Protein AF-A0A4S2KP74-F1 (afdb_monomer)

pLDDT: mean 78.86, std 22.92, range [30.86, 98.5]

Foldseek 3Di:
DPPDDDDDDPVCVVQQWDWDDDPPAIWTQRPFQRDIHRDRPSVVSVVVSVVRDRPPPPCPDDDPPDPDDDDDDDDDDDDDDDDDDDPDPDPDDDDDDDDDDDDDDDDDDDPPPDDDDDDDDDDDDDDDDDDDDDDPPPPPPVVVVDQDADPVRLLVCQFVVQVVCQVVVPFPVVVVDPVVVVVVCVVGVNHDHDDPPPVPLPDDDPDDDDNQLVVLLVLLVVLQLLLLPQCLLVLLLLLVVLQVDPVSQVQLVVVVADHADRDDSPDDLVNSLVSLVSCLRSLVVSVVCVVVVPDDGDVSSVCLSAVVVDPDPDPDHDPNNVVSVLSSQLSVLSVVLSVLSPDSPRGLLNNLVSLLVNLVSLPPPPSCVVSNVSSVVSVALVSLLVNCLDLPRVNPSCPVPVVSVVSVVVVCVVPDDPVVVVVVVCCNVCHDPSVVVVVVD

Mean predicted aligned error: 16.0 Å

Structure (mmCIF, N/CA/C/O backbone):
data_AF-A0A4S2KP74-F1
#
_entry.id   AF-A0A4S2KP74-F1
#
loop_
_atom_site.group_PDB
_atom_site.id
_atom_site.type_symbol
_atom_site.label_atom_id
_atom_site.label_alt_id
_atom_site.label_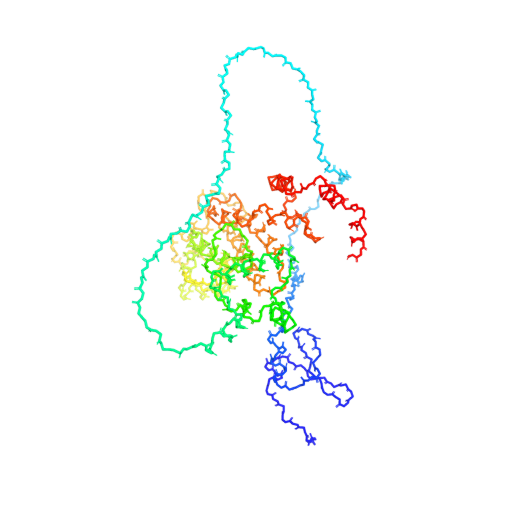comp_id
_atom_site.label_asym_id
_atom_site.label_entity_id
_atom_site.label_seq_id
_atom_site.pdbx_PDB_ins_code
_atom_site.Cartn_x
_atom_site.Cartn_y
_atom_site.Cartn_z
_atom_site.occupancy
_atom_site.B_iso_or_equiv
_atom_site.auth_seq_id
_atom_site.auth_comp_id
_atom_site.auth_asym_id
_atom_site.auth_atom_id
_atom_site.pdbx_PDB_model_num
ATOM 1 N N . MET A 1 1 ? 47.994 -10.214 30.695 1.00 40.47 1 MET A N 1
ATOM 2 C CA . MET A 1 1 ? 47.487 -10.672 32.010 1.00 40.47 1 MET A CA 1
ATOM 3 C C . MET A 1 1 ? 45.993 -10.955 31.893 1.00 40.47 1 MET A C 1
ATOM 5 O O . MET A 1 1 ? 45.194 -10.028 31.948 1.00 40.47 1 MET A O 1
ATOM 9 N N . ASN A 1 2 ? 45.625 -12.222 31.690 1.00 39.56 2 ASN A N 1
ATOM 10 C CA . ASN A 1 2 ? 44.234 -12.675 31.611 1.00 39.56 2 ASN A CA 1
ATOM 11 C C . ASN A 1 2 ? 43.644 -12.725 33.024 1.00 39.56 2 ASN A C 1
ATOM 13 O O . ASN A 1 2 ? 43.825 -13.703 33.744 1.00 39.56 2 ASN A O 1
ATOM 17 N N . ARG A 1 3 ? 42.988 -11.643 33.458 1.00 47.09 3 ARG A N 1
ATOM 18 C CA . ARG A 1 3 ? 42.209 -11.656 34.703 1.00 47.09 3 ARG A CA 1
ATOM 19 C C . ARG A 1 3 ? 40.964 -12.509 34.447 1.00 47.09 3 ARG A C 1
ATOM 21 O O . ARG A 1 3 ? 40.202 -12.194 33.541 1.00 47.09 3 ARG A O 1
ATOM 28 N N . GLY A 1 4 ? 40.824 -13.607 35.191 1.00 49.09 4 GLY A N 1
ATOM 29 C CA . GLY A 1 4 ? 39.846 -14.682 34.985 1.00 49.09 4 GLY A CA 1
ATOM 30 C C . GLY A 1 4 ? 38.386 -14.229 34.920 1.00 49.09 4 GLY A C 1
ATOM 31 O O . GLY A 1 4 ? 37.673 -14.258 35.918 1.00 49.09 4 GLY A O 1
ATOM 32 N N . GLY A 1 5 ? 37.945 -13.841 33.726 1.00 65.81 5 GLY A N 1
ATOM 33 C CA . GLY A 1 5 ? 36.549 -13.617 33.374 1.00 65.81 5 GLY A CA 1
ATOM 34 C C . GLY A 1 5 ? 35.977 -14.812 32.615 1.00 65.81 5 GLY A C 1
ATOM 35 O O . GLY A 1 5 ? 36.695 -15.522 31.911 1.00 65.81 5 GLY A O 1
ATOM 36 N N . ARG A 1 6 ? 34.666 -15.031 32.761 1.00 67.56 6 ARG A N 1
ATOM 37 C CA . ARG A 1 6 ? 33.908 -16.037 32.006 1.00 67.56 6 ARG A CA 1
ATOM 38 C C . ARG A 1 6 ? 34.143 -15.826 30.497 1.00 67.56 6 ARG A C 1
ATOM 40 O O . ARG A 1 6 ? 34.099 -14.670 30.069 1.00 67.56 6 ARG A O 1
ATOM 47 N N . PRO A 1 7 ? 34.377 -16.889 29.702 1.00 64.44 7 PRO A N 1
ATOM 48 C CA . PRO A 1 7 ? 34.573 -16.766 28.263 1.00 64.44 7 PRO A CA 1
ATOM 49 C C . PRO A 1 7 ? 33.461 -15.937 27.626 1.00 64.44 7 PRO A C 1
ATOM 51 O O . PRO A 1 7 ? 32.276 -16.136 27.900 1.00 64.44 7 PRO A O 1
ATOM 54 N N . LEU A 1 8 ? 33.865 -14.978 26.803 1.00 72.06 8 LEU A N 1
ATOM 55 C CA . LEU A 1 8 ? 32.952 -14.144 26.041 1.00 72.06 8 LEU A CA 1
ATOM 56 C C . LEU A 1 8 ? 32.278 -15.006 24.974 1.00 72.06 8 LEU A C 1
ATOM 58 O O . LEU A 1 8 ? 32.954 -15.625 24.157 1.00 72.06 8 LEU A O 1
ATOM 62 N N . HIS A 1 9 ? 30.949 -15.062 24.994 1.00 91.38 9 HIS A N 1
ATOM 63 C CA . HIS A 1 9 ? 30.188 -15.745 23.953 1.00 91.38 9 HIS A CA 1
ATOM 64 C C . HIS A 1 9 ? 30.250 -14.952 22.635 1.00 91.38 9 HIS A C 1
ATOM 66 O O . HIS A 1 9 ? 30.324 -13.720 22.645 1.00 91.38 9 HIS A O 1
ATOM 72 N N . LYS A 1 10 ? 30.148 -15.645 21.496 1.00 93.81 10 LYS A N 1
ATOM 73 C CA . LYS A 1 10 ? 30.233 -15.044 20.148 1.00 93.81 10 LYS A CA 1
ATOM 74 C C . LYS A 1 10 ? 29.109 -14.044 19.843 1.00 93.81 10 LYS A C 1
ATOM 76 O O . LYS A 1 10 ? 29.298 -13.100 19.087 1.00 93.81 10 LYS A O 1
ATOM 81 N N . TYR A 1 11 ? 27.969 -14.179 20.527 1.00 95.50 11 TYR A N 1
ATOM 82 C CA . TYR A 1 11 ? 26.776 -13.368 20.257 1.00 95.50 11 TYR A CA 1
ATOM 83 C C . TYR A 1 11 ? 26.918 -11.847 20.504 1.00 95.50 11 TYR A C 1
ATOM 85 O O . TYR A 1 11 ? 26.032 -11.083 20.137 1.00 95.50 11 TYR A O 1
ATOM 93 N N . TRP A 1 12 ? 28.003 -11.372 21.128 1.00 95.19 12 TRP A N 1
ATOM 94 C CA . TRP A 1 12 ? 28.258 -9.927 21.235 1.00 95.19 12 TRP A CA 1
ATOM 95 C C . TRP A 1 12 ? 28.424 -9.272 19.860 1.00 95.19 12 TRP A C 1
ATOM 97 O O . TRP A 1 12 ? 27.834 -8.225 19.606 1.00 95.19 12 TRP A O 1
ATOM 107 N N . GLU A 1 13 ? 29.191 -9.917 18.982 1.00 93.62 13 GLU A N 1
ATOM 108 C CA . GLU A 1 13 ? 29.468 -9.434 17.628 1.00 93.62 13 GLU A CA 1
ATOM 109 C C . GLU A 1 13 ? 28.268 -9.708 16.715 1.00 93.62 13 GLU A C 1
ATOM 111 O O . GLU A 1 13 ? 27.751 -8.780 16.098 1.00 93.62 13 GLU A O 1
ATOM 116 N N . GLU A 1 14 ? 27.735 -10.938 16.736 1.00 95.06 14 GLU A N 1
ATOM 117 C CA . GLU A 1 14 ? 26.549 -11.323 15.947 1.00 95.06 14 GLU A CA 1
ATOM 118 C C . GLU A 1 14 ? 25.328 -10.442 16.267 1.00 95.06 14 GLU A C 1
ATOM 120 O O . GLU A 1 14 ? 24.570 -10.057 15.381 1.00 95.06 14 GLU A O 1
ATOM 125 N N . GLY A 1 15 ? 25.137 -10.086 17.541 1.00 94.75 15 GLY A N 1
ATOM 126 C CA . GLY A 1 15 ? 24.033 -9.244 17.991 1.00 94.75 15 GLY A CA 1
ATOM 127 C C . GLY A 1 15 ? 24.260 -7.737 17.818 1.00 94.75 15 GLY A C 1
ATOM 128 O O . GLY A 1 15 ? 23.386 -6.965 18.217 1.00 94.75 15 GLY A O 1
ATOM 129 N N . LYS A 1 16 ? 25.393 -7.286 17.258 1.00 96.25 16 LYS A N 1
ATOM 130 C CA . LYS A 1 16 ? 25.790 -5.864 17.179 1.00 96.25 16 LYS A CA 1
ATOM 131 C C . LYS A 1 16 ? 25.724 -5.160 18.554 1.00 96.25 16 LYS A C 1
ATOM 133 O O . LYS A 1 16 ? 25.010 -4.163 18.719 1.00 96.25 16 LYS A O 1
ATOM 138 N N . TYR A 1 17 ? 26.419 -5.700 19.559 1.00 96.69 17 TYR A N 1
ATOM 139 C CA . TYR A 1 17 ? 26.536 -5.111 20.900 1.00 96.69 17 TYR A CA 1
ATOM 140 C C . TYR A 1 17 ? 27.951 -4.605 21.187 1.00 96.69 17 TYR A C 1
ATOM 142 O O . TYR A 1 17 ? 28.931 -5.321 21.006 1.00 96.69 17 TYR A O 1
ATOM 150 N N . GLU A 1 18 ? 28.048 -3.404 21.747 1.00 97.31 18 GLU A N 1
ATOM 151 C CA . GLU A 1 18 ? 29.293 -2.821 22.247 1.00 97.31 18 GLU A CA 1
ATOM 152 C C . GLU A 1 18 ? 29.415 -3.043 23.766 1.00 97.31 18 GLU A C 1
ATOM 154 O O . GLU A 1 18 ? 28.448 -2.896 24.517 1.00 97.31 18 GLU A O 1
ATOM 159 N N . LYS A 1 19 ? 30.606 -3.402 24.257 1.00 95.38 19 LYS A N 1
ATOM 160 C CA . LYS A 1 19 ? 30.860 -3.540 25.701 1.00 95.38 19 LYS A CA 1
ATOM 161 C C . LYS A 1 19 ? 31.136 -2.177 26.308 1.00 95.38 19 LYS A C 1
ATOM 163 O O . LYS A 1 19 ? 32.068 -1.501 25.891 1.00 95.38 19 LYS A O 1
ATOM 168 N N . ARG A 1 20 ? 30.401 -1.829 27.362 1.00 96.88 20 ARG A N 1
ATOM 169 C CA . ARG A 1 20 ? 30.674 -0.632 28.164 1.00 96.88 20 ARG A CA 1
ATOM 170 C C . ARG A 1 20 ? 30.916 -1.003 29.616 1.00 96.88 20 ARG A C 1
ATOM 172 O O . ARG A 1 20 ? 30.373 -1.990 30.115 1.00 96.88 20 ARG A O 1
ATOM 179 N N . TYR A 1 21 ? 31.742 -0.210 30.284 1.00 95.38 21 TYR A N 1
ATOM 180 C CA . TYR A 1 21 ? 32.049 -0.368 31.698 1.00 95.38 21 TYR A CA 1
ATOM 181 C C . TYR A 1 21 ? 31.672 0.905 32.439 1.00 95.38 21 TYR A C 1
ATOM 183 O O . TYR A 1 21 ? 32.052 1.998 32.032 1.00 95.38 21 TYR A O 1
ATOM 191 N N . GLU A 1 22 ? 30.948 0.745 33.540 1.00 94.56 22 GLU A N 1
ATOM 192 C CA . GLU A 1 22 ? 30.653 1.825 34.478 1.00 94.56 22 GLU A CA 1
ATOM 193 C C . GLU A 1 22 ? 31.193 1.392 35.846 1.00 94.56 22 GLU A C 1
ATOM 195 O O . GLU A 1 22 ? 30.669 0.487 36.511 1.00 94.56 22 GLU A O 1
ATOM 200 N N . GLY A 1 23 ? 32.352 1.944 36.209 1.00 94.69 23 GLY A N 1
ATOM 201 C CA . GLY A 1 23 ? 33.152 1.456 37.330 1.00 94.69 23 GLY A CA 1
ATOM 202 C C . GLY A 1 23 ? 33.617 0.009 37.117 1.00 94.69 23 GLY A C 1
ATOM 203 O O . GLY A 1 23 ? 34.347 -0.293 36.179 1.00 94.69 23 GLY A O 1
ATOM 204 N N . LYS A 1 24 ? 33.202 -0.902 38.008 1.00 93.81 24 LYS A N 1
ATOM 205 C CA . LYS A 1 24 ? 33.541 -2.341 37.940 1.00 93.81 24 LYS A CA 1
ATOM 206 C C . LYS A 1 24 ? 32.457 -3.202 37.277 1.00 93.81 24 LYS A C 1
ATOM 208 O O . LYS A 1 24 ? 32.607 -4.421 37.225 1.00 93.81 24 LYS A O 1
ATOM 213 N N . LYS A 1 25 ? 31.348 -2.608 36.828 1.00 93.62 25 LYS A N 1
ATOM 214 C CA . LYS A 1 25 ? 30.224 -3.340 36.226 1.00 93.62 25 LYS A CA 1
ATOM 215 C C . LYS A 1 25 ? 30.309 -3.270 34.702 1.00 93.62 25 LYS A C 1
ATOM 217 O O . LYS A 1 25 ? 30.571 -2.208 34.147 1.00 93.62 25 LYS A O 1
ATOM 222 N N . GLN A 1 26 ? 30.085 -4.407 34.048 1.00 94.69 26 GLN A N 1
ATOM 223 C CA . GLN A 1 26 ? 30.032 -4.525 32.591 1.00 94.69 26 GLN A CA 1
ATOM 224 C C . GLN A 1 26 ? 28.578 -4.467 32.113 1.00 94.69 26 GLN A C 1
ATOM 226 O O . GLN A 1 26 ? 27.714 -5.143 32.670 1.00 94.69 26 GLN A O 1
ATOM 231 N N . PHE A 1 27 ? 28.339 -3.717 31.042 1.00 96.88 27 PHE A N 1
ATOM 232 C CA . PHE A 1 27 ? 27.046 -3.554 30.383 1.00 96.88 27 PHE A CA 1
ATOM 233 C C . PHE A 1 27 ? 27.180 -3.860 28.889 1.00 96.88 27 PHE A C 1
ATOM 235 O O . PHE A 1 27 ? 28.268 -3.742 28.315 1.00 96.88 27 PHE A O 1
ATOM 242 N N . ALA A 1 28 ? 26.072 -4.245 28.255 1.00 97.56 28 ALA A N 1
ATOM 243 C CA . ALA A 1 28 ? 25.983 -4.344 26.802 1.00 97.56 28 ALA A CA 1
ATOM 244 C C . ALA A 1 28 ? 25.234 -3.136 26.246 1.00 97.56 28 ALA A C 1
ATOM 246 O O . ALA A 1 28 ? 24.109 -2.872 26.651 1.00 97.56 28 ALA A O 1
ATOM 247 N N . TYR A 1 29 ? 25.834 -2.409 25.316 1.00 97.31 29 TYR A N 1
ATOM 248 C CA . TYR A 1 29 ? 25.199 -1.309 24.607 1.00 97.31 29 TYR A CA 1
ATOM 249 C C . TYR A 1 29 ? 24.731 -1.796 23.237 1.00 97.31 29 TYR A C 1
ATOM 251 O O . TYR A 1 29 ? 25.518 -2.308 22.444 1.00 97.31 29 TYR A O 1
ATOM 259 N N . CYS A 1 30 ? 23.430 -1.710 22.974 1.00 97.38 30 CYS A N 1
ATOM 260 C CA . CYS A 1 30 ? 22.853 -2.142 21.711 1.00 97.38 30 CYS A CA 1
ATOM 261 C C . CYS A 1 30 ? 23.136 -1.108 20.615 1.00 97.38 30 CYS A C 1
ATOM 263 O O . CYS A 1 30 ? 22.621 0.005 20.683 1.00 97.38 30 CYS A O 1
ATOM 265 N N . MET A 1 31 ? 23.875 -1.474 19.563 1.00 96.06 31 MET A N 1
ATOM 266 C CA . MET A 1 31 ? 24.237 -0.518 18.502 1.00 96.06 31 MET A CA 1
ATOM 267 C C . MET A 1 31 ? 23.066 -0.109 17.603 1.00 96.06 31 MET A C 1
ATOM 269 O O . MET A 1 31 ? 23.182 0.885 16.890 1.00 96.06 31 MET A O 1
ATOM 273 N N . ILE A 1 32 ? 21.954 -0.846 17.668 1.00 93.69 32 ILE A N 1
ATOM 274 C CA . ILE A 1 32 ? 20.749 -0.604 16.869 1.00 93.69 32 ILE A CA 1
ATOM 275 C C . ILE A 1 32 ? 19.808 0.365 17.600 1.00 93.69 32 ILE A C 1
ATOM 277 O O . ILE A 1 32 ? 19.687 1.505 17.185 1.00 93.69 32 ILE A O 1
ATOM 281 N N . CYS A 1 33 ? 19.206 -0.025 18.734 1.00 95.19 33 CYS A N 1
ATOM 282 C CA . CYS A 1 33 ? 18.269 0.855 19.455 1.00 95.19 33 CYS A CA 1
ATOM 283 C C . CYS A 1 33 ? 18.936 1.805 20.459 1.00 95.19 33 CYS A C 1
ATOM 285 O O . CYS A 1 33 ? 18.239 2.470 21.222 1.00 95.19 33 CYS A O 1
ATOM 287 N N . LYS A 1 34 ? 20.274 1.808 20.539 1.00 95.88 34 LYS A N 1
ATOM 288 C CA . LYS A 1 34 ? 21.067 2.663 21.440 1.00 95.88 34 LYS A CA 1
ATOM 289 C C . LYS A 1 34 ? 20.750 2.495 22.941 1.00 95.88 34 LYS A C 1
ATOM 291 O O . LYS A 1 34 ? 21.108 3.352 23.747 1.00 95.88 34 LYS A O 1
ATOM 296 N N . LYS A 1 35 ? 20.117 1.384 23.355 1.00 96.75 35 LYS A N 1
ATOM 297 C CA . LYS A 1 35 ? 19.808 1.073 24.769 1.00 96.75 35 LYS A CA 1
ATOM 298 C C . LYS A 1 35 ? 20.934 0.297 25.461 1.00 96.75 35 LYS A C 1
ATOM 300 O O . LYS A 1 35 ? 21.536 -0.608 24.882 1.00 96.75 35 LYS A O 1
ATOM 305 N N . THR A 1 36 ? 21.148 0.592 26.743 1.00 97.19 36 THR A N 1
ATOM 306 C CA . THR A 1 36 ? 22.096 -0.119 27.619 1.00 97.19 36 THR A CA 1
ATOM 307 C C . THR A 1 36 ? 21.409 -1.264 28.370 1.00 97.19 36 THR A C 1
ATOM 309 O O . THR A 1 36 ? 20.411 -1.068 29.060 1.00 97.19 36 THR A O 1
ATOM 312 N N . ILE A 1 37 ? 21.974 -2.467 28.293 1.00 97.38 37 ILE A N 1
ATOM 313 C CA . ILE A 1 37 ? 21.486 -3.699 28.916 1.00 97.38 37 ILE A CA 1
ATOM 314 C C . ILE A 1 37 ? 22.417 -4.080 30.069 1.00 97.38 37 ILE A C 1
ATOM 316 O O . ILE A 1 37 ? 23.612 -4.317 29.886 1.00 97.38 37 ILE A O 1
ATOM 320 N N . ARG A 1 38 ? 21.850 -4.174 31.276 1.00 96.38 38 ARG A N 1
ATOM 321 C CA . ARG A 1 38 ? 22.599 -4.484 32.508 1.00 96.38 38 ARG A CA 1
ATOM 322 C C . ARG A 1 38 ? 23.020 -5.948 32.632 1.00 96.38 38 ARG A C 1
ATOM 324 O O . ARG A 1 38 ? 23.996 -6.244 33.309 1.00 96.38 38 ARG A O 1
ATOM 331 N N . HIS A 1 39 ? 22.290 -6.861 31.996 1.00 95.25 39 HIS A N 1
ATOM 332 C CA . HIS A 1 39 ? 22.559 -8.296 32.063 1.00 95.25 39 HIS A CA 1
ATOM 333 C C . HIS A 1 39 ? 23.164 -8.790 30.753 1.00 95.25 39 HIS A C 1
ATOM 335 O O . HIS A 1 39 ? 22.489 -8.854 29.732 1.00 95.25 39 HIS A O 1
ATOM 341 N N . THR A 1 40 ? 24.432 -9.182 30.810 1.00 95.00 40 THR A N 1
ATOM 342 C CA . THR A 1 40 ? 25.245 -9.585 29.654 1.00 95.00 40 THR A CA 1
ATOM 343 C C . THR A 1 40 ? 25.210 -11.088 29.364 1.00 95.00 40 THR A C 1
ATOM 345 O O . THR A 1 40 ? 26.063 -11.604 28.647 1.00 95.00 40 THR A O 1
ATOM 348 N N . ALA A 1 41 ? 24.246 -11.816 29.937 1.00 95.19 41 ALA A N 1
ATOM 349 C CA . ALA A 1 41 ? 24.037 -13.219 29.603 1.00 95.19 41 ALA A CA 1
ATOM 350 C C . ALA A 1 41 ? 23.522 -13.338 28.163 1.00 95.19 41 ALA A C 1
ATOM 352 O O . ALA A 1 41 ? 22.615 -12.608 27.769 1.00 95.19 41 ALA A O 1
ATOM 353 N N . GLU A 1 42 ? 24.056 -14.296 27.410 1.00 96.00 42 GLU A N 1
ATOM 354 C CA . GLU A 1 42 ? 23.744 -14.493 25.992 1.00 96.00 42 GLU A CA 1
ATOM 355 C C . GLU A 1 42 ? 22.237 -14.568 25.704 1.00 96.00 42 GLU A C 1
ATOM 357 O O . GLU A 1 42 ? 21.745 -13.912 24.789 1.00 96.00 42 GLU A O 1
ATOM 362 N N . SER A 1 43 ? 21.486 -15.302 26.532 1.00 96.12 43 SER A N 1
ATOM 363 C CA . SER A 1 43 ? 20.029 -15.421 26.409 1.00 96.12 43 SER A CA 1
ATOM 364 C C . SER A 1 43 ? 19.316 -14.071 26.508 1.00 96.12 43 SER A C 1
ATOM 366 O O . SER A 1 43 ? 18.422 -13.793 25.718 1.00 96.12 43 SER A O 1
ATOM 368 N N . ARG A 1 44 ? 19.757 -13.186 27.410 1.00 96.75 44 ARG A N 1
ATOM 369 C CA . ARG A 1 44 ? 19.172 -11.846 27.583 1.00 96.75 44 ARG A CA 1
ATOM 370 C C . ARG A 1 44 ? 19.464 -10.933 26.401 1.00 96.75 44 ARG A C 1
ATOM 372 O O . ARG A 1 44 ? 18.613 -10.125 26.040 1.00 96.75 44 ARG A O 1
ATOM 379 N N . LEU A 1 45 ? 20.643 -11.067 25.798 1.00 97.06 45 LEU A N 1
ATOM 380 C CA . LEU A 1 45 ? 20.989 -10.338 24.581 1.00 97.06 45 LEU A CA 1
ATOM 381 C C . LEU A 1 45 ? 20.146 -10.834 23.396 1.00 97.06 45 LEU A C 1
ATOM 383 O O . LEU A 1 45 ? 19.581 -10.019 22.675 1.00 97.06 45 LEU A O 1
ATOM 387 N N . ARG A 1 46 ? 19.961 -12.153 23.241 1.00 96.69 46 ARG A N 1
ATOM 388 C CA . ARG A 1 46 ? 19.061 -12.724 22.217 1.00 96.69 46 ARG A CA 1
ATOM 389 C C . ARG A 1 46 ? 17.615 -12.255 22.398 1.00 96.69 46 ARG A C 1
ATOM 391 O O . ARG A 1 46 ? 16.985 -11.838 21.431 1.00 96.69 46 ARG A O 1
ATOM 398 N N . ASP A 1 47 ? 17.103 -12.270 23.627 1.00 96.31 47 ASP A N 1
ATOM 399 C CA . ASP A 1 47 ? 15.739 -11.817 23.921 1.00 96.31 47 ASP A CA 1
ATOM 400 C C . ASP A 1 47 ? 15.561 -10.322 23.651 1.00 96.31 47 ASP A C 1
ATOM 402 O O . ASP A 1 47 ? 14.580 -9.925 23.025 1.00 96.31 47 ASP A O 1
ATOM 406 N N . HIS A 1 48 ? 16.540 -9.494 24.035 1.00 97.00 48 HIS A N 1
ATOM 407 C CA . HIS A 1 48 ? 16.531 -8.089 23.647 1.00 97.00 48 HIS A CA 1
ATOM 408 C C . HIS A 1 48 ? 16.490 -7.950 22.128 1.00 97.00 48 HIS A C 1
ATOM 410 O O . HIS A 1 48 ? 15.679 -7.173 21.635 1.00 97.00 48 HIS A O 1
ATOM 416 N N . ARG A 1 49 ? 17.302 -8.711 21.377 1.00 94.81 49 ARG A N 1
ATOM 417 C CA . ARG A 1 49 ? 17.292 -8.651 19.911 1.00 94.81 49 ARG A CA 1
ATOM 418 C C . ARG A 1 49 ? 15.960 -8.978 19.277 1.00 94.81 49 ARG A C 1
ATOM 420 O O . ARG A 1 49 ? 15.572 -8.264 18.365 1.00 94.81 49 ARG A O 1
ATOM 427 N N . ARG A 1 50 ? 15.233 -9.961 19.797 1.00 93.81 50 ARG A N 1
ATOM 428 C CA . ARG A 1 50 ? 13.882 -10.280 19.310 1.00 93.81 50 ARG A CA 1
ATOM 429 C C . ARG A 1 50 ? 12.911 -9.104 19.449 1.00 93.81 50 ARG A C 1
ATOM 431 O O . ARG A 1 50 ? 12.026 -8.953 18.621 1.00 93.81 50 ARG A O 1
ATOM 438 N N . SER A 1 51 ? 13.080 -8.284 20.487 1.00 93.12 51 SER A N 1
ATOM 439 C CA . SER A 1 51 ? 12.242 -7.101 20.747 1.00 93.12 51 SER A CA 1
ATOM 440 C C . SER A 1 51 ? 12.811 -5.784 20.208 1.00 93.12 51 SER A C 1
ATOM 442 O O . SER A 1 51 ? 12.119 -4.769 20.185 1.00 93.12 51 SER A O 1
ATOM 444 N N . CYS A 1 52 ? 14.086 -5.768 19.827 1.00 93.56 52 CYS A N 1
ATOM 445 C CA . CYS A 1 52 ? 14.782 -4.574 19.383 1.00 93.56 52 CYS A CA 1
ATOM 446 C C . CYS A 1 52 ? 14.574 -4.420 17.883 1.00 93.56 52 CYS A C 1
ATOM 448 O O . CYS A 1 52 ? 15.329 -4.988 17.096 1.00 93.56 52 CYS A O 1
ATOM 450 N N . GLN A 1 53 ? 13.579 -3.627 17.508 1.00 81.12 53 GLN A N 1
ATOM 451 C CA . GLN A 1 53 ? 13.410 -3.191 16.129 1.00 81.12 53 GLN A CA 1
ATOM 452 C C . GLN A 1 53 ? 14.593 -2.291 15.742 1.00 81.12 53 GLN A C 1
ATOM 454 O O . GLN A 1 53 ? 15.082 -1.517 16.577 1.00 81.12 53 GLN A O 1
ATOM 459 N N . GLU A 1 54 ? 15.101 -2.441 14.517 1.00 74.75 54 GLU A N 1
ATOM 460 C CA . GLU A 1 54 ? 15.930 -1.392 13.926 1.00 74.75 54 GLU A CA 1
ATOM 461 C C . GLU A 1 54 ? 15.093 -0.113 13.933 1.00 74.75 54 GLU A C 1
ATOM 463 O O . GLU A 1 54 ? 13.946 -0.163 13.479 1.00 74.75 54 GLU A O 1
ATOM 468 N N . PRO A 1 55 ? 15.571 0.993 14.544 1.00 56.03 55 PRO A N 1
ATOM 469 C CA . PRO A 1 55 ? 14.933 2.266 14.287 1.00 56.03 55 PRO A CA 1
ATOM 470 C C . PRO A 1 55 ? 14.983 2.424 12.773 1.00 56.03 55 PRO A C 1
ATOM 472 O O . PRO A 1 55 ? 16.061 2.328 12.185 1.00 56.03 55 PRO A O 1
ATOM 475 N N . LEU A 1 56 ? 13.808 2.556 12.161 1.00 49.12 56 LEU A N 1
ATOM 476 C CA . LEU A 1 56 ? 13.727 3.103 10.822 1.00 49.12 56 LEU A CA 1
ATOM 477 C C . LEU A 1 56 ? 14.381 4.469 10.957 1.00 49.12 56 LEU A C 1
ATOM 479 O O . LEU A 1 56 ? 13.870 5.339 11.659 1.00 49.12 56 LEU A O 1
ATOM 483 N N . ILE A 1 57 ? 15.605 4.569 10.457 1.00 47.66 57 ILE A N 1
ATOM 484 C CA . ILE A 1 57 ? 16.179 5.864 10.170 1.00 47.66 57 ILE A CA 1
ATOM 485 C C . ILE A 1 57 ? 15.281 6.342 9.037 1.00 47.66 57 ILE A C 1
ATOM 487 O O . ILE A 1 57 ? 15.277 5.743 7.963 1.00 47.66 57 ILE A O 1
ATOM 491 N N . ASP A 1 58 ? 14.405 7.294 9.341 1.00 42.12 58 ASP A N 1
ATOM 492 C CA . ASP A 1 58 ? 13.803 8.108 8.301 1.00 42.12 58 ASP A CA 1
ATOM 493 C C . ASP A 1 58 ? 14.992 8.852 7.684 1.00 42.12 58 ASP A C 1
ATOM 495 O O . ASP A 1 58 ? 15.524 9.796 8.270 1.00 42.12 58 ASP A O 1
ATOM 499 N N . ASP A 1 59 ? 15.516 8.309 6.583 1.00 43.84 59 ASP A N 1
ATOM 500 C CA . ASP A 1 59 ? 16.563 8.923 5.771 1.00 43.84 59 ASP A CA 1
ATOM 501 C C . ASP A 1 59 ? 15.960 10.172 5.094 1.00 43.84 59 ASP A C 1
ATOM 503 O O . ASP A 1 59 ? 15.682 10.179 3.899 1.00 43.84 59 ASP A O 1
ATOM 507 N N . GLU A 1 60 ? 15.701 11.224 5.876 1.00 50.09 60 GLU A N 1
ATOM 508 C CA . GLU A 1 60 ? 15.314 12.560 5.395 1.00 50.09 60 GLU A CA 1
ATOM 509 C C . GLU A 1 60 ? 16.528 13.432 5.017 1.00 50.09 60 GLU A C 1
ATOM 511 O O . GLU A 1 60 ? 16.366 14.572 4.600 1.00 50.09 60 GLU A O 1
ATOM 516 N N . GLU A 1 61 ? 17.752 12.902 5.073 1.00 51.44 61 GLU A N 1
ATOM 517 C CA . GLU A 1 61 ? 18.941 13.557 4.511 1.00 51.44 61 GLU A CA 1
ATOM 518 C C . GLU A 1 61 ? 19.540 12.700 3.390 1.00 51.44 61 GLU A C 1
ATOM 520 O O . GLU A 1 61 ? 20.610 12.107 3.527 1.00 51.44 61 GLU A O 1
ATOM 525 N N . PHE A 1 62 ? 18.842 12.633 2.253 1.00 41.03 62 PHE A N 1
ATOM 526 C CA . PHE A 1 62 ? 19.499 12.350 0.979 1.00 41.03 62 PHE A CA 1
ATOM 527 C C . PHE A 1 62 ? 19.819 13.676 0.293 1.00 41.03 62 PHE A C 1
ATOM 529 O O . PHE A 1 62 ? 18.934 14.472 -0.011 1.00 41.03 62 PHE A O 1
ATOM 536 N N . GLU A 1 63 ? 21.118 13.891 0.102 1.00 43.03 63 GLU A N 1
ATOM 537 C CA . GLU A 1 63 ? 21.742 15.044 -0.534 1.00 43.03 63 GLU A CA 1
ATOM 538 C C . GLU A 1 63 ? 21.027 15.469 -1.826 1.00 43.03 63 GLU A C 1
ATOM 540 O O . GLU A 1 63 ? 20.848 14.679 -2.759 1.00 43.03 63 GLU A O 1
ATOM 545 N N . GLU A 1 64 ? 20.691 16.758 -1.904 1.00 39.66 64 GLU A N 1
ATOM 546 C CA . GLU A 1 64 ? 20.417 17.452 -3.157 1.00 39.66 64 GLU A CA 1
ATOM 547 C C . GLU A 1 64 ? 21.627 17.302 -4.091 1.00 39.66 64 GLU A C 1
ATOM 549 O O . GLU A 1 64 ? 22.639 17.997 -3.975 1.00 39.66 64 GLU A O 1
ATOM 554 N N . VAL A 1 65 ? 21.517 16.409 -5.073 1.00 34.78 65 VAL A N 1
ATOM 555 C CA . VAL A 1 65 ? 22.358 16.469 -6.268 1.00 34.78 65 VAL A CA 1
ATOM 556 C C . VAL A 1 65 ? 21.895 17.680 -7.072 1.00 34.78 65 VAL A C 1
ATOM 558 O O . VAL A 1 65 ? 20.931 17.623 -7.835 1.00 34.78 65 VAL A O 1
ATOM 561 N N . ILE A 1 66 ? 22.594 18.796 -6.869 1.00 32.22 66 ILE A N 1
ATOM 562 C CA . ILE A 1 66 ? 22.477 20.025 -7.652 1.00 32.22 66 ILE A CA 1
ATOM 563 C C . ILE A 1 66 ? 22.806 19.698 -9.115 1.00 32.22 66 ILE A C 1
ATOM 565 O O . ILE A 1 66 ? 23.969 19.623 -9.515 1.00 32.22 66 ILE A O 1
ATOM 569 N N . ILE A 1 67 ? 21.772 19.529 -9.938 1.00 33.59 67 ILE A N 1
ATOM 570 C CA . ILE A 1 67 ? 21.892 19.680 -11.386 1.00 33.59 67 ILE A CA 1
ATOM 571 C C . ILE A 1 67 ? 21.771 21.178 -11.670 1.00 33.59 67 ILE A C 1
ATOM 573 O O . ILE A 1 67 ? 20.678 21.741 -11.694 1.00 33.59 67 ILE A O 1
ATOM 577 N N . ASN A 1 68 ? 22.919 21.822 -11.884 1.00 38.78 68 ASN A N 1
ATOM 578 C CA . ASN A 1 68 ? 23.004 23.167 -12.445 1.00 38.78 68 ASN A CA 1
ATOM 579 C C . ASN A 1 68 ? 22.382 23.176 -13.850 1.00 38.78 68 ASN A C 1
ATOM 581 O O . ASN A 1 68 ? 23.035 22.811 -14.828 1.00 38.78 68 ASN A O 1
ATOM 585 N N . VAL A 1 69 ? 21.138 23.639 -13.956 1.00 35.91 69 VAL A N 1
ATOM 586 C CA . VAL A 1 69 ? 20.587 24.168 -15.205 1.00 35.91 69 VAL A CA 1
ATOM 587 C C . VAL A 1 69 ? 20.424 25.669 -15.021 1.00 35.91 69 VAL A C 1
ATOM 589 O O . VAL A 1 69 ? 19.551 26.128 -14.290 1.00 35.91 69 VAL A O 1
ATOM 592 N N . ASN A 1 70 ? 21.300 26.418 -15.692 1.00 39.53 70 ASN A N 1
ATOM 593 C CA . ASN A 1 70 ? 21.178 27.858 -15.885 1.00 39.53 70 ASN A CA 1
ATOM 594 C C . ASN A 1 70 ? 19.762 28.194 -16.361 1.00 39.53 70 ASN A C 1
ATOM 596 O O . ASN A 1 70 ? 19.330 27.704 -17.409 1.00 39.53 70 ASN A O 1
ATOM 600 N N . ARG A 1 71 ? 19.062 29.053 -15.620 1.00 36.00 71 ARG A N 1
ATOM 601 C CA . ARG A 1 71 ? 17.844 29.689 -16.106 1.00 36.00 71 ARG A CA 1
ATOM 602 C C . ARG A 1 71 ? 17.895 31.171 -15.775 1.00 36.00 71 ARG A C 1
ATOM 604 O O . ARG A 1 71 ? 17.971 31.549 -14.611 1.00 36.00 71 ARG A O 1
ATOM 611 N N . ASP A 1 72 ? 17.925 31.942 -16.854 1.00 34.22 72 ASP A N 1
ATOM 612 C CA . ASP A 1 72 ? 18.024 33.391 -16.900 1.00 34.22 72 ASP A CA 1
ATOM 613 C C . ASP A 1 72 ? 16.963 34.096 -16.052 1.00 34.22 72 ASP A C 1
ATOM 615 O O . ASP A 1 72 ? 15.803 33.682 -15.966 1.00 34.22 72 ASP A O 1
ATOM 619 N N . GLU A 1 73 ? 17.418 35.197 -15.465 1.00 43.97 73 GLU A N 1
ATOM 620 C CA . GLU A 1 73 ? 16.667 36.194 -14.720 1.00 43.97 73 GLU A CA 1
ATOM 621 C C . GLU A 1 73 ? 15.579 36.843 -15.592 1.00 43.97 73 GLU A C 1
ATOM 623 O O . GLU A 1 73 ? 15.850 37.372 -16.671 1.00 43.97 73 GLU A O 1
ATOM 628 N N . SER A 1 74 ? 14.350 36.901 -15.080 1.00 41.53 74 SER A N 1
ATOM 629 C CA . SER A 1 74 ? 13.451 38.008 -15.404 1.00 41.53 74 SER A CA 1
ATOM 630 C C . SER A 1 74 ? 12.521 38.292 -14.230 1.00 41.53 74 SER A C 1
ATOM 632 O O . SER A 1 74 ? 11.630 37.502 -13.912 1.00 41.53 74 SER A O 1
ATOM 634 N N . ASP A 1 75 ? 12.763 39.439 -13.606 1.00 38.91 75 ASP A N 1
ATOM 635 C CA . ASP A 1 75 ? 11.984 40.047 -12.538 1.00 38.91 75 ASP A CA 1
ATOM 636 C C . ASP A 1 75 ? 10.537 40.340 -12.951 1.00 38.91 75 ASP A C 1
ATOM 638 O O . ASP A 1 75 ? 10.309 41.108 -13.883 1.00 38.91 75 ASP A O 1
ATOM 642 N N . THR A 1 76 ? 9.568 39.876 -12.156 1.00 37.78 76 THR A N 1
ATOM 643 C CA . THR A 1 76 ? 8.352 40.654 -11.862 1.00 37.78 76 THR A CA 1
ATOM 644 C C . THR A 1 76 ? 7.820 40.311 -10.471 1.00 37.78 76 THR A C 1
ATOM 646 O O . THR A 1 76 ? 7.304 39.221 -10.233 1.00 37.78 76 THR A O 1
ATOM 649 N N . ASN A 1 77 ? 7.920 41.285 -9.565 1.00 39.22 77 ASN A N 1
ATOM 650 C CA . ASN A 1 77 ? 7.239 41.332 -8.274 1.00 39.22 77 ASN A CA 1
ATOM 651 C C . ASN A 1 77 ? 5.716 41.250 -8.441 1.00 39.22 77 ASN A C 1
ATOM 653 O O . ASN A 1 77 ? 5.132 42.067 -9.154 1.00 39.22 77 ASN A O 1
ATOM 657 N N . THR A 1 78 ? 5.044 40.378 -7.691 1.00 33.53 78 THR A N 1
ATOM 658 C CA . THR A 1 78 ? 3.647 40.614 -7.294 1.00 33.53 78 THR A CA 1
ATOM 659 C C . THR A 1 78 ? 3.394 40.037 -5.906 1.00 33.53 78 THR A C 1
ATOM 661 O O . THR A 1 78 ? 3.326 38.831 -5.700 1.00 33.53 78 THR A O 1
ATOM 664 N N . THR A 1 79 ? 3.278 40.944 -4.941 1.00 40.31 79 THR A N 1
ATOM 665 C CA . THR A 1 79 ? 2.803 40.703 -3.581 1.00 40.31 79 THR A CA 1
ATOM 666 C C . THR A 1 79 ? 1.317 40.353 -3.621 1.00 40.31 79 THR A C 1
ATOM 668 O O . THR A 1 79 ? 0.512 41.182 -4.043 1.00 40.31 79 THR A O 1
ATOM 671 N N . ILE A 1 80 ? 0.945 39.158 -3.159 1.00 37.16 80 ILE A N 1
ATOM 672 C CA . ILE A 1 80 ? -0.448 38.801 -2.870 1.00 37.16 80 ILE A CA 1
ATOM 673 C C . ILE A 1 80 ? -0.506 38.267 -1.438 1.00 37.16 80 ILE A C 1
ATOM 675 O O . ILE A 1 80 ? -0.020 37.181 -1.137 1.00 37.16 80 ILE A O 1
ATOM 679 N N . HIS A 1 81 ? -1.084 39.086 -0.560 1.00 44.81 81 HIS A N 1
ATOM 680 C CA . HIS A 1 81 ? -1.715 38.644 0.677 1.00 44.81 81 HIS A CA 1
ATOM 681 C C . HIS A 1 81 ? -2.979 37.859 0.310 1.00 44.81 81 HIS A C 1
ATOM 683 O O . HIS A 1 81 ? -3.791 38.358 -0.469 1.00 44.81 81 HIS A O 1
ATOM 689 N N . SER A 1 82 ? -3.186 36.687 0.903 1.00 37.12 82 SER A N 1
ATOM 690 C CA . SER A 1 82 ? -4.519 36.089 0.961 1.00 37.12 82 SER A CA 1
ATOM 691 C C . SER A 1 82 ? -4.734 35.408 2.303 1.00 37.12 82 SER A C 1
ATOM 693 O O . SER A 1 82 ? -4.119 34.385 2.607 1.00 37.12 82 SER A O 1
ATOM 695 N N . ASP A 1 83 ? -5.618 36.034 3.070 1.00 38.28 83 ASP A N 1
ATOM 696 C CA . ASP A 1 83 ? -6.301 35.506 4.237 1.00 38.28 83 ASP A CA 1
ATOM 697 C C . ASP A 1 83 ? -7.021 34.192 3.892 1.00 38.28 83 ASP A C 1
ATOM 699 O O . ASP A 1 83 ? -7.719 34.097 2.881 1.00 38.28 83 ASP A O 1
ATOM 703 N N . LEU A 1 84 ? -6.874 33.189 4.756 1.00 34.88 84 LEU A N 1
ATOM 704 C CA . LEU A 1 84 ? -7.666 31.959 4.756 1.00 34.88 84 LEU A CA 1
ATOM 705 C C . LEU A 1 84 ? -8.249 31.788 6.159 1.00 34.88 84 LEU A C 1
ATOM 707 O O . LEU A 1 84 ? -7.743 31.030 6.982 1.00 34.88 84 LEU A O 1
ATOM 711 N N . ASP A 1 85 ? -9.314 32.544 6.416 1.00 34.66 85 ASP A N 1
ATOM 712 C CA . ASP A 1 85 ? -10.232 32.305 7.522 1.00 34.66 85 ASP A CA 1
ATOM 713 C C . ASP A 1 85 ? -11.432 31.484 7.024 1.00 34.66 85 ASP A C 1
ATOM 715 O O . ASP A 1 85 ? -12.103 31.846 6.060 1.00 34.66 85 ASP A O 1
ATOM 719 N N . SER A 1 86 ? -11.721 30.408 7.760 1.00 38.31 86 SER A N 1
ATOM 720 C CA . SER A 1 86 ? -13.044 29.797 7.949 1.00 38.31 86 SER A CA 1
ATOM 721 C C . SER A 1 86 ? -13.844 29.383 6.705 1.00 38.31 86 SER A C 1
ATOM 723 O O . SER A 1 86 ? -14.766 30.072 6.271 1.00 38.31 86 SER A O 1
ATOM 725 N N . ILE A 1 87 ? -13.648 28.137 6.262 1.00 35.66 87 ILE A N 1
ATOM 726 C CA . ILE A 1 87 ? -14.732 27.372 5.626 1.00 35.66 87 ILE A CA 1
ATOM 727 C C . ILE A 1 87 ? -15.689 26.931 6.744 1.00 35.66 87 ILE A C 1
ATOM 729 O O . ILE A 1 87 ? -15.586 25.842 7.301 1.00 35.66 87 ILE A O 1
ATOM 733 N N . MET A 1 88 ? -16.608 27.821 7.121 1.00 33.50 88 MET A N 1
ATOM 734 C CA . MET A 1 88 ? -17.833 27.433 7.816 1.00 33.50 88 MET A CA 1
ATOM 735 C C . MET A 1 88 ? -18.858 27.013 6.764 1.00 33.50 88 MET A C 1
ATOM 737 O O . MET A 1 88 ? -19.224 27.797 5.889 1.00 33.50 88 MET A O 1
ATOM 741 N N . LEU A 1 89 ? -19.321 25.766 6.859 1.00 38.56 89 LEU A N 1
ATOM 742 C CA . LEU A 1 89 ? -20.488 25.262 6.140 1.00 38.56 89 LEU A CA 1
ATOM 743 C C . LEU A 1 89 ? -21.724 26.073 6.557 1.00 38.56 89 LEU A C 1
ATOM 745 O O . LEU A 1 89 ? -22.369 25.779 7.561 1.00 38.56 89 LEU A O 1
ATOM 749 N N . ASN A 1 90 ? -22.056 27.103 5.780 1.00 33.81 90 ASN A N 1
ATOM 750 C CA . ASN A 1 90 ? -23.352 27.761 5.854 1.00 33.81 90 ASN A CA 1
ATOM 751 C C . ASN A 1 90 ? -24.382 26.900 5.114 1.00 33.81 90 ASN A C 1
ATOM 753 O O . ASN A 1 90 ? -24.528 26.992 3.898 1.00 33.81 90 ASN A O 1
ATOM 757 N N . VAL A 1 91 ? -25.118 26.079 5.863 1.00 36.12 91 VAL A N 1
ATOM 758 C CA . VAL A 1 91 ? -26.423 25.573 5.426 1.00 36.12 91 VAL A CA 1
ATOM 759 C C . VAL A 1 91 ? -27.425 26.708 5.629 1.00 36.12 91 VAL A C 1
ATOM 761 O O . VAL A 1 91 ? -27.945 26.911 6.725 1.00 36.12 91 VAL A O 1
ATOM 764 N N . THR A 1 92 ? -27.656 27.510 4.593 1.00 30.86 92 THR A N 1
ATOM 765 C CA . THR A 1 92 ? -28.755 28.480 4.584 1.00 30.86 92 THR A CA 1
ATOM 766 C C . THR A 1 92 ? -30.047 27.770 4.200 1.00 30.86 92 THR A C 1
ATOM 768 O O . THR A 1 92 ? -30.204 27.322 3.066 1.00 30.86 92 THR A O 1
ATOM 771 N N . ASN A 1 93 ? -30.977 27.690 5.153 1.00 43.72 93 ASN A N 1
ATOM 772 C CA . ASN A 1 93 ? -32.388 27.440 4.879 1.00 43.72 93 ASN A CA 1
ATOM 773 C C . ASN A 1 93 ? -32.947 28.625 4.080 1.00 43.72 93 ASN A C 1
ATOM 775 O O . ASN A 1 93 ? -33.091 29.717 4.630 1.00 43.72 93 ASN A O 1
ATOM 779 N N . GLU A 1 94 ? -33.287 28.409 2.811 1.00 43.50 94 GLU A N 1
ATOM 780 C CA . GLU A 1 94 ? -34.191 29.295 2.080 1.00 43.50 94 GLU A CA 1
ATOM 781 C C . GLU A 1 94 ? -35.604 28.706 2.117 1.00 43.50 94 GLU A C 1
ATOM 783 O O . GLU A 1 94 ? -35.948 27.771 1.396 1.00 43.50 94 GLU A O 1
ATOM 788 N N . GLU A 1 95 ? -36.432 29.279 2.989 1.00 52.31 95 GLU A N 1
ATOM 789 C CA . GLU A 1 95 ? -37.869 29.338 2.766 1.00 52.31 95 GLU A CA 1
ATOM 790 C C . GLU A 1 95 ? -38.123 30.338 1.634 1.00 52.31 95 GLU A C 1
ATOM 792 O O . GLU A 1 95 ? -37.787 31.514 1.769 1.00 52.31 95 GLU A O 1
ATOM 797 N N . ASN A 1 96 ? -38.756 29.905 0.543 1.00 42.56 96 ASN A N 1
ATOM 798 C CA . ASN A 1 96 ? -39.727 30.748 -0.145 1.00 42.56 96 ASN A CA 1
ATOM 799 C C . ASN A 1 96 ? -40.716 29.931 -0.980 1.00 42.56 96 ASN A C 1
ATOM 801 O O . ASN A 1 96 ? -40.361 29.020 -1.726 1.00 42.56 96 ASN A O 1
ATOM 805 N N . LEU A 1 97 ? -41.979 30.306 -0.784 1.00 44.94 97 LEU A N 1
ATOM 806 C CA . LEU A 1 97 ? -43.179 29.875 -1.484 1.00 44.94 97 LEU A CA 1
ATOM 807 C C . LEU A 1 97 ? -43.050 30.038 -3.004 1.00 44.94 97 LEU A C 1
ATOM 809 O O . LEU A 1 97 ? -42.672 31.109 -3.463 1.00 44.94 97 LEU A O 1
ATOM 813 N N . GLU A 1 98 ? -43.597 29.082 -3.757 1.00 38.62 98 GLU A N 1
ATOM 814 C CA . GLU A 1 98 ? -44.653 29.405 -4.721 1.00 38.62 98 GLU A CA 1
ATOM 815 C C . GLU A 1 98 ? -45.508 28.179 -5.073 1.00 38.62 98 GLU A C 1
ATOM 817 O O . GLU A 1 98 ? -45.061 27.034 -5.093 1.00 38.62 98 GLU A O 1
ATOM 822 N N . ASN A 1 99 ? -46.791 28.465 -5.273 1.00 41.94 99 ASN A N 1
ATOM 823 C CA . ASN A 1 99 ? -47.895 27.538 -5.470 1.00 41.94 99 ASN A CA 1
ATOM 824 C C . ASN A 1 99 ? -47.782 26.737 -6.774 1.00 41.94 99 ASN A C 1
ATOM 826 O O . ASN A 1 99 ? -47.419 27.288 -7.809 1.00 41.94 99 ASN A O 1
ATOM 830 N N . THR A 1 100 ? -48.289 25.503 -6.780 1.00 37.66 100 THR A N 1
ATOM 831 C CA . THR A 1 100 ? -49.184 25.042 -7.857 1.00 37.66 100 THR A CA 1
ATOM 832 C C . THR A 1 100 ? -49.998 23.820 -7.435 1.00 37.66 100 THR A C 1
ATOM 834 O O . THR A 1 100 ? -49.509 22.888 -6.801 1.00 37.66 100 THR A O 1
ATOM 837 N N . ASP A 1 101 ? -51.278 23.898 -7.781 1.00 36.00 101 ASP A N 1
ATOM 838 C CA . ASP A 1 101 ? -52.364 22.992 -7.444 1.00 36.00 101 ASP A CA 1
ATOM 839 C C . ASP A 1 101 ? -52.310 21.609 -8.117 1.00 36.00 101 ASP A C 1
ATOM 841 O O . ASP A 1 101 ? -51.821 21.437 -9.230 1.00 36.00 101 ASP A O 1
ATOM 845 N N . ALA A 1 102 ? -53.022 20.693 -7.451 1.00 36.41 102 ALA A N 1
ATOM 846 C CA . ALA A 1 102 ? -53.770 19.550 -7.979 1.00 36.41 102 ALA A CA 1
ATOM 847 C C . ALA A 1 102 ? -52.996 18.338 -8.537 1.00 36.41 102 ALA A C 1
ATOM 849 O O . ALA A 1 102 ? -52.588 18.292 -9.689 1.00 36.41 102 ALA A O 1
ATOM 850 N N . SER A 1 103 ? -53.036 17.227 -7.796 1.00 35.25 103 SER A N 1
ATOM 851 C CA . SER A 1 103 ? -54.034 16.179 -8.068 1.00 35.25 103 SER A CA 1
ATOM 852 C C . SER A 1 103 ? -53.958 15.070 -7.019 1.00 35.25 103 SER A C 1
ATOM 854 O O . SER A 1 103 ? -52.892 14.568 -6.668 1.00 35.25 103 SER A O 1
ATOM 856 N N . ALA A 1 104 ? -55.125 14.700 -6.508 1.00 38.47 104 ALA A N 1
ATOM 857 C CA . ALA A 1 104 ? -55.317 13.642 -5.539 1.00 38.47 104 ALA A CA 1
ATOM 858 C C . ALA A 1 104 ? -55.237 12.262 -6.204 1.00 38.47 104 ALA A C 1
ATOM 860 O O . ALA A 1 104 ? -55.975 11.996 -7.144 1.00 38.47 104 ALA A O 1
ATOM 861 N N . THR A 1 105 ? -54.469 11.346 -5.613 1.00 35.38 105 THR A N 1
ATOM 862 C CA . THR A 1 105 ? -54.868 9.933 -5.523 1.00 35.38 105 THR A CA 1
ATOM 863 C C . THR A 1 105 ? -54.254 9.307 -4.280 1.00 35.38 105 THR A C 1
ATOM 865 O O . THR A 1 105 ? -53.048 9.121 -4.156 1.00 35.38 105 THR A O 1
ATOM 868 N N . SER A 1 106 ? -55.144 8.996 -3.349 1.00 39.56 106 SER A N 1
ATOM 869 C CA . SER A 1 106 ? -54.934 8.224 -2.138 1.00 39.56 106 SER A CA 1
ATOM 870 C C . SER A 1 106 ? -54.483 6.790 -2.432 1.00 39.56 106 SER A C 1
ATOM 872 O O . SER A 1 106 ? -55.181 6.070 -3.144 1.00 39.56 106 SER A O 1
ATOM 874 N N . SER A 1 107 ? -53.424 6.317 -1.774 1.00 33.28 107 SER A N 1
ATOM 875 C CA . SER A 1 107 ? -53.390 4.938 -1.269 1.00 33.28 107 SER A CA 1
ATOM 876 C C . SER A 1 107 ? -52.465 4.848 -0.052 1.00 33.28 107 SER A C 1
ATOM 878 O O . SER A 1 107 ? -51.242 4.837 -0.141 1.00 33.28 107 SER A O 1
ATOM 880 N N . SER A 1 108 ? -53.083 4.851 1.126 1.00 33.62 108 SER A N 1
ATOM 881 C CA . SER A 1 108 ? -52.420 4.596 2.398 1.00 33.62 108 SER A CA 1
ATOM 882 C C . SER A 1 108 ? -52.166 3.097 2.539 1.00 33.62 108 SER A C 1
ATOM 884 O O . SER A 1 108 ? -53.076 2.353 2.891 1.00 33.62 108 SER A O 1
ATOM 886 N N . ASN A 1 109 ? -50.929 2.656 2.319 1.00 35.53 109 ASN A N 1
ATOM 887 C CA . ASN A 1 109 ? -50.465 1.356 2.798 1.00 35.53 109 ASN A CA 1
ATOM 888 C C . ASN A 1 109 ? -49.656 1.566 4.078 1.00 35.53 109 ASN A C 1
ATOM 890 O O . ASN A 1 109 ? -48.436 1.707 4.063 1.00 35.53 109 ASN A O 1
ATOM 894 N N . ALA A 1 110 ? -50.371 1.603 5.202 1.00 32.66 110 ALA A N 1
ATOM 895 C CA . ALA A 1 110 ? -49.782 1.487 6.525 1.00 32.66 110 ALA A CA 1
ATOM 896 C C . ALA A 1 110 ? -49.237 0.060 6.696 1.00 32.66 110 ALA A C 1
ATOM 898 O O . ALA A 1 110 ? -49.991 -0.888 6.920 1.00 32.66 110 ALA A O 1
ATOM 899 N N . ILE A 1 111 ? -47.920 -0.101 6.579 1.00 34.22 111 ILE A N 1
ATOM 900 C CA . ILE A 1 111 ? -47.233 -1.337 6.953 1.00 34.22 111 ILE A CA 1
ATOM 901 C C . ILE A 1 111 ? -47.195 -1.383 8.485 1.00 34.22 111 ILE A C 1
ATOM 903 O O . ILE A 1 111 ? -46.338 -0.787 9.132 1.00 34.22 111 ILE A O 1
ATOM 907 N N . GLN A 1 112 ? -48.165 -2.083 9.078 1.00 33.44 112 GLN A N 1
ATOM 908 C CA . GLN A 1 112 ? -48.076 -2.544 10.460 1.00 33.44 112 GLN A CA 1
ATOM 909 C C . GLN A 1 112 ? -46.967 -3.597 10.557 1.00 33.44 112 GLN A C 1
ATOM 911 O O . GLN A 1 112 ? -47.151 -4.749 10.163 1.00 33.44 112 GLN A O 1
ATOM 916 N N . ILE A 1 113 ? -45.824 -3.219 11.127 1.00 31.44 113 ILE A N 1
ATOM 917 C CA . ILE A 1 113 ? -44.814 -4.173 11.587 1.00 31.44 113 ILE A CA 1
ATOM 918 C C . ILE A 1 113 ? -45.375 -4.853 12.842 1.00 31.44 113 ILE A C 1
ATOM 920 O O . ILE A 1 113 ? -45.331 -4.316 13.949 1.00 31.44 113 ILE A O 1
ATOM 924 N N . GLN A 1 114 ? -45.964 -6.036 12.662 1.00 32.84 114 GLN A N 1
ATOM 925 C CA . GLN A 1 114 ? -46.340 -6.912 13.766 1.00 32.84 114 GLN A CA 1
ATOM 926 C C . GLN A 1 114 ? -45.078 -7.562 14.342 1.00 32.84 114 GLN A C 1
ATOM 928 O O . GLN A 1 114 ? -44.415 -8.355 13.674 1.00 32.84 114 GLN A O 1
ATOM 933 N N . LEU A 1 115 ? -44.769 -7.257 15.605 1.00 36.25 115 LEU A N 1
ATOM 934 C CA . LEU A 1 115 ? -43.810 -8.037 16.384 1.00 36.25 115 LEU A CA 1
ATOM 935 C C . LEU A 1 115 ? -44.267 -9.508 16.452 1.00 36.25 115 LEU A C 1
ATOM 937 O O . LEU A 1 115 ? -45.436 -9.769 16.767 1.00 36.25 115 LEU A O 1
ATOM 941 N N . PRO A 1 116 ? -43.368 -10.487 16.247 1.00 33.75 116 PRO A N 1
ATOM 942 C CA . PRO A 1 116 ? -43.715 -11.888 16.400 1.00 33.75 116 PRO A CA 1
ATOM 943 C C . PRO A 1 116 ? -44.029 -12.190 17.869 1.00 33.75 116 PRO A C 1
ATOM 945 O O . PRO A 1 116 ? -43.194 -12.046 18.766 1.00 33.75 116 PRO A O 1
ATOM 948 N N . LYS A 1 117 ? -45.267 -12.632 18.116 1.00 33.28 117 LYS A N 1
ATOM 949 C CA . LYS A 1 117 ? -45.701 -13.173 19.405 1.00 33.28 117 LYS A CA 1
ATOM 950 C C . LYS A 1 117 ? -44.845 -14.392 19.743 1.00 33.28 117 LYS A C 1
ATOM 952 O O . LYS A 1 117 ? -44.900 -15.415 19.066 1.00 33.28 117 LYS A O 1
ATOM 957 N N . ARG A 1 118 ? -44.081 -14.263 20.826 1.00 32.12 118 ARG A N 1
ATOM 958 C CA . ARG A 1 118 ? -43.308 -15.323 21.475 1.00 32.12 118 ARG A CA 1
ATOM 959 C C . ARG A 1 118 ? -44.244 -16.496 21.791 1.00 32.12 118 ARG A C 1
ATOM 961 O O . ARG A 1 118 ? -45.109 -16.391 22.660 1.00 32.12 118 ARG A O 1
ATOM 968 N N . SER A 1 119 ? -44.105 -17.591 21.050 1.00 31.61 119 SER A N 1
ATOM 969 C CA . SER A 1 119 ? -44.853 -18.822 21.274 1.00 31.61 119 SER A CA 1
ATOM 970 C C . SER A 1 119 ? -44.356 -19.494 22.554 1.00 31.61 119 SER A C 1
ATOM 972 O O . SER A 1 119 ? -43.183 -19.824 22.715 1.00 31.61 119 SER A O 1
ATOM 974 N N . VAL A 1 120 ? -45.277 -19.664 23.499 1.00 36.59 120 VAL A N 1
ATOM 975 C CA . VAL A 1 120 ? -45.080 -20.465 24.705 1.00 36.59 120 VAL A CA 1
ATOM 976 C C . VAL A 1 120 ? -45.090 -21.932 24.280 1.00 36.59 120 VAL A C 1
ATOM 978 O O . VAL A 1 120 ? -46.131 -22.470 23.902 1.00 36.59 120 VAL A O 1
ATOM 981 N N . LEU A 1 121 ? -43.921 -22.571 24.314 1.00 35.47 121 LEU A N 1
ATOM 982 C CA . LEU A 1 121 ? -43.792 -24.017 24.164 1.00 35.47 121 LEU A CA 1
ATOM 983 C C . LEU A 1 121 ? -44.491 -24.705 25.344 1.00 35.47 121 LEU A C 1
ATOM 985 O O . LEU A 1 121 ? -44.126 -24.506 26.503 1.00 35.47 121 LEU A O 1
ATOM 989 N N . ARG A 1 122 ? -45.509 -25.514 25.035 1.00 40.56 122 ARG A N 1
ATOM 990 C CA . ARG A 1 122 ? -46.095 -26.476 25.974 1.00 40.56 122 ARG A CA 1
ATOM 991 C C . ARG A 1 122 ? -45.131 -27.657 26.161 1.00 40.56 122 ARG A C 1
ATOM 993 O O . ARG A 1 122 ? -44.528 -28.080 25.173 1.00 40.56 122 ARG A O 1
ATOM 1000 N N . PRO A 1 123 ? -45.018 -28.234 27.367 1.00 38.38 123 PRO A N 1
ATOM 1001 C CA . PRO A 1 123 ? -44.293 -29.482 27.563 1.00 38.38 123 PRO A CA 1
ATOM 1002 C C . PRO A 1 123 ? -45.071 -30.648 26.946 1.00 38.38 123 PRO A C 1
ATOM 1004 O O . PRO A 1 123 ? -46.286 -30.754 27.108 1.00 38.38 123 PRO A O 1
ATOM 1007 N N . ILE A 1 124 ? -44.353 -31.517 26.238 1.00 42.56 124 ILE A N 1
ATOM 1008 C CA . ILE A 1 124 ? -44.837 -32.821 25.790 1.00 42.56 124 ILE A CA 1
ATOM 1009 C C . ILE A 1 124 ? -44.707 -33.781 26.974 1.00 42.56 124 ILE A C 1
ATOM 1011 O O . ILE A 1 124 ? -43.595 -34.117 27.386 1.00 42.56 124 ILE A O 1
ATOM 1015 N N . ASP A 1 125 ? -45.846 -34.222 27.503 1.00 40.81 125 ASP A N 1
ATOM 1016 C CA . ASP A 1 125 ? -45.931 -35.334 28.444 1.00 40.81 125 ASP A CA 1
ATOM 1017 C C . ASP A 1 125 ? -45.672 -36.648 27.700 1.00 40.81 125 ASP A C 1
ATOM 1019 O O . ASP A 1 125 ? -46.533 -37.153 26.983 1.00 40.81 125 ASP A O 1
ATOM 1023 N N . ASN A 1 126 ? -44.488 -37.229 27.900 1.00 41.94 126 ASN A N 1
ATOM 1024 C CA . ASN A 1 126 ? -44.221 -38.624 27.560 1.00 41.94 126 ASN A CA 1
ATOM 1025 C C . ASN A 1 126 ? -44.127 -39.445 28.843 1.00 41.94 126 ASN A C 1
ATOM 1027 O O . ASN A 1 126 ? -43.082 -39.560 29.484 1.00 41.94 126 ASN A O 1
ATOM 1031 N N . ASN A 1 127 ? -45.272 -40.021 29.198 1.00 41.69 127 ASN A N 1
ATOM 1032 C CA . ASN A 1 127 ? -45.432 -40.970 30.282 1.00 41.69 127 ASN A CA 1
ATOM 1033 C C . ASN A 1 127 ? -45.178 -42.385 29.729 1.00 41.69 127 ASN A C 1
ATOM 1035 O O . ASN A 1 127 ? -45.999 -42.933 28.997 1.00 41.69 127 ASN A O 1
ATOM 1039 N N . GLY A 1 128 ? -44.022 -42.965 30.055 1.00 41.78 128 GLY A N 1
ATOM 1040 C CA . GLY A 1 128 ? -43.626 -44.320 29.664 1.00 41.78 128 GLY A CA 1
ATOM 1041 C C . GLY A 1 128 ? -42.939 -45.022 30.829 1.00 41.78 128 GLY A C 1
ATOM 1042 O O . GLY A 1 128 ? -41.786 -44.754 31.150 1.00 41.78 128 GLY A O 1
ATOM 1043 N N . GLN A 1 129 ? -43.693 -45.884 31.501 1.00 46.09 129 GLN A N 1
ATOM 1044 C CA . GLN A 1 129 ? -43.355 -46.507 32.772 1.00 46.09 129 GLN A CA 1
ATOM 1045 C C . GLN A 1 129 ? -42.226 -47.556 32.704 1.00 46.09 129 GLN A C 1
ATOM 1047 O O . GLN A 1 129 ? -42.237 -48.461 31.878 1.00 46.09 129 GLN A O 1
ATOM 1052 N N . ASN A 1 130 ? -41.383 -47.502 33.742 1.00 44.62 130 ASN A N 1
ATOM 1053 C CA . ASN A 1 130 ? -40.803 -48.617 34.502 1.00 44.62 130 ASN A CA 1
ATOM 1054 C C . ASN A 1 130 ? -39.834 -49.603 33.816 1.00 44.62 130 ASN A C 1
ATOM 1056 O O . ASN A 1 130 ? -40.246 -50.504 33.091 1.00 44.62 130 ASN A O 1
ATOM 1060 N N . LYS A 1 131 ? -38.585 -49.625 34.321 1.00 43.22 131 LYS A N 1
ATOM 1061 C CA . LYS A 1 131 ? -38.078 -50.751 35.141 1.00 43.22 131 LYS A CA 1
ATOM 1062 C C . LYS A 1 131 ? -36.739 -50.445 35.843 1.00 43.22 131 LYS A C 1
ATOM 1064 O O . LYS A 1 131 ? -35.722 -50.212 35.213 1.00 43.22 131 LYS A O 1
ATOM 1069 N N . LYS A 1 132 ? -36.799 -50.594 37.172 1.00 44.00 132 LYS A N 1
ATOM 1070 C CA . LYS A 1 132 ? -35.790 -51.135 38.104 1.00 44.00 132 LYS A CA 1
ATOM 1071 C C . LYS A 1 132 ? -34.463 -50.381 38.284 1.00 44.00 132 LYS A C 1
ATOM 1073 O O . LYS A 1 132 ? -33.511 -50.494 37.525 1.00 44.00 132 LYS A O 1
ATOM 1078 N N . ALA A 1 133 ? -34.425 -49.703 39.427 1.00 49.56 133 ALA A N 1
ATOM 1079 C CA . ALA A 1 133 ? -33.269 -49.113 40.070 1.00 49.56 133 ALA A CA 1
ATOM 1080 C C . ALA A 1 133 ? -32.223 -50.152 40.506 1.00 49.56 133 ALA A C 1
ATOM 1082 O O . ALA A 1 133 ? -32.561 -51.146 41.144 1.00 49.56 133 ALA A O 1
ATOM 1083 N N . LEU A 1 134 ? -30.952 -49.812 40.288 1.00 47.44 134 LEU A N 1
ATOM 1084 C CA . LEU A 1 134 ? -29.830 -50.195 41.144 1.00 47.44 134 LEU A CA 1
ATOM 1085 C C . LEU A 1 134 ? -28.940 -48.955 41.355 1.00 47.44 134 LEU A C 1
ATOM 1087 O O . LEU A 1 134 ? -28.213 -48.515 40.475 1.00 47.44 134 LEU A O 1
ATOM 1091 N N . SER A 1 135 ? -29.123 -48.351 42.532 1.00 56.47 135 SER A N 1
ATOM 1092 C CA . SER A 1 135 ? -28.182 -47.552 43.334 1.00 56.47 135 SER A CA 1
ATOM 1093 C C . SER A 1 135 ? -26.972 -46.891 42.633 1.00 56.47 135 SER A C 1
ATOM 1095 O O . SER A 1 135 ? -25.881 -47.450 42.589 1.00 56.47 135 SER A O 1
ATOM 1097 N N . SER A 1 136 ? -27.119 -45.630 42.208 1.00 56.59 136 SER A N 1
ATOM 1098 C CA . SER A 1 136 ? -25.995 -44.732 41.855 1.00 56.59 136 SER A CA 1
ATOM 1099 C C . SER A 1 136 ? -26.172 -43.304 42.406 1.00 56.59 136 SER A C 1
ATOM 1101 O O . SER A 1 136 ? -25.676 -42.318 41.863 1.00 56.59 136 SER A O 1
ATOM 1103 N N . LYS A 1 137 ? -26.878 -43.167 43.537 1.00 55.97 137 LYS A N 1
ATOM 1104 C CA . LYS A 1 137 ? -27.349 -41.881 44.090 1.00 55.97 137 LYS A CA 1
ATOM 1105 C C . LYS A 1 137 ? -26.289 -41.008 44.795 1.00 55.97 137 LYS A C 1
ATOM 1107 O O . LYS A 1 137 ? -26.666 -40.048 45.453 1.00 55.97 137 LYS A O 1
ATOM 1112 N N . LYS A 1 138 ? -24.984 -41.290 44.667 1.00 56.97 138 LYS A N 1
ATOM 1113 C CA . LYS A 1 138 ? -23.920 -40.550 45.391 1.00 56.97 138 LYS A CA 1
ATOM 1114 C C . LYS A 1 138 ? -22.854 -39.845 44.537 1.00 56.97 138 LYS A C 1
ATOM 1116 O O . LYS A 1 138 ? -21.962 -39.242 45.117 1.00 56.97 138 LYS A O 1
ATOM 1121 N N . ARG A 1 139 ? -22.929 -39.856 43.197 1.00 56.19 139 ARG A N 1
ATOM 1122 C CA . ARG A 1 139 ? -21.941 -39.148 42.338 1.00 56.19 139 ARG A CA 1
ATOM 1123 C C . ARG A 1 139 ? -22.428 -37.856 41.672 1.00 56.19 139 ARG A C 1
ATOM 1125 O O . ARG A 1 139 ? -21.606 -37.132 41.136 1.00 56.19 139 ARG A O 1
ATOM 1132 N N . LYS A 1 140 ? -23.719 -37.515 41.750 1.00 55.28 140 LYS A N 1
ATOM 1133 C CA . LYS A 1 140 ? -24.272 -36.349 41.031 1.00 55.28 140 LYS A CA 1
ATOM 1134 C C . LYS A 1 140 ? -23.978 -34.975 41.655 1.00 55.28 140 LYS A C 1
ATOM 1136 O O . LYS A 1 140 ? -24.224 -33.981 40.996 1.00 55.28 140 LYS A O 1
ATOM 1141 N N . GLN A 1 141 ? -23.441 -34.897 42.877 1.00 59.16 141 GLN A N 1
ATOM 1142 C CA . GLN A 1 141 ? -23.190 -33.601 43.534 1.00 59.16 141 GLN A CA 1
ATOM 1143 C C . GLN A 1 141 ? -21.860 -32.933 43.152 1.00 59.16 141 GLN A C 1
ATOM 1145 O O . GLN A 1 141 ? -21.697 -31.750 43.416 1.00 59.16 141 GLN A O 1
ATOM 1150 N N . ILE A 1 142 ? -20.912 -33.651 42.535 1.00 65.81 142 ILE A N 1
ATOM 1151 C CA . ILE A 1 142 ? -19.627 -33.046 42.133 1.00 65.81 142 ILE A CA 1
ATOM 1152 C C . ILE A 1 142 ? -19.720 -32.434 40.728 1.00 65.81 142 ILE A C 1
ATOM 1154 O O . ILE A 1 142 ? -19.123 -31.393 40.482 1.00 65.81 142 ILE A O 1
ATOM 1158 N N . ASP A 1 143 ? -20.511 -33.022 39.826 1.00 59.03 143 ASP A N 1
ATOM 1159 C CA . ASP A 1 143 ? -20.643 -32.517 38.452 1.00 59.03 143 ASP A CA 1
ATOM 1160 C C . ASP A 1 143 ? -21.372 -31.164 38.363 1.00 59.03 143 ASP A C 1
ATOM 1162 O O . ASP A 1 143 ? -21.118 -30.417 37.424 1.00 59.03 143 ASP A O 1
ATOM 1166 N N . GLU A 1 144 ? -22.217 -30.814 39.343 1.00 60.88 144 GLU A N 1
ATOM 1167 C CA . GLU A 1 144 ? -22.817 -29.469 39.460 1.00 60.88 144 GLU A CA 1
ATOM 1168 C C . GLU A 1 144 ? -21.800 -28.396 39.886 1.00 60.88 144 GLU A C 1
ATOM 1170 O O . GLU A 1 144 ? -22.040 -27.209 39.686 1.00 60.88 144 GLU A O 1
ATOM 1175 N N . PHE A 1 145 ? -20.650 -28.797 40.435 1.00 67.56 145 PHE A N 1
ATOM 1176 C CA . PHE A 1 145 ? -19.579 -27.884 40.844 1.00 67.56 145 PHE A CA 1
ATOM 1177 C C . PHE A 1 145 ? -18.545 -27.617 39.745 1.00 67.56 145 PHE A C 1
ATOM 1179 O O . PHE A 1 145 ? -17.699 -26.735 39.901 1.00 67.56 145 PHE A O 1
ATOM 1186 N N . ILE A 1 146 ? -18.579 -28.371 38.644 1.00 76.81 146 ILE A N 1
ATOM 1187 C CA . ILE A 1 146 ? -17.649 -28.190 37.530 1.00 76.81 146 ILE A CA 1
ATOM 1188 C C . ILE A 1 146 ? -18.304 -27.237 36.532 1.00 76.81 146 ILE A C 1
ATOM 1190 O O . ILE A 1 146 ? -19.166 -27.643 35.755 1.00 76.81 146 ILE A O 1
ATOM 1194 N N . ASP A 1 147 ? -17.876 -25.972 36.558 1.00 87.75 147 ASP A N 1
ATOM 1195 C CA . ASP A 1 147 ? -18.189 -24.993 35.513 1.00 87.75 147 ASP A CA 1
ATOM 1196 C C . ASP A 1 147 ? -17.823 -25.598 34.144 1.00 87.75 147 ASP A C 1
ATOM 1198 O O . ASP A 1 147 ? -16.721 -26.117 33.943 1.00 87.75 147 ASP A O 1
ATOM 1202 N N . LYS A 1 148 ? -18.783 -25.612 33.220 1.00 92.06 148 LYS A N 1
ATOM 1203 C CA . LYS A 1 148 ? -18.628 -26.130 31.857 1.00 92.06 148 LYS A CA 1
ATOM 1204 C C . LYS A 1 148 ? -19.183 -25.092 30.903 1.00 92.06 148 LYS A C 1
ATOM 1206 O O . LYS A 1 148 ? -20.267 -24.560 31.122 1.00 92.06 148 LYS A O 1
ATOM 1211 N N . ILE A 1 149 ? -18.448 -24.848 29.827 1.00 93.62 149 ILE A N 1
ATOM 1212 C CA . ILE A 1 149 ? -18.850 -23.931 28.766 1.00 93.62 149 ILE A CA 1
ATOM 1213 C C . ILE A 1 149 ? -19.092 -24.751 27.511 1.00 93.62 149 ILE A C 1
ATOM 1215 O O . ILE A 1 149 ? -18.233 -25.522 27.079 1.00 93.62 149 ILE A O 1
ATOM 1219 N N . SER A 1 150 ? -20.281 -24.600 26.937 1.00 92.88 150 SER A N 1
ATOM 1220 C CA . SER A 1 150 ? -20.579 -25.199 25.636 1.00 92.88 150 SER A CA 1
ATOM 1221 C C . SER A 1 150 ? -19.816 -24.474 24.522 1.00 92.88 150 SER A C 1
ATOM 1223 O O . SER A 1 150 ? -19.479 -23.302 24.656 1.00 92.88 150 SER A O 1
ATOM 1225 N N . CYS A 1 151 ? -19.580 -25.135 23.386 1.00 87.12 151 CYS A N 1
ATOM 1226 C CA . CYS A 1 151 ? -18.902 -24.500 22.248 1.00 87.12 151 CYS A CA 1
ATOM 1227 C C . CYS A 1 151 ? -19.633 -23.224 21.777 1.00 87.12 151 CYS A C 1
ATOM 1229 O O . CYS A 1 151 ? -19.0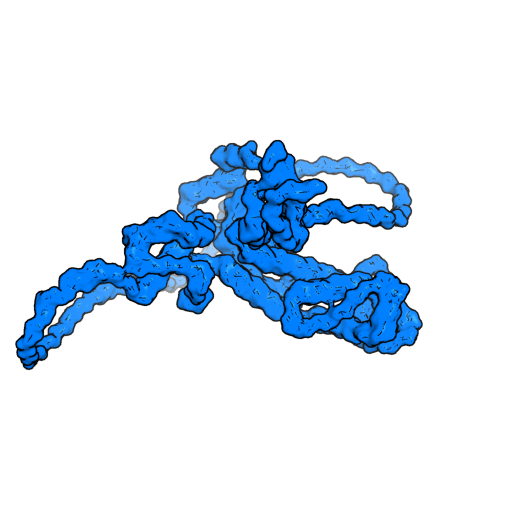05 -22.186 21.587 1.00 87.12 151 CYS A O 1
ATOM 1231 N N . ALA A 1 152 ? -20.967 -23.268 21.684 1.00 87.25 152 ALA A N 1
ATOM 1232 C CA . ALA A 1 152 ? -21.780 -22.115 21.291 1.00 87.25 152 ALA A CA 1
ATOM 1233 C C . ALA A 1 152 ? -21.675 -20.953 22.293 1.00 87.25 152 ALA A C 1
ATOM 1235 O O . ALA A 1 152 ? -21.565 -19.794 21.901 1.00 87.25 152 ALA A O 1
ATOM 1236 N N . GLU A 1 153 ? -21.668 -21.263 23.590 1.00 91.69 153 GLU A N 1
ATOM 1237 C CA . GLU A 1 153 ? -21.502 -20.259 24.638 1.00 91.69 153 GLU A CA 1
ATOM 1238 C C . GLU A 1 153 ? -20.093 -19.661 24.635 1.00 91.69 153 GLU A C 1
ATOM 1240 O O . GLU A 1 153 ? -19.957 -18.449 24.771 1.00 91.69 153 GLU A O 1
ATOM 1245 N N . LYS A 1 154 ? -19.052 -20.476 24.409 1.00 90.00 154 LYS A N 1
ATOM 1246 C CA . LYS A 1 154 ? -17.678 -19.983 24.253 1.00 90.00 154 LYS A CA 1
ATOM 1247 C C . LYS A 1 154 ? -17.600 -18.961 23.123 1.00 90.00 154 LYS A C 1
ATOM 1249 O O . LYS A 1 154 ? -17.106 -17.867 23.349 1.00 90.00 154 LYS A O 1
ATOM 1254 N N . VAL A 1 155 ? -18.146 -19.290 21.950 1.00 83.19 155 VAL A N 1
ATOM 1255 C CA . VAL A 1 155 ? -18.172 -18.385 20.789 1.00 83.19 155 VAL A CA 1
ATOM 1256 C C . VAL A 1 155 ? -18.908 -17.083 21.113 1.00 83.19 155 VAL A C 1
ATOM 1258 O O . VAL A 1 155 ? -18.445 -16.009 20.740 1.00 83.19 155 VAL A O 1
ATOM 1261 N N . ALA A 1 156 ? -20.026 -17.149 21.841 1.00 84.94 156 ALA A N 1
ATOM 1262 C CA . ALA A 1 156 ? -20.751 -15.951 22.259 1.00 84.94 156 ALA A CA 1
ATOM 1263 C C . ALA A 1 156 ? -19.914 -15.069 23.206 1.00 84.94 156 ALA A C 1
ATOM 1265 O O . ALA A 1 156 ? -19.842 -13.858 23.004 1.00 84.94 156 ALA A O 1
ATOM 1266 N N . ILE A 1 157 ? -19.243 -15.675 24.195 1.00 89.56 157 ILE A N 1
ATOM 1267 C CA . ILE A 1 157 ? -18.346 -14.966 25.120 1.00 89.56 157 ILE A CA 1
ATOM 1268 C C . ILE A 1 157 ? -17.164 -14.364 24.360 1.00 89.56 157 ILE A C 1
ATOM 1270 O O . ILE A 1 157 ? -16.871 -13.189 24.561 1.00 89.56 157 ILE A O 1
ATOM 1274 N N . ASP A 1 158 ? -16.518 -15.136 23.483 1.00 86.69 158 ASP A N 1
ATOM 1275 C CA . ASP A 1 158 ? -15.399 -14.681 22.658 1.00 86.69 158 ASP A CA 1
ATOM 1276 C C . ASP A 1 158 ? -15.826 -13.445 21.845 1.00 86.69 158 ASP A C 1
ATOM 1278 O O . ASP A 1 158 ? -15.173 -12.406 21.916 1.00 86.69 158 ASP A O 1
ATOM 1282 N N . ASN A 1 159 ? -16.973 -13.498 21.159 1.00 79.62 159 ASN A N 1
ATOM 1283 C CA . ASN A 1 159 ? -17.484 -12.379 20.362 1.00 79.62 159 ASN A CA 1
ATOM 1284 C C . ASN A 1 159 ? -17.765 -11.131 21.210 1.00 79.62 159 ASN A C 1
ATOM 1286 O O . ASN A 1 159 ? -17.313 -10.038 20.863 1.00 79.62 159 ASN A O 1
ATOM 1290 N N . SER A 1 160 ? -18.478 -11.269 22.333 1.00 85.12 160 SER A N 1
ATOM 1291 C CA . SER A 1 160 ? -18.749 -10.137 23.230 1.00 85.12 160 SER A CA 1
ATOM 1292 C C . SER A 1 160 ? -17.464 -9.556 23.816 1.00 85.12 160 SER A C 1
ATOM 1294 O O . SER A 1 160 ? -17.319 -8.339 23.925 1.00 85.12 160 SER A O 1
ATOM 1296 N N . PHE A 1 161 ? -16.513 -10.416 24.168 1.00 85.19 161 PHE A N 1
ATOM 1297 C CA . PHE A 1 161 ? -15.261 -1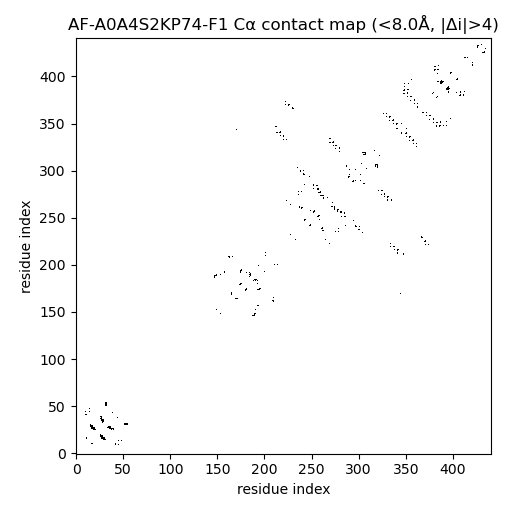0.009 24.775 1.00 85.19 161 PHE A CA 1
ATOM 1298 C C . PHE A 1 161 ? -14.344 -9.284 23.781 1.00 85.19 161 PHE A C 1
ATOM 1300 O O . PHE A 1 161 ? -13.819 -8.221 24.104 1.00 85.19 161 PHE A O 1
ATOM 1307 N N . ILE A 1 162 ? -14.206 -9.784 22.550 1.00 77.31 162 ILE A N 1
ATOM 1308 C CA . ILE A 1 162 ? -13.451 -9.085 21.499 1.00 77.31 162 ILE A CA 1
ATOM 1309 C C . ILE A 1 162 ? -14.151 -7.761 21.149 1.00 77.31 162 ILE A C 1
ATOM 1311 O O . ILE A 1 162 ? -13.479 -6.745 20.989 1.00 77.31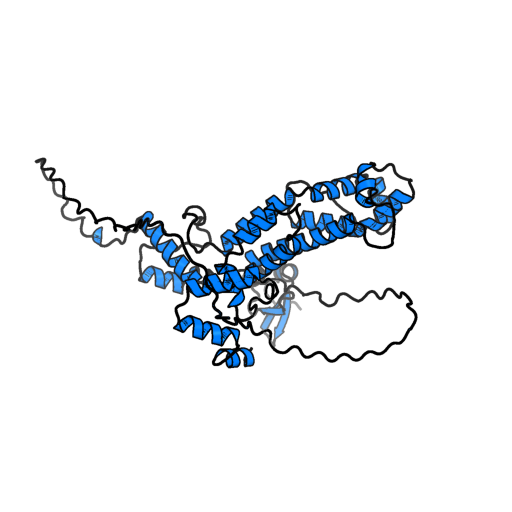 162 ILE A O 1
ATOM 1315 N N . THR A 1 163 ? -15.490 -7.734 21.098 1.00 74.62 163 THR A N 1
ATOM 1316 C CA . THR A 1 163 ? -16.253 -6.494 20.852 1.00 74.62 163 THR A CA 1
ATOM 1317 C C . THR A 1 163 ? -15.949 -5.445 21.916 1.00 74.62 163 THR A C 1
ATOM 1319 O O . THR A 1 163 ? -15.725 -4.285 21.583 1.00 74.62 163 THR A O 1
ATOM 1322 N N . PHE A 1 164 ? -15.868 -5.853 23.184 1.00 81.56 164 PHE A N 1
ATOM 1323 C CA . PHE A 1 164 ? -15.459 -4.979 24.280 1.00 81.56 164 PHE A CA 1
ATOM 1324 C C . PHE A 1 164 ? -14.028 -4.453 24.102 1.00 81.56 164 PHE A C 1
ATOM 1326 O O . PHE A 1 164 ? -13.811 -3.250 24.209 1.00 81.56 164 PHE A O 1
ATOM 1333 N N . LEU A 1 165 ? -13.055 -5.318 23.790 1.00 78.69 165 LEU A N 1
ATOM 1334 C CA . LEU A 1 165 ? -11.668 -4.883 23.580 1.00 78.69 165 LEU A CA 1
ATOM 1335 C C . LEU A 1 165 ? -11.567 -3.846 22.463 1.00 78.69 165 LEU A C 1
ATOM 1337 O O . LEU A 1 165 ? -10.919 -2.821 22.646 1.00 78.69 165 LEU A O 1
ATOM 1341 N N . CYS A 1 166 ? -12.227 -4.093 21.332 1.00 65.31 166 CYS A N 1
ATOM 1342 C CA . CYS A 1 166 ? -12.210 -3.174 20.202 1.00 65.31 166 CYS A CA 1
ATOM 1343 C C . CYS A 1 166 ? -12.973 -1.884 20.494 1.00 65.31 166 CYS A C 1
ATOM 1345 O O . CYS A 1 166 ? -12.439 -0.809 20.243 1.00 65.31 166 CYS A O 1
ATOM 1347 N N . GLY A 1 167 ? -14.164 -1.972 21.089 1.00 64.81 167 GLY A N 1
ATOM 1348 C CA . GLY A 1 167 ? -14.944 -0.797 21.482 1.00 64.81 167 GLY A CA 1
ATOM 1349 C C . GLY A 1 167 ? -14.223 0.087 22.504 1.00 64.81 167 GLY A C 1
ATOM 1350 O O . GLY A 1 167 ? -14.413 1.298 22.512 1.00 64.81 167 GLY A O 1
ATOM 1351 N N . CYS A 1 168 ? -13.356 -0.498 23.331 1.00 73.69 168 CYS A N 1
ATOM 1352 C CA . CYS A 1 168 ? -12.534 0.230 24.296 1.00 73.69 168 CYS A CA 1
ATOM 1353 C C . CYS A 1 168 ? -11.107 0.529 23.801 1.00 73.69 168 CYS A C 1
ATOM 1355 O O . CYS A 1 168 ? -10.300 1.025 24.586 1.00 73.69 168 CYS A O 1
ATOM 1357 N N . ASN A 1 169 ? -10.776 0.214 22.543 1.00 67.12 169 ASN A N 1
ATOM 1358 C CA . ASN A 1 169 ? -9.434 0.354 21.966 1.00 67.12 169 ASN A CA 1
ATOM 1359 C C . ASN A 1 169 ? -8.315 -0.264 22.840 1.00 67.12 169 ASN A C 1
ATOM 1361 O O . ASN A 1 169 ? -7.240 0.308 23.028 1.00 67.12 169 ASN A O 1
ATOM 1365 N N . ILE A 1 170 ? -8.580 -1.432 23.430 1.00 74.00 170 ILE A N 1
ATOM 1366 C CA . ILE A 1 170 ? -7.641 -2.129 24.311 1.00 74.00 170 ILE A CA 1
ATOM 1367 C C . ILE A 1 170 ? -6.700 -3.000 23.459 1.00 74.00 170 ILE A C 1
ATOM 1369 O O . ILE A 1 170 ? -7.179 -3.881 22.738 1.00 74.00 170 ILE A O 1
ATOM 1373 N N . PRO A 1 171 ? -5.365 -2.848 23.574 1.00 73.38 171 PRO A N 1
ATOM 1374 C CA . PRO A 1 171 ? -4.417 -3.674 22.831 1.00 73.38 171 PRO A CA 1
ATOM 1375 C C . PRO A 1 171 ? -4.567 -5.165 23.151 1.00 73.38 171 PRO A C 1
ATOM 1377 O O . PRO A 1 171 ? -4.557 -5.566 24.317 1.00 73.38 171 PRO A O 1
ATOM 1380 N N . PHE A 1 172 ? -4.594 -6.016 22.123 1.00 75.88 172 PHE A N 1
ATOM 1381 C CA . PHE A 1 172 ? -4.706 -7.475 22.279 1.00 75.88 172 PHE A CA 1
ATOM 1382 C C . PHE A 1 172 ? -3.541 -8.111 23.049 1.00 75.88 172 PHE A C 1
ATOM 1384 O O . PHE A 1 172 ? -3.672 -9.215 23.577 1.00 75.88 172 PHE A O 1
ATOM 1391 N N . ASP A 1 173 ? -2.405 -7.423 23.174 1.00 78.31 173 ASP A N 1
ATOM 1392 C CA . ASP A 1 173 ? -1.303 -7.864 24.032 1.00 78.31 173 ASP A CA 1
ATOM 1393 C C . ASP A 1 173 ? -1.726 -8.018 25.495 1.00 78.31 173 ASP A C 1
ATOM 1395 O O . ASP A 1 173 ? -1.172 -8.862 26.209 1.00 78.31 173 ASP A O 1
ATOM 1399 N N . ILE A 1 174 ? -2.770 -7.298 25.926 1.00 84.31 174 ILE A N 1
ATOM 1400 C CA . ILE A 1 174 ? -3.333 -7.456 27.263 1.00 84.31 174 ILE A CA 1
ATOM 1401 C C . ILE A 1 174 ? -3.870 -8.868 27.495 1.00 84.31 174 ILE A C 1
ATOM 1403 O O . ILE A 1 174 ? -3.807 -9.355 28.619 1.00 84.31 174 ILE A O 1
ATOM 1407 N N . LEU A 1 175 ? -4.323 -9.569 26.448 1.00 85.25 175 LEU A N 1
ATOM 1408 C CA . LEU A 1 175 ? -4.818 -10.944 26.560 1.00 85.25 175 LEU A CA 1
ATOM 1409 C C . LEU A 1 175 ? -3.726 -11.902 27.013 1.00 85.25 175 LEU A C 1
ATOM 1411 O O . LEU A 1 175 ? -3.975 -12.863 27.738 1.00 85.25 175 LEU A O 1
ATOM 1415 N N . ASN A 1 176 ? -2.482 -11.596 26.656 1.00 84.50 176 ASN A N 1
ATOM 1416 C CA . ASN A 1 176 ? -1.335 -12.377 27.083 1.00 84.50 176 ASN A CA 1
ATOM 1417 C C . ASN A 1 176 ? -0.875 -12.035 28.508 1.00 84.50 176 ASN A C 1
ATOM 1419 O O . ASN A 1 176 ? -0.109 -12.810 29.088 1.00 84.50 176 ASN A O 1
ATOM 1423 N N . SER A 1 177 ? -1.371 -10.941 29.100 1.00 91.94 177 SER A N 1
ATOM 1424 C CA . SER A 1 177 ? -1.042 -10.526 30.465 1.00 91.94 177 SER A CA 1
ATOM 1425 C C . SER A 1 177 ? -1.481 -11.568 31.490 1.00 91.94 177 SER A C 1
ATOM 1427 O O . SER A 1 177 ? -2.628 -12.015 31.518 1.00 91.94 177 SER A O 1
ATOM 1429 N N . THR A 1 178 ? -0.582 -11.915 32.410 1.00 94.44 178 THR A N 1
ATOM 1430 C CA . THR A 1 178 ? -0.890 -12.836 33.514 1.00 94.44 178 THR A CA 1
ATOM 1431 C C . THR A 1 178 ? -1.982 -12.288 34.434 1.00 94.44 178 THR A C 1
ATOM 1433 O O . THR A 1 178 ? -2.760 -13.070 34.978 1.00 94.44 178 THR A O 1
ATOM 1436 N N . HIS A 1 179 ? -2.081 -10.964 34.586 1.00 95.06 179 HIS A N 1
ATOM 1437 C CA . HIS A 1 179 ? -3.134 -10.313 35.369 1.00 95.06 179 HIS A CA 1
ATOM 1438 C C . HIS A 1 179 ? -4.498 -10.460 34.704 1.00 95.06 179 HIS A C 1
ATOM 1440 O O . HIS A 1 179 ? -5.461 -10.839 35.365 1.00 95.06 179 HIS A O 1
ATOM 1446 N N . PHE A 1 180 ? -4.557 -10.232 33.391 1.00 92.06 180 PHE A N 1
ATOM 1447 C CA . PHE A 1 180 ? -5.785 -10.384 32.624 1.00 92.06 180 PHE A CA 1
ATOM 1448 C C . PHE A 1 180 ? -6.270 -11.840 32.633 1.00 92.06 180 PHE A C 1
ATOM 1450 O O . PHE A 1 180 ? -7.420 -12.113 32.967 1.00 92.06 180 PHE A O 1
ATOM 1457 N N . LYS A 1 181 ? -5.366 -12.801 32.399 1.00 93.44 181 LYS A N 1
ATOM 1458 C CA . LYS A 1 181 ? -5.677 -14.239 32.490 1.00 93.44 181 LYS A CA 1
ATOM 1459 C C . LYS A 1 181 ? -6.231 -14.629 33.860 1.00 93.44 181 LYS A C 1
ATOM 1461 O O . LYS A 1 181 ? -7.209 -15.368 33.936 1.00 93.44 181 LYS A O 1
ATOM 1466 N N . LYS A 1 182 ? -5.636 -14.114 34.944 1.00 94.88 182 LYS A N 1
ATOM 1467 C CA . LYS A 1 182 ? -6.141 -14.318 36.311 1.00 94.88 182 LYS A CA 1
ATOM 1468 C C . LYS A 1 182 ? -7.531 -13.711 36.496 1.00 94.88 182 LYS A C 1
ATOM 1470 O O . LYS A 1 182 ? -8.392 -14.380 37.049 1.00 94.88 182 LYS A O 1
ATOM 1475 N N . PHE A 1 183 ? -7.756 -12.489 36.018 1.00 95.06 183 PHE A N 1
ATOM 1476 C CA . PHE A 1 183 ? -9.058 -11.824 36.079 1.00 95.06 183 PHE A CA 1
ATOM 1477 C C . PHE A 1 183 ? -10.145 -12.638 35.365 1.00 95.06 183 PHE A C 1
ATOM 1479 O O . PHE A 1 183 ? -11.171 -12.949 35.963 1.00 95.06 183 PHE A O 1
ATOM 1486 N N . VAL A 1 184 ? -9.885 -13.081 34.134 1.00 94.06 184 VAL A N 1
ATOM 1487 C CA . VAL A 1 184 ? -10.821 -13.918 33.372 1.00 94.06 184 VAL A CA 1
ATOM 1488 C C . VAL A 1 184 ? -11.097 -15.245 34.075 1.00 94.06 184 VAL A C 1
ATOM 1490 O O . VAL A 1 184 ? -12.252 -15.649 34.184 1.00 94.06 184 VAL A O 1
ATOM 1493 N N . LYS A 1 185 ? -10.061 -15.904 34.610 1.00 93.31 185 LYS A N 1
ATOM 1494 C CA . LYS A 1 185 ? -10.226 -17.151 35.372 1.00 93.31 185 LYS A CA 1
ATOM 1495 C C . LYS A 1 185 ? -11.002 -16.962 36.678 1.00 93.31 185 LYS A C 1
ATOM 1497 O O . LYS A 1 185 ? -11.664 -17.901 37.101 1.00 93.31 185 LYS A O 1
ATOM 1502 N N . LEU A 1 186 ? -10.940 -15.783 37.301 1.00 93.25 186 LEU A N 1
ATOM 1503 C CA . LEU A 1 186 ? -11.760 -15.452 38.471 1.00 93.25 186 LEU A CA 1
ATOM 1504 C C . LEU A 1 186 ? -13.227 -15.217 38.097 1.00 93.25 186 LEU A C 1
ATOM 1506 O O . LEU A 1 186 ? -14.104 -15.609 38.859 1.00 93.25 186 LEU A O 1
ATOM 1510 N N . LEU A 1 187 ? -13.493 -14.606 36.938 1.00 93.56 187 LEU A N 1
ATOM 1511 C CA . LEU A 1 187 ? -14.858 -14.422 36.439 1.00 93.56 187 LEU A CA 1
ATOM 1512 C C . LEU A 1 187 ? -15.499 -15.746 36.024 1.00 93.56 187 LEU A C 1
ATOM 1514 O O . LEU A 1 187 ? -16.660 -15.993 36.340 1.00 93.56 187 LEU A O 1
ATOM 1518 N N . ARG A 1 188 ? -14.753 -16.587 35.299 1.00 93.38 188 ARG A N 1
ATOM 1519 C CA . ARG A 1 188 ? -15.246 -17.876 34.819 1.00 93.38 188 ARG A CA 1
ATOM 1520 C C . ARG A 1 188 ? -14.110 -18.897 34.683 1.00 93.38 188 ARG A C 1
ATOM 1522 O O . ARG A 1 188 ? -13.408 -18.900 33.669 1.00 93.38 188 ARG A O 1
ATOM 1529 N N . PRO A 1 189 ? -13.904 -19.776 35.681 1.00 93.38 189 PRO A N 1
ATOM 1530 C CA . PRO A 1 189 ? -12.773 -20.704 35.707 1.00 93.38 189 PRO A CA 1
ATOM 1531 C C . PRO A 1 189 ? -12.681 -21.630 34.488 1.00 93.38 189 PRO A C 1
ATOM 1533 O O . PRO A 1 189 ? -11.569 -21.923 34.029 1.00 93.38 189 PRO A O 1
ATOM 1536 N N . ALA A 1 190 ? -13.823 -22.061 33.940 1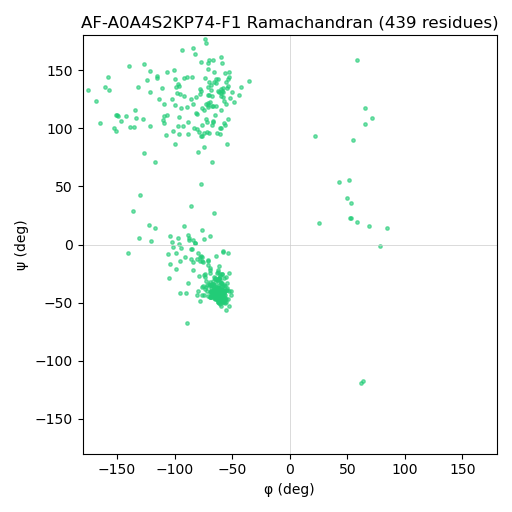.00 93.44 190 ALA A N 1
ATOM 1537 C CA . ALA A 1 190 ? -13.867 -22.955 32.783 1.00 93.44 190 ALA A CA 1
ATOM 1538 C C . ALA A 1 190 ? -13.592 -22.256 31.448 1.00 93.44 190 ALA A C 1
ATOM 1540 O O . ALA A 1 190 ? -13.331 -22.923 30.450 1.00 93.44 190 ALA A O 1
ATOM 1541 N N . TYR A 1 191 ? -13.630 -20.923 31.410 1.00 94.62 191 TYR A N 1
ATOM 1542 C CA . TYR A 1 191 ? -13.366 -20.181 30.189 1.00 94.62 191 TYR A CA 1
ATOM 1543 C C . TYR A 1 191 ? -11.867 -20.106 29.914 1.00 94.62 191 TYR A C 1
ATOM 1545 O O . TYR A 1 191 ? -11.049 -19.749 30.772 1.00 94.62 191 TYR A O 1
ATOM 1553 N N . GLU A 1 192 ? -11.501 -20.458 28.691 1.00 90.25 192 GLU A N 1
ATOM 1554 C CA . GLU A 1 192 ? -10.183 -20.218 28.128 1.00 90.25 192 GLU A CA 1
ATOM 1555 C C . GLU A 1 192 ? -10.332 -19.137 27.068 1.00 90.25 192 GLU A C 1
ATOM 1557 O O . GLU A 1 192 ? -10.880 -19.373 25.992 1.00 90.25 192 GLU A O 1
ATOM 1562 N N . HIS A 1 193 ? -9.894 -17.929 27.430 1.00 85.62 193 HIS A N 1
ATOM 1563 C CA . HIS A 1 193 ? -9.801 -16.809 26.499 1.00 85.62 193 HIS A CA 1
ATOM 1564 C C . HIS A 1 193 ? -9.003 -17.199 25.240 1.00 85.62 193 HIS A C 1
ATOM 1566 O O . HIS A 1 193 ? -8.053 -17.980 25.356 1.00 85.62 193 HIS A O 1
ATOM 1572 N N . PRO A 1 194 ? -9.330 -16.616 24.073 1.00 83.69 194 PRO A N 1
ATOM 1573 C CA . PRO A 1 194 ? -8.590 -16.851 22.843 1.00 83.69 194 PRO A CA 1
ATOM 1574 C C . PRO A 1 194 ? -7.121 -16.465 23.016 1.00 83.69 194 PRO A C 1
ATOM 1576 O O . PRO A 1 194 ? -6.801 -15.345 23.429 1.00 83.69 194 PRO A O 1
ATOM 1579 N N . SER A 1 195 ? -6.218 -17.387 22.694 1.00 73.94 195 SER A N 1
ATOM 1580 C CA . SER A 1 195 ? -4.802 -17.072 22.543 1.00 73.94 195 SER A CA 1
ATOM 1581 C C . SER A 1 195 ? -4.558 -16.376 21.197 1.00 73.94 195 SER A C 1
ATOM 1583 O O . SER A 1 195 ? -5.318 -16.562 20.248 1.00 73.94 195 SER A O 1
ATOM 1585 N N . LYS A 1 196 ? -3.463 -15.606 21.066 1.00 63.75 196 LYS A N 1
ATOM 1586 C CA . LYS A 1 196 ? -3.044 -15.032 19.764 1.00 63.75 196 LYS A CA 1
ATOM 1587 C C . LYS A 1 196 ? -2.917 -16.088 18.651 1.00 63.75 196 LYS A C 1
ATOM 1589 O O . LYS A 1 196 ? -3.005 -15.735 17.478 1.00 63.75 196 LYS A O 1
ATOM 1594 N N . ASN A 1 197 ? -2.686 -17.346 19.029 1.00 60.66 197 ASN A N 1
ATOM 1595 C CA . ASN A 1 197 ? -2.454 -18.461 18.119 1.00 60.66 197 ASN A CA 1
ATOM 1596 C C . ASN A 1 197 ? -3.706 -19.306 17.880 1.00 60.66 197 ASN A C 1
ATOM 1598 O O . ASN A 1 197 ? -3.658 -20.200 17.042 1.00 60.66 197 ASN A O 1
ATOM 1602 N N . ASP A 1 198 ? -4.800 -19.065 18.604 1.00 62.97 198 ASP A N 1
ATOM 1603 C CA . ASP A 1 198 ? -6.016 -19.831 18.382 1.00 62.97 198 ASP A CA 1
ATOM 1604 C C . ASP A 1 198 ? -6.611 -19.363 17.053 1.00 62.97 198 ASP A C 1
ATOM 1606 O O . ASP A 1 198 ? -6.937 -18.185 16.876 1.00 62.97 198 ASP A O 1
ATOM 1610 N N . ASP A 1 199 ? -6.755 -20.292 16.110 1.00 51.75 199 ASP A N 1
ATOM 1611 C CA . ASP A 1 199 ? -7.321 -20.098 14.767 1.00 51.75 199 ASP A CA 1
ATOM 1612 C C . ASP A 1 199 ? -8.819 -19.726 14.770 1.00 51.75 199 ASP A C 1
ATOM 1614 O O . ASP A 1 199 ? -9.540 -19.928 13.795 1.00 51.75 199 ASP A O 1
ATOM 1618 N N . LEU A 1 200 ? -9.303 -19.091 15.840 1.00 49.66 200 LEU A N 1
ATOM 1619 C CA . LEU A 1 200 ? -10.649 -18.532 15.981 1.00 49.66 200 LEU A CA 1
ATOM 1620 C C . LEU A 1 200 ? -10.998 -17.480 14.907 1.00 49.66 200 LEU A C 1
ATOM 1622 O O . LEU A 1 200 ? -12.135 -17.029 14.814 1.00 49.66 200 LEU A O 1
ATOM 1626 N N . CYS A 1 201 ? -10.032 -17.118 14.068 1.00 45.03 201 CYS A N 1
ATOM 1627 C CA . CYS A 1 201 ? -10.110 -16.113 13.024 1.00 45.03 201 CYS A CA 1
ATOM 1628 C C . CYS A 1 201 ? -10.674 -16.644 11.692 1.00 45.03 201 CYS A C 1
ATOM 1630 O O . CYS A 1 201 ? -10.216 -16.193 10.651 1.00 45.03 201 CYS A O 1
ATOM 1632 N N . MET A 1 202 ? -11.603 -17.612 11.678 1.00 39.91 202 MET A N 1
ATOM 1633 C CA . MET A 1 202 ? -12.163 -18.137 10.412 1.00 39.91 202 MET A CA 1
ATOM 1634 C C . MET A 1 202 ? -13.672 -18.438 10.397 1.00 39.91 202 MET A C 1
ATOM 1636 O O . MET A 1 202 ? -14.182 -18.755 9.327 1.00 39.91 202 MET A O 1
ATOM 1640 N N . SER A 1 203 ? -14.418 -18.367 11.512 1.00 39.66 203 SER A N 1
ATOM 1641 C CA . SER A 1 203 ? -15.782 -18.951 11.530 1.00 39.66 203 SER A CA 1
ATOM 1642 C C . SER A 1 203 ? -16.936 -18.103 12.070 1.00 39.66 203 SER A C 1
ATOM 1644 O O . SER A 1 203 ? -18.057 -18.609 12.120 1.00 39.66 203 SER A O 1
ATOM 1646 N N . THR A 1 204 ? -16.748 -16.827 12.420 1.00 39.53 204 THR A N 1
ATOM 1647 C CA . THR A 1 204 ? -17.884 -15.984 12.830 1.00 39.53 204 THR A CA 1
ATOM 1648 C C . THR A 1 204 ? -18.388 -15.111 11.682 1.00 39.53 204 THR A C 1
ATOM 1650 O O . THR A 1 204 ? -17.612 -14.491 10.962 1.00 39.53 204 THR A O 1
ATOM 1653 N N . ASN A 1 205 ? -19.711 -15.173 11.490 1.00 42.22 205 ASN A N 1
ATOM 1654 C CA . ASN A 1 205 ? -20.518 -14.520 10.459 1.00 42.22 205 ASN A CA 1
ATOM 1655 C C . ASN A 1 205 ? -20.030 -13.120 10.069 1.00 42.22 205 ASN A C 1
ATOM 1657 O O . ASN A 1 205 ? -19.691 -12.313 10.930 1.00 42.22 205 ASN A O 1
ATOM 1661 N N . ARG A 1 206 ? -20.116 -12.844 8.763 1.00 46.44 206 ARG A N 1
ATOM 1662 C CA . ARG A 1 206 ? -19.666 -11.637 8.050 1.00 46.44 206 ARG A CA 1
ATOM 1663 C C . ARG A 1 206 ? -20.183 -10.295 8.580 1.00 46.44 206 ARG A C 1
ATOM 1665 O O . ARG A 1 206 ? -19.698 -9.273 8.114 1.00 46.44 206 ARG A O 1
ATOM 1672 N N . ASP A 1 207 ? -21.109 -10.269 9.532 1.00 46.59 207 ASP A N 1
ATOM 1673 C CA . ASP A 1 207 ? -21.989 -9.111 9.617 1.00 46.59 207 ASP A CA 1
ATOM 1674 C C . ASP A 1 207 ? -21.707 -8.100 10.722 1.00 46.59 207 ASP A C 1
ATOM 1676 O O . ASP A 1 207 ? -22.208 -7.007 10.549 1.00 46.59 207 ASP A O 1
ATOM 1680 N N . ASN A 1 208 ? -20.938 -8.333 11.801 1.00 45.34 208 ASN A N 1
ATOM 1681 C CA . ASN A 1 208 ? -20.681 -7.243 12.774 1.00 45.34 208 ASN A CA 1
ATOM 1682 C C . ASN A 1 208 ? -19.519 -7.498 13.761 1.00 45.34 208 ASN A C 1
ATOM 1684 O O . ASN A 1 208 ? -19.725 -8.175 14.767 1.00 45.34 208 ASN A O 1
ATOM 1688 N N . ASN A 1 209 ? -18.369 -6.833 13.525 1.00 45.22 209 ASN A N 1
ATOM 1689 C CA . ASN A 1 209 ? -17.210 -6.610 14.429 1.00 45.22 209 ASN A CA 1
ATOM 1690 C C . ASN A 1 209 ? -16.498 -7.874 14.984 1.00 45.22 209 ASN A C 1
ATOM 1692 O O . ASN A 1 209 ? -17.106 -8.936 15.025 1.00 45.22 209 ASN A O 1
ATOM 1696 N N . PRO A 1 210 ? -15.225 -7.858 15.461 1.00 44.78 210 PRO A N 1
ATOM 1697 C CA . PRO A 1 210 ? -14.228 -6.786 15.654 1.00 44.78 210 PRO A CA 1
ATOM 1698 C C . PRO A 1 210 ? -12.853 -7.180 15.031 1.00 44.78 210 PRO A C 1
ATOM 1700 O O . PRO A 1 210 ? -11.767 -7.021 15.587 1.00 44.78 210 PRO A O 1
ATOM 1703 N N . TRP A 1 211 ? -12.918 -7.764 13.840 1.00 49.38 211 TRP A N 1
ATOM 1704 C CA . TRP A 1 211 ? -11.860 -8.459 13.102 1.00 49.38 211 TRP A CA 1
ATOM 1705 C C . TRP A 1 211 ? -10.702 -7.599 12.559 1.00 49.38 211 TRP A C 1
ATOM 1707 O O . TRP A 1 211 ? -9.864 -8.109 11.815 1.00 49.38 211 TRP A O 1
ATOM 1717 N N . PHE A 1 212 ? -10.636 -6.313 12.913 1.00 53.28 212 PHE A N 1
ATOM 1718 C CA . PHE A 1 212 ? -10.004 -5.282 12.091 1.00 53.28 212 PHE A CA 1
ATOM 1719 C C . PHE A 1 212 ? -8.564 -5.623 11.677 1.00 53.28 212 PHE A C 1
ATOM 1721 O O . PHE A 1 212 ? -8.321 -5.703 10.490 1.00 53.28 212 PHE A O 1
ATOM 1728 N N . PHE A 1 213 ? -7.630 -5.962 12.573 1.00 48.44 213 PHE A N 1
ATOM 1729 C CA . PHE A 1 213 ? -6.207 -6.126 12.199 1.00 48.44 213 PHE A CA 1
ATOM 1730 C C . PHE A 1 213 ? -5.836 -7.419 11.454 1.00 48.44 213 PHE A C 1
ATOM 1732 O O . PHE A 1 213 ? -5.072 -7.373 10.490 1.00 48.44 213 PHE A O 1
ATOM 1739 N N . LYS A 1 214 ? -6.352 -8.583 11.879 1.00 50.84 214 LYS A N 1
ATOM 1740 C CA . LYS A 1 214 ? -6.099 -9.856 11.171 1.00 50.84 214 LYS A CA 1
ATOM 1741 C C . LYS A 1 214 ? -6.906 -9.914 9.869 1.00 50.84 214 LYS A C 1
ATOM 1743 O O . LYS A 1 214 ? -6.421 -10.474 8.887 1.00 50.84 214 LYS A O 1
ATOM 1748 N N . CYS A 1 215 ? -8.055 -9.231 9.821 1.00 64.81 215 CYS A N 1
ATOM 1749 C CA . CYS A 1 215 ? -8.725 -8.881 8.572 1.00 64.81 215 CYS A CA 1
ATOM 1750 C C . CYS A 1 215 ? -7.843 -7.965 7.723 1.00 64.81 215 CYS A C 1
ATOM 1752 O O . CYS A 1 215 ? -7.580 -8.334 6.595 1.00 64.81 215 CYS A O 1
ATOM 1754 N N . GLN A 1 216 ? -7.278 -6.876 8.260 1.00 77.88 216 GLN A N 1
ATOM 1755 C CA . GLN A 1 216 ? -6.446 -5.954 7.482 1.00 77.88 216 GLN A CA 1
ATOM 1756 C C . GLN A 1 216 ? -5.264 -6.676 6.842 1.00 77.88 216 GLN A C 1
ATOM 1758 O O . GLN A 1 216 ? -5.089 -6.560 5.644 1.00 77.88 216 GLN A O 1
ATOM 1763 N N . ALA A 1 217 ? -4.515 -7.511 7.570 1.00 79.88 217 ALA A N 1
ATOM 1764 C CA . ALA A 1 217 ? -3.442 -8.296 6.952 1.00 79.88 217 ALA A CA 1
ATOM 1765 C C . ALA A 1 217 ? -3.961 -9.235 5.843 1.00 79.88 217 ALA A C 1
ATOM 1767 O O . ALA A 1 217 ? -3.359 -9.326 4.776 1.00 79.88 217 ALA A O 1
ATOM 1768 N N . THR A 1 218 ? -5.090 -9.910 6.073 1.00 84.62 218 THR A N 1
ATOM 1769 C CA . THR A 1 218 ? -5.721 -10.800 5.080 1.00 84.62 218 THR A CA 1
ATOM 1770 C C . THR A 1 218 ? -6.180 -10.020 3.847 1.00 84.62 218 THR A C 1
ATOM 1772 O O . THR A 1 218 ? -5.948 -10.447 2.718 1.00 84.62 218 THR A O 1
ATOM 1775 N N . VAL A 1 219 ? -6.794 -8.858 4.050 1.00 87.19 219 VAL A N 1
ATOM 1776 C CA . VAL A 1 219 ? -7.277 -7.987 2.985 1.00 87.19 219 VAL A CA 1
ATOM 1777 C C . VAL A 1 219 ? -6.102 -7.367 2.239 1.00 87.19 219 VAL A C 1
ATOM 1779 O O . VAL A 1 219 ? -6.098 -7.394 1.018 1.00 87.19 219 VAL A O 1
ATOM 1782 N N . THR A 1 220 ? -5.038 -6.945 2.919 1.00 91.38 220 THR A N 1
ATOM 1783 C CA . THR A 1 220 ? -3.790 -6.519 2.276 1.00 91.38 220 THR A CA 1
ATOM 1784 C C . THR A 1 220 ? -3.215 -7.627 1.399 1.00 91.38 220 THR A C 1
ATOM 1786 O O . THR A 1 220 ? -2.810 -7.360 0.273 1.00 91.38 220 THR A O 1
ATOM 1789 N N . MET A 1 221 ? -3.238 -8.889 1.842 1.00 91.88 221 MET A N 1
ATOM 1790 C CA . MET A 1 221 ? -2.819 -10.014 0.995 1.00 91.88 221 MET A CA 1
ATOM 1791 C C . MET A 1 221 ? -3.751 -10.235 -0.204 1.00 91.88 221 MET A C 1
ATOM 1793 O O . MET A 1 221 ? -3.273 -10.578 -1.287 1.00 91.88 221 MET A O 1
ATOM 1797 N N . LYS A 1 222 ? -5.059 -9.996 -0.050 1.00 93.06 222 LYS A N 1
ATOM 1798 C CA . LYS A 1 222 ? -6.011 -9.987 -1.169 1.00 93.06 222 LYS A CA 1
ATOM 1799 C C . LYS A 1 222 ? -5.688 -8.863 -2.160 1.00 93.06 222 LYS A C 1
ATOM 1801 O O . LYS A 1 222 ? -5.596 -9.134 -3.353 1.00 93.06 222 LYS A O 1
ATOM 1806 N N . ILE A 1 223 ? -5.411 -7.650 -1.687 1.00 95.31 223 ILE A N 1
ATOM 1807 C CA . ILE A 1 223 ? -4.968 -6.528 -2.527 1.00 95.31 223 ILE A CA 1
ATOM 1808 C C . ILE A 1 223 ? -3.666 -6.872 -3.252 1.00 95.31 223 ILE A C 1
ATOM 1810 O O . ILE A 1 223 ? -3.574 -6.646 -4.449 1.00 95.31 223 ILE A O 1
ATOM 1814 N N . VAL A 1 224 ? -2.693 -7.501 -2.584 1.00 95.94 224 VAL A N 1
ATOM 1815 C CA . VAL A 1 224 ? -1.465 -7.991 -3.237 1.00 95.94 224 VAL A CA 1
ATOM 1816 C C . VAL A 1 224 ? -1.788 -9.002 -4.343 1.00 95.94 224 VAL A C 1
ATOM 1818 O O . VAL A 1 224 ? -1.156 -8.974 -5.396 1.00 95.94 224 VAL A O 1
ATOM 1821 N N . SER A 1 225 ? -2.767 -9.889 -4.138 1.00 95.88 225 SER A N 1
ATOM 1822 C CA . SER A 1 225 ? -3.181 -10.843 -5.174 1.00 95.88 225 SER A CA 1
ATOM 1823 C C . SER A 1 225 ? -3.837 -10.164 -6.382 1.00 95.88 225 SER A C 1
ATOM 1825 O O . SER A 1 225 ? -3.498 -10.516 -7.506 1.00 95.88 225 SER A O 1
ATOM 1827 N N . LEU A 1 226 ? -4.680 -9.149 -6.164 1.00 96.06 226 LEU A N 1
ATOM 1828 C CA . LEU A 1 226 ? -5.281 -8.339 -7.232 1.00 96.06 226 LEU A CA 1
ATOM 1829 C C . LEU A 1 226 ? -4.237 -7.469 -7.939 1.00 96.06 226 LEU A C 1
ATOM 1831 O O . LEU A 1 226 ? -4.246 -7.313 -9.153 1.00 96.06 226 LEU A O 1
ATOM 1835 N N . PHE A 1 227 ? -3.274 -6.937 -7.193 1.00 96.50 227 PHE A N 1
ATOM 1836 C CA . PHE A 1 227 ? -2.173 -6.170 -7.755 1.00 96.50 227 PHE A CA 1
ATOM 1837 C C . PHE A 1 227 ? -1.369 -7.003 -8.754 1.00 96.50 227 PHE A C 1
ATOM 1839 O O . PHE A 1 227 ? -1.049 -6.531 -9.840 1.00 96.50 227 PHE A O 1
ATOM 1846 N N . LYS A 1 228 ? -1.115 -8.277 -8.433 1.00 96.06 228 LYS A N 1
ATOM 1847 C CA . LYS A 1 228 ? -0.409 -9.216 -9.316 1.00 96.06 228 LYS A CA 1
ATOM 1848 C C . LYS A 1 228 ? -1.123 -9.495 -10.638 1.00 96.06 228 LYS A C 1
ATOM 1850 O O . LYS A 1 228 ? -0.455 -9.897 -11.588 1.00 96.06 228 LYS A O 1
ATOM 1855 N N . THR A 1 229 ? -2.439 -9.303 -10.716 1.00 96.31 229 THR A N 1
ATOM 1856 C CA . THR A 1 229 ? -3.202 -9.514 -11.955 1.00 96.31 229 THR A CA 1
ATOM 1857 C C . THR A 1 229 ? -3.212 -8.287 -12.863 1.00 96.31 229 THR A C 1
ATOM 1859 O O . THR A 1 229 ? -3.731 -8.366 -13.975 1.00 96.31 229 THR A O 1
ATOM 1862 N N . ILE A 1 230 ? -2.627 -7.162 -12.435 1.00 96.44 230 ILE A N 1
ATOM 1863 C CA . ILE A 1 230 ? -2.612 -5.942 -13.238 1.00 96.44 230 ILE A CA 1
ATOM 1864 C C . ILE A 1 230 ? -1.739 -6.137 -14.496 1.00 96.44 230 ILE A C 1
ATOM 1866 O O . ILE A 1 230 ? -0.558 -6.489 -14.377 1.00 96.44 230 ILE A O 1
ATOM 1870 N N . PRO A 1 231 ? -2.259 -5.842 -15.709 1.00 96.31 231 PRO A N 1
ATOM 1871 C CA . PRO A 1 231 ? -1.528 -6.028 -16.966 1.00 96.31 231 PRO A CA 1
ATOM 1872 C C . PRO A 1 231 ? -0.174 -5.310 -17.034 1.00 96.31 231 PRO A C 1
ATOM 1874 O O . PRO A 1 231 ? 0.744 -5.784 -17.706 1.00 96.31 231 PRO A O 1
ATOM 1877 N N . PHE A 1 232 ? -0.021 -4.195 -16.316 1.00 96.88 232 PHE A N 1
ATOM 1878 C CA . PHE A 1 232 ? 1.220 -3.426 -16.265 1.00 96.88 232 PHE A CA 1
ATOM 1879 C C . PHE A 1 232 ? 2.424 -4.246 -15.772 1.00 96.88 232 PHE A C 1
ATOM 1881 O O . PHE A 1 232 ? 3.516 -4.116 -16.322 1.00 96.88 232 PHE A O 1
ATOM 1888 N N . ILE A 1 233 ? 2.234 -5.175 -14.826 1.00 97.00 233 ILE A N 1
ATOM 1889 C CA . ILE A 1 233 ? 3.317 -6.065 -14.370 1.00 97.00 233 ILE A CA 1
ATOM 1890 C C . ILE A 1 233 ? 3.860 -6.891 -15.542 1.00 97.00 233 ILE A C 1
ATOM 1892 O O . ILE A 1 233 ? 5.072 -7.043 -15.693 1.00 97.00 233 ILE A O 1
ATOM 1896 N N . SER A 1 234 ? 2.973 -7.389 -16.406 1.00 96.69 234 SER A N 1
ATOM 1897 C CA . SER A 1 234 ? 3.368 -8.150 -17.594 1.00 96.69 234 SER A CA 1
ATOM 1898 C C . SER A 1 234 ? 4.094 -7.279 -18.620 1.00 96.69 234 SER A C 1
ATOM 1900 O O . SER A 1 234 ? 5.053 -7.753 -19.227 1.00 96.69 234 SER A O 1
ATOM 1902 N N . LYS A 1 235 ? 3.713 -5.999 -18.767 1.00 97.25 235 LYS A N 1
ATOM 1903 C CA . LYS A 1 235 ? 4.449 -5.039 -19.610 1.00 97.25 235 LYS A CA 1
ATOM 1904 C C . LYS A 1 235 ? 5.888 -4.863 -19.121 1.00 97.25 235 LYS A C 1
ATOM 1906 O O . LYS A 1 235 ? 6.816 -5.039 -19.906 1.00 97.25 235 LYS A O 1
ATOM 1911 N N . VAL A 1 236 ? 6.082 -4.594 -17.825 1.00 98.06 236 VAL A N 1
ATOM 1912 C CA . VAL A 1 236 ? 7.425 -4.425 -17.242 1.00 98.06 236 VAL A CA 1
ATOM 1913 C C . VAL A 1 236 ? 8.255 -5.701 -17.389 1.00 98.06 236 VAL A C 1
ATOM 1915 O O . VAL A 1 236 ? 9.421 -5.640 -17.778 1.00 98.06 236 VAL A O 1
ATOM 1918 N N . ARG A 1 237 ? 7.657 -6.878 -17.159 1.00 98.06 237 ARG A N 1
ATOM 1919 C CA . ARG A 1 237 ? 8.338 -8.157 -17.412 1.00 98.06 237 ARG A CA 1
ATOM 1920 C C . ARG A 1 237 ? 8.736 -8.320 -18.875 1.00 98.06 237 ARG A C 1
ATOM 1922 O O . ARG A 1 237 ? 9.835 -8.805 -19.118 1.00 98.06 237 ARG A O 1
ATOM 1929 N N . SER A 1 238 ? 7.892 -7.925 -19.834 1.00 97.81 238 SER A N 1
ATOM 1930 C CA . SER A 1 238 ? 8.244 -7.997 -21.261 1.00 97.81 238 SER A CA 1
ATOM 1931 C C . SER A 1 238 ? 9.474 -7.147 -21.569 1.00 97.81 238 SER A C 1
ATOM 1933 O O . SER A 1 238 ? 10.430 -7.646 -22.166 1.00 97.81 238 SER A O 1
ATOM 1935 N N . VAL A 1 239 ? 9.503 -5.908 -21.060 1.00 98.06 239 VAL A N 1
ATOM 1936 C CA . VAL A 1 239 ? 10.662 -5.014 -21.189 1.00 98.06 239 VAL A CA 1
ATOM 1937 C C . VAL A 1 239 ? 11.917 -5.687 -20.642 1.00 98.06 239 VAL A C 1
ATOM 1939 O O . VAL A 1 239 ? 12.880 -5.878 -21.381 1.00 98.06 239 VAL A O 1
ATOM 1942 N N . LEU A 1 240 ? 11.901 -6.130 -19.383 1.00 98.31 240 LEU A N 1
ATOM 1943 C CA . LEU A 1 240 ? 13.079 -6.734 -18.756 1.00 98.31 240 LEU A CA 1
ATOM 1944 C C . LEU A 1 240 ? 13.515 -8.045 -19.434 1.00 98.31 240 LEU A C 1
ATOM 1946 O O . LEU A 1 240 ? 14.714 -8.284 -19.585 1.00 98.31 240 LEU A O 1
ATOM 1950 N N . ASN A 1 241 ? 12.572 -8.872 -19.896 1.00 97.94 241 ASN A N 1
ATOM 1951 C CA . ASN A 1 241 ? 12.865 -10.083 -20.669 1.00 97.94 241 ASN A CA 1
ATOM 1952 C C . ASN A 1 241 ? 13.580 -9.757 -21.990 1.00 97.94 241 ASN A C 1
ATOM 1954 O O . ASN A 1 241 ? 14.504 -10.476 -22.377 1.00 97.94 241 ASN A O 1
ATOM 1958 N N . GLY A 1 242 ? 13.217 -8.649 -22.647 1.00 97.94 242 GLY A N 1
ATOM 1959 C CA . GLY A 1 242 ? 13.902 -8.151 -23.844 1.00 97.94 242 GLY A CA 1
ATOM 1960 C C . GLY A 1 242 ? 15.395 -7.884 -23.625 1.00 97.94 242 GLY A C 1
ATOM 1961 O O . GLY A 1 242 ? 16.194 -8.067 -24.543 1.00 97.94 242 GLY A O 1
ATOM 1962 N N . PHE A 1 243 ? 15.784 -7.546 -22.393 1.00 98.19 243 PHE A N 1
ATOM 1963 C CA . PHE A 1 243 ? 17.163 -7.252 -21.997 1.00 98.19 243 PHE A CA 1
ATOM 1964 C C . PHE A 1 243 ? 17.846 -8.378 -21.200 1.00 98.19 243 PHE A C 1
ATOM 1966 O O . PHE A 1 243 ? 18.969 -8.210 -20.730 1.00 98.19 243 PHE A O 1
ATOM 1973 N N . GLN A 1 244 ? 17.223 -9.553 -21.055 1.00 97.50 244 GLN A N 1
ATOM 1974 C CA . GLN A 1 244 ? 17.724 -10.599 -20.153 1.00 97.50 244 GLN A CA 1
ATOM 1975 C C . GLN A 1 244 ? 18.917 -11.400 -20.709 1.00 97.50 244 GLN A C 1
ATOM 1977 O O . GLN A 1 244 ? 19.543 -12.162 -19.966 1.00 97.50 244 GLN A O 1
ATOM 1982 N N . THR A 1 245 ? 19.263 -11.253 -21.995 1.00 97.56 245 THR A N 1
ATOM 1983 C CA . THR A 1 245 ? 20.397 -11.995 -22.574 1.00 97.56 245 THR A CA 1
ATOM 1984 C C . THR A 1 245 ? 21.715 -11.622 -21.876 1.00 97.56 245 THR A C 1
ATOM 1986 O O . THR A 1 245 ? 21.916 -10.446 -21.571 1.00 97.56 245 THR A O 1
ATOM 1989 N N . PRO A 1 246 ? 22.652 -12.570 -21.657 1.00 98.06 246 PRO A N 1
ATOM 1990 C CA . PRO A 1 246 ? 23.891 -12.284 -20.928 1.00 98.06 246 PRO A CA 1
ATOM 1991 C C . PRO A 1 246 ? 24.691 -11.104 -21.496 1.00 98.06 246 PRO A C 1
ATOM 1993 O O . PRO A 1 246 ? 25.191 -10.286 -20.735 1.00 98.06 246 PRO A O 1
ATOM 1996 N N . ARG A 1 247 ? 24.741 -10.975 -22.830 1.00 98.06 247 ARG A N 1
ATOM 1997 C CA . ARG A 1 247 ? 25.423 -9.865 -23.514 1.00 98.06 247 ARG A CA 1
ATOM 1998 C C . ARG A 1 247 ? 24.763 -8.512 -23.250 1.00 98.06 247 ARG A C 1
ATOM 2000 O O . ARG A 1 247 ? 25.467 -7.537 -23.043 1.00 98.06 247 ARG A O 1
ATOM 2007 N N . LEU A 1 248 ? 23.429 -8.452 -23.260 1.00 98.00 248 LEU A N 1
ATOM 2008 C CA . LEU A 1 248 ? 22.702 -7.215 -22.960 1.00 98.00 248 LEU A CA 1
ATOM 2009 C C . LEU A 1 248 ? 22.853 -6.827 -21.492 1.00 98.00 248 LEU A C 1
ATOM 2011 O O . LEU A 1 248 ? 23.068 -5.658 -21.203 1.00 98.00 248 LEU A O 1
ATOM 2015 N N . LYS A 1 249 ? 22.800 -7.797 -20.572 1.00 98.19 249 LYS A N 1
ATOM 2016 C CA . LYS A 1 249 ? 23.058 -7.544 -19.150 1.00 98.19 249 LYS A CA 1
ATOM 2017 C C . LYS A 1 249 ? 24.452 -6.962 -18.922 1.00 98.19 249 LYS A C 1
ATOM 2019 O O . LYS A 1 249 ? 24.574 -5.964 -18.224 1.00 98.19 249 LYS A O 1
ATOM 2024 N N . GLU A 1 250 ? 25.479 -7.553 -19.532 1.00 98.19 250 GLU A N 1
ATOM 2025 C CA . GLU A 1 250 ? 26.851 -7.037 -19.471 1.00 98.19 250 GLU A CA 1
ATOM 2026 C C . GLU A 1 250 ? 26.939 -5.613 -20.037 1.00 98.19 250 GLU A C 1
ATOM 2028 O O . GLU A 1 250 ? 27.505 -4.732 -19.395 1.00 98.19 250 GLU A O 1
ATOM 2033 N N . GLU A 1 251 ? 26.302 -5.358 -21.181 1.00 98.31 251 GLU A N 1
ATOM 2034 C CA . GLU A 1 251 ? 26.258 -4.028 -21.794 1.00 98.31 251 GLU A CA 1
ATOM 2035 C C . GLU A 1 251 ? 25.572 -2.983 -20.898 1.00 98.31 251 GLU A C 1
ATOM 2037 O O . GLU A 1 251 ? 26.059 -1.861 -20.770 1.00 98.31 251 GLU A O 1
ATOM 2042 N N . ILE A 1 252 ? 24.476 -3.348 -20.229 1.00 98.31 252 ILE A N 1
ATOM 2043 C CA . ILE A 1 252 ? 23.765 -2.463 -19.297 1.00 98.31 252 ILE A CA 1
ATOM 2044 C C . ILE A 1 252 ? 24.666 -2.081 -18.121 1.00 98.31 252 ILE A C 1
ATOM 2046 O O . ILE A 1 252 ? 24.744 -0.904 -17.772 1.00 98.31 252 ILE A O 1
ATOM 2050 N N . ILE A 1 253 ? 25.394 -3.044 -17.547 1.00 98.50 253 ILE A N 1
ATOM 2051 C CA . ILE A 1 253 ? 26.353 -2.778 -16.466 1.00 98.50 253 ILE A CA 1
ATOM 2052 C C . ILE A 1 253 ? 27.523 -1.918 -16.962 1.00 98.50 253 ILE A C 1
ATOM 2054 O O . ILE A 1 253 ? 27.908 -0.965 -16.285 1.00 98.50 253 ILE A O 1
ATOM 2058 N N . ASN A 1 254 ? 28.052 -2.187 -18.160 1.00 98.31 254 ASN A N 1
ATOM 2059 C CA . ASN A 1 254 ? 29.134 -1.396 -18.761 1.00 98.31 254 ASN A CA 1
ATOM 2060 C C . ASN A 1 254 ? 28.742 0.075 -18.980 1.00 98.31 254 ASN A C 1
ATOM 2062 O O . ASN A 1 254 ? 29.602 0.954 -18.943 1.00 98.31 254 ASN A O 1
ATOM 2066 N N . ARG A 1 255 ? 27.444 0.350 -19.161 1.00 98.12 255 ARG A N 1
ATOM 2067 C CA . ARG A 1 255 ? 26.870 1.701 -19.278 1.00 98.12 255 ARG A CA 1
ATOM 2068 C C . ARG A 1 255 ? 26.479 2.332 -17.936 1.00 98.12 255 ARG A C 1
ATOM 2070 O O . ARG A 1 255 ? 25.862 3.393 -17.924 1.00 98.12 255 ARG A O 1
ATOM 2077 N N . GLY A 1 256 ? 26.838 1.711 -16.812 1.00 98.12 256 GLY A N 1
ATOM 2078 C CA . GLY A 1 256 ? 26.551 2.218 -15.466 1.00 98.12 256 GLY A CA 1
ATOM 2079 C C . GLY A 1 256 ? 25.162 1.860 -14.932 1.00 98.12 256 GLY A C 1
ATOM 2080 O O . GLY A 1 256 ? 24.717 2.456 -13.953 1.00 98.12 256 GLY A O 1
ATOM 2081 N N . GLY A 1 257 ? 24.472 0.908 -15.562 1.00 98.31 257 GLY A N 1
ATOM 2082 C CA . GLY A 1 257 ? 23.199 0.384 -15.083 1.00 98.31 257 GLY A CA 1
ATOM 2083 C C . GLY A 1 257 ? 23.344 -0.522 -13.864 1.00 98.31 257 GLY A C 1
ATOM 2084 O O . GLY A 1 257 ? 24.443 -0.831 -13.400 1.00 98.31 257 GLY A O 1
ATOM 2085 N N . VAL A 1 258 ? 22.206 -0.978 -13.350 1.00 98.25 258 VAL A N 1
ATOM 2086 C CA . VAL A 1 258 ? 22.117 -1.913 -12.225 1.00 98.25 258 VAL A CA 1
ATOM 2087 C C . VAL A 1 258 ? 21.715 -3.304 -12.695 1.00 98.25 258 VAL A C 1
ATOM 2089 O O . VAL A 1 258 ? 20.951 -3.467 -13.650 1.00 98.25 258 VAL A O 1
ATOM 2092 N N . GLU A 1 259 ? 22.203 -4.327 -12.000 1.00 97.88 259 GLU A N 1
ATOM 2093 C CA . GLU A 1 259 ? 21.757 -5.694 -12.246 1.00 97.88 259 GLU A CA 1
ATOM 2094 C C . GLU A 1 259 ? 20.266 -5.833 -11.909 1.00 97.88 259 GLU A C 1
ATOM 2096 O O . GLU A 1 259 ? 19.763 -5.229 -10.960 1.00 97.88 259 GLU A O 1
ATOM 2101 N N . PHE A 1 260 ? 19.549 -6.624 -12.705 1.00 97.75 260 PHE A N 1
ATOM 2102 C CA . PHE A 1 260 ? 18.125 -6.863 -12.512 1.00 97.75 260 PHE A CA 1
ATOM 2103 C C . PHE A 1 260 ? 17.750 -8.327 -12.753 1.00 97.75 260 PHE A C 1
ATOM 2105 O O . PHE A 1 260 ? 18.365 -9.060 -13.543 1.00 97.75 260 PHE A O 1
ATOM 2112 N N . GLU A 1 261 ? 16.670 -8.726 -12.090 1.00 97.12 261 GLU A N 1
ATOM 2113 C CA . GLU A 1 261 ? 16.050 -10.037 -12.207 1.00 97.12 261 GLU A CA 1
ATOM 2114 C C . GLU A 1 261 ? 14.581 -9.884 -12.598 1.00 97.12 261 GLU A C 1
ATOM 2116 O O . GLU A 1 261 ? 13.888 -8.972 -12.142 1.00 97.12 261 GLU A O 1
ATOM 2121 N N . VAL A 1 262 ? 14.108 -10.788 -13.456 1.00 97.06 262 VAL A N 1
ATOM 2122 C CA . VAL A 1 262 ? 12.695 -10.861 -13.828 1.00 97.06 262 VAL A CA 1
ATOM 2123 C C . VAL A 1 262 ? 12.001 -11.776 -12.833 1.00 97.06 262 VAL A C 1
ATOM 2125 O O . VAL A 1 262 ? 12.340 -12.955 -12.726 1.00 97.06 262 VAL A O 1
ATOM 2128 N N . VAL A 1 263 ? 11.036 -11.233 -12.094 1.00 96.25 263 VAL A N 1
ATOM 2129 C CA . VAL A 1 263 ? 10.346 -11.983 -11.042 1.00 96.25 263 VAL A CA 1
ATOM 2130 C C . VAL A 1 263 ? 9.182 -12.799 -11.606 1.00 96.25 263 VAL A C 1
ATOM 2132 O O . VAL A 1 263 ? 8.474 -12.360 -12.518 1.00 96.25 263 VAL A O 1
ATOM 2135 N N . THR A 1 264 ? 8.961 -13.984 -11.034 1.00 95.50 264 THR A N 1
ATOM 2136 C CA . THR A 1 264 ? 7.856 -14.890 -11.389 1.00 95.50 264 THR A CA 1
ATOM 2137 C C . THR A 1 264 ? 6.498 -14.372 -10.890 1.00 95.50 264 THR A C 1
ATOM 2139 O O . THR A 1 264 ? 6.416 -13.384 -10.158 1.00 95.50 264 THR A O 1
ATOM 2142 N N . ASP A 1 265 ? 5.403 -15.038 -11.263 1.00 92.00 265 ASP A N 1
ATOM 2143 C CA . ASP A 1 265 ? 4.045 -14.704 -10.788 1.00 92.00 265 ASP A CA 1
ATOM 2144 C C . ASP A 1 265 ? 3.853 -14.927 -9.278 1.00 92.00 265 ASP A C 1
ATOM 2146 O O . ASP A 1 265 ? 3.093 -14.228 -8.597 1.00 92.00 265 ASP A O 1
ATOM 2150 N N . GLU A 1 266 ? 4.615 -15.857 -8.712 1.00 93.25 266 GLU A N 1
ATOM 2151 C CA . GLU A 1 266 ? 4.581 -16.182 -7.287 1.00 93.25 266 GLU A CA 1
ATOM 2152 C C . GLU A 1 266 ? 5.374 -15.188 -6.425 1.00 93.25 266 GLU A C 1
ATOM 2154 O O . GLU A 1 266 ? 5.268 -15.215 -5.199 1.00 93.25 266 GLU A O 1
ATOM 2159 N N . ALA A 1 267 ? 6.109 -14.259 -7.044 1.00 94.88 267 ALA A N 1
ATOM 2160 C CA . ALA A 1 267 ? 6.993 -13.327 -6.358 1.00 94.88 267 ALA A CA 1
ATOM 2161 C C . ALA A 1 267 ? 6.285 -12.488 -5.283 1.00 94.88 267 ALA A C 1
ATOM 2163 O O . ALA A 1 267 ? 5.110 -12.138 -5.398 1.00 94.88 267 ALA A O 1
ATOM 2164 N N . SER A 1 268 ? 7.004 -12.148 -4.215 1.00 96.31 268 SER A N 1
ATOM 2165 C CA . SER A 1 268 ? 6.472 -11.264 -3.175 1.00 96.31 268 SER A CA 1
ATOM 2166 C C . SER A 1 268 ? 6.259 -9.842 -3.712 1.00 96.31 268 SER A C 1
ATOM 2168 O O . SER A 1 268 ? 6.904 -9.441 -4.682 1.00 96.31 268 SER A O 1
ATOM 2170 N N . ILE A 1 269 ? 5.402 -9.047 -3.061 1.00 96.50 269 ILE A N 1
ATOM 2171 C CA . ILE A 1 269 ? 5.219 -7.633 -3.432 1.00 96.50 269 ILE A CA 1
ATOM 2172 C C . ILE A 1 269 ? 6.531 -6.836 -3.341 1.00 96.50 269 ILE A C 1
ATOM 2174 O O . ILE A 1 269 ? 6.781 -5.976 -4.178 1.00 96.50 269 ILE A O 1
ATOM 2178 N N . PHE A 1 270 ? 7.414 -7.185 -2.397 1.00 96.75 270 PHE A N 1
ATOM 2179 C CA . PHE A 1 270 ? 8.746 -6.590 -2.268 1.00 96.75 270 PHE A CA 1
ATOM 2180 C C . PHE A 1 270 ? 9.606 -6.871 -3.502 1.00 96.75 270 PHE A C 1
ATOM 2182 O O . PHE A 1 270 ? 10.193 -5.959 -4.065 1.00 96.75 270 PHE A O 1
ATOM 2189 N N . SER A 1 271 ? 9.598 -8.114 -3.984 1.00 97.12 271 SER A N 1
ATOM 2190 C CA . SER A 1 271 ? 10.330 -8.502 -5.193 1.00 97.12 271 SER A CA 1
ATOM 2191 C C . SER A 1 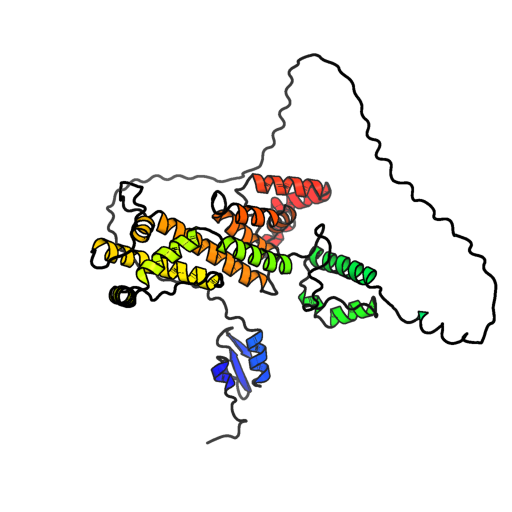271 ? 9.785 -7.801 -6.443 1.00 97.12 271 SER A C 1
ATOM 2193 O O . SER A 1 271 ? 10.560 -7.391 -7.302 1.00 97.12 271 SER A O 1
ATOM 2195 N N . ILE A 1 272 ? 8.461 -7.629 -6.548 1.00 97.88 272 ILE A N 1
ATOM 2196 C CA . ILE A 1 272 ? 7.841 -6.873 -7.651 1.00 97.88 272 ILE A CA 1
ATOM 2197 C C . ILE A 1 272 ? 8.250 -5.396 -7.586 1.00 97.88 272 ILE A C 1
ATOM 2199 O O . ILE A 1 272 ? 8.611 -4.818 -8.609 1.00 97.88 272 ILE A O 1
ATOM 2203 N N . LYS A 1 273 ? 8.259 -4.798 -6.388 1.00 97.94 273 LYS A N 1
ATOM 2204 C CA . LYS A 1 273 ? 8.742 -3.429 -6.174 1.00 97.94 273 LYS A CA 1
ATOM 2205 C C . LYS A 1 273 ? 10.196 -3.271 -6.622 1.00 97.94 273 LYS A C 1
ATOM 2207 O O . LYS A 1 273 ? 10.500 -2.355 -7.379 1.00 97.94 273 LYS A O 1
ATOM 2212 N N . ASP A 1 274 ? 11.077 -4.173 -6.198 1.00 97.94 274 ASP A N 1
ATOM 2213 C CA . ASP A 1 274 ? 12.499 -4.121 -6.548 1.00 97.94 274 ASP A CA 1
ATOM 2214 C C . ASP A 1 274 ? 12.707 -4.288 -8.060 1.00 97.94 274 ASP A C 1
ATOM 2216 O O . ASP A 1 274 ? 13.509 -3.573 -8.661 1.00 97.94 274 ASP A O 1
ATOM 2220 N N . MET A 1 275 ? 11.924 -5.160 -8.706 1.00 98.19 275 MET A N 1
ATOM 2221 C CA . MET A 1 275 ? 11.896 -5.285 -10.166 1.00 98.19 275 MET A CA 1
ATOM 2222 C C . MET A 1 275 ? 11.525 -3.956 -10.841 1.00 98.19 275 MET A C 1
ATOM 2224 O O . MET A 1 275 ? 12.190 -3.555 -11.796 1.00 98.19 275 MET A O 1
ATOM 2228 N N . PHE A 1 276 ? 10.497 -3.257 -10.353 1.00 98.44 276 PHE A N 1
ATOM 2229 C CA . PHE A 1 276 ? 10.096 -1.956 -10.893 1.00 98.44 276 PHE A CA 1
ATOM 2230 C C . PHE A 1 276 ? 11.170 -0.886 -10.696 1.00 98.44 276 PHE A C 1
ATOM 2232 O O . PHE A 1 276 ? 11.493 -0.172 -11.643 1.00 98.44 276 PHE A O 1
ATOM 2239 N N . ILE A 1 277 ? 11.772 -0.812 -9.506 1.00 98.31 277 ILE A N 1
ATOM 2240 C CA . ILE A 1 277 ? 12.862 0.125 -9.205 1.00 98.31 277 ILE A CA 1
ATOM 2241 C C . ILE A 1 277 ? 14.059 -0.124 -10.130 1.00 98.31 277 ILE A C 1
ATOM 2243 O O . ILE A 1 277 ? 14.615 0.821 -10.686 1.00 98.31 277 ILE A O 1
ATOM 2247 N N . ASN A 1 278 ? 14.445 -1.384 -10.333 1.00 98.19 278 ASN A N 1
ATOM 2248 C CA . ASN A 1 278 ? 15.556 -1.731 -11.218 1.00 98.19 278 ASN A CA 1
ATOM 2249 C C . ASN A 1 278 ? 15.230 -1.447 -12.692 1.00 98.19 278 ASN A C 1
ATOM 2251 O O . ASN A 1 278 ? 16.102 -0.993 -13.430 1.00 98.19 278 ASN A O 1
ATOM 2255 N N . CYS A 1 279 ? 13.978 -1.654 -13.114 1.00 98.38 279 CYS A N 1
ATOM 2256 C CA . CYS A 1 279 ? 13.516 -1.245 -14.440 1.00 98.38 279 CYS A CA 1
ATOM 2257 C C . CYS A 1 279 ? 13.634 0.273 -14.626 1.00 98.38 279 CYS A C 1
ATOM 2259 O O . CYS A 1 279 ? 14.176 0.717 -15.633 1.00 98.38 279 CYS A O 1
ATOM 2261 N N . LEU A 1 280 ? 13.188 1.060 -13.640 1.00 97.94 280 LEU A N 1
ATOM 2262 C CA . LEU A 1 280 ? 13.241 2.521 -13.688 1.00 97.94 280 LEU A CA 1
ATOM 2263 C C . LEU A 1 280 ? 14.689 3.028 -13.740 1.00 97.94 280 LEU A C 1
ATOM 2265 O O . LEU A 1 280 ? 15.022 3.863 -14.575 1.00 97.94 280 LEU A O 1
ATOM 2269 N N . LYS A 1 281 ? 15.573 2.484 -12.893 1.00 97.94 281 LYS A N 1
ATOM 2270 C CA . LYS A 1 281 ? 17.002 2.848 -12.861 1.00 97.94 281 LYS A CA 1
ATOM 2271 C C . LYS A 1 281 ? 17.719 2.589 -14.187 1.00 97.94 281 LYS A C 1
ATOM 2273 O O . LYS A 1 281 ? 18.629 3.331 -14.537 1.00 97.94 281 LYS A O 1
ATOM 2278 N N . ASN A 1 282 ? 17.312 1.552 -14.915 1.00 98.38 282 ASN A N 1
ATOM 2279 C CA . ASN A 1 282 ? 17.921 1.172 -16.187 1.00 98.38 282 ASN A CA 1
ATOM 2280 C C . ASN A 1 282 ? 17.214 1.759 -17.418 1.00 98.38 282 ASN A C 1
ATOM 2282 O O . ASN A 1 282 ? 17.694 1.552 -18.531 1.00 98.38 282 ASN A O 1
ATOM 2286 N N . GLN A 1 283 ? 16.108 2.491 -17.253 1.00 96.81 283 GLN A N 1
ATOM 2287 C CA . GLN A 1 283 ? 15.259 2.919 -18.367 1.00 96.81 283 GLN A CA 1
ATOM 2288 C C . GLN A 1 283 ? 16.028 3.724 -19.429 1.00 96.81 283 GLN A C 1
ATOM 2290 O O . GLN A 1 283 ? 15.992 3.371 -20.605 1.00 96.81 283 GLN A O 1
ATOM 2295 N N . LEU A 1 284 ? 16.789 4.747 -19.023 1.00 95.81 284 LEU A N 1
ATOM 2296 C CA . LEU A 1 284 ? 17.571 5.569 -19.959 1.00 95.81 284 LEU A CA 1
ATOM 2297 C C . LEU A 1 284 ? 18.613 4.744 -20.731 1.00 95.81 284 LEU A C 1
ATOM 2299 O O . LEU A 1 284 ? 18.886 5.007 -21.899 1.00 95.81 284 LEU A O 1
ATOM 2303 N N . ILE A 1 285 ? 19.183 3.717 -20.096 1.00 98.00 285 ILE A N 1
ATOM 2304 C CA . ILE A 1 285 ? 20.150 2.818 -20.735 1.00 98.00 285 ILE A CA 1
ATOM 2305 C C . ILE A 1 285 ? 19.442 1.916 -21.750 1.00 98.00 285 ILE A C 1
ATOM 2307 O O . ILE A 1 285 ? 19.970 1.697 -22.841 1.00 98.00 285 ILE A O 1
ATOM 2311 N N . PHE A 1 286 ? 18.238 1.427 -21.434 1.00 97.56 286 PHE A N 1
ATOM 2312 C CA . PHE A 1 286 ? 17.415 0.677 -22.386 1.00 97.56 286 PHE A CA 1
ATOM 2313 C C . PHE A 1 286 ? 17.117 1.514 -23.634 1.00 97.56 286 PHE A C 1
ATOM 2315 O O . PHE A 1 286 ? 17.306 1.034 -24.751 1.00 97.56 286 PHE A O 1
ATOM 2322 N N . GLU A 1 287 ? 16.725 2.776 -23.457 1.00 95.62 287 GLU A N 1
ATOM 2323 C CA . GLU A 1 287 ? 16.446 3.710 -24.553 1.00 95.62 287 GLU A CA 1
ATOM 2324 C C . GLU A 1 287 ? 17.692 3.987 -25.417 1.00 95.62 287 GLU A C 1
ATOM 2326 O O . GLU A 1 287 ? 17.609 3.976 -26.650 1.00 95.62 287 GLU A O 1
ATOM 2331 N N . GLN A 1 288 ? 18.866 4.161 -24.797 1.00 96.19 288 GLN A N 1
ATOM 2332 C CA . GLN A 1 288 ? 20.140 4.327 -25.512 1.00 96.19 288 GLN A CA 1
ATOM 2333 C C . GLN A 1 288 ? 20.488 3.096 -26.357 1.00 96.19 288 GLN A C 1
ATOM 2335 O O . GLN A 1 288 ? 20.766 3.224 -27.550 1.00 96.19 288 GLN A O 1
ATOM 2340 N N . ILE A 1 289 ? 20.416 1.897 -25.767 1.00 97.19 289 ILE A N 1
ATOM 2341 C CA . ILE A 1 289 ? 20.697 0.633 -26.465 1.00 97.19 289 ILE A CA 1
ATOM 2342 C C . ILE A 1 289 ? 19.761 0.454 -27.669 1.00 97.19 289 ILE A C 1
ATOM 2344 O O . ILE A 1 289 ? 20.188 -0.005 -28.731 1.00 97.19 289 ILE A O 1
ATOM 2348 N N . LEU A 1 290 ? 18.488 0.829 -27.517 1.00 95.94 290 LEU A N 1
ATOM 2349 C CA . LEU A 1 290 ? 17.498 0.754 -28.589 1.00 95.94 290 LEU A CA 1
ATOM 2350 C C . LEU A 1 290 ? 17.771 1.743 -29.722 1.00 95.94 290 LEU A C 1
ATOM 2352 O O . LEU A 1 290 ? 17.637 1.368 -30.886 1.00 95.94 290 LEU A O 1
ATOM 2356 N N . THR A 1 291 ? 18.188 2.965 -29.388 1.00 94.88 291 THR A N 1
ATOM 2357 C CA . THR A 1 291 ? 18.492 4.026 -30.363 1.00 94.88 291 THR A CA 1
ATOM 2358 C C . THR A 1 291 ? 19.720 3.694 -31.210 1.00 94.88 291 THR A C 1
ATOM 2360 O O . THR A 1 291 ? 19.782 4.029 -32.389 1.00 94.88 291 THR A O 1
ATOM 2363 N N . GLU A 1 292 ? 20.703 3.002 -30.636 1.00 96.12 292 GLU A N 1
ATOM 2364 C CA . GLU A 1 292 ? 21.920 2.612 -31.354 1.00 96.12 292 GLU A CA 1
ATOM 2365 C C . GLU A 1 292 ? 21.712 1.438 -32.324 1.00 96.12 292 GLU A C 1
ATOM 2367 O O . GLU A 1 292 ? 22.565 1.186 -33.174 1.00 96.12 292 GLU A O 1
ATOM 2372 N N . HIS A 1 293 ? 20.598 0.704 -32.206 1.00 93.88 293 HIS A N 1
ATOM 2373 C CA . HIS A 1 293 ? 20.252 -0.448 -33.049 1.00 93.88 293 HIS A CA 1
ATOM 2374 C C . HIS A 1 293 ? 21.337 -1.549 -33.128 1.00 93.88 293 HIS A C 1
ATOM 2376 O O . HIS A 1 293 ? 21.356 -2.346 -34.068 1.00 93.88 293 HIS A O 1
ATOM 2382 N N . VAL A 1 294 ? 22.231 -1.635 -32.133 1.00 94.50 294 VAL A N 1
ATOM 2383 C CA . VAL A 1 294 ? 23.318 -2.637 -32.076 1.00 94.50 294 VAL A CA 1
ATOM 2384 C C . VAL A 1 294 ? 22.777 -4.036 -31.766 1.00 94.50 294 VAL A C 1
ATOM 2386 O O . VAL A 1 294 ? 23.315 -5.044 -32.228 1.00 94.50 294 VAL A O 1
ATOM 2389 N N . PHE A 1 295 ? 21.689 -4.108 -30.999 1.00 96.81 295 PHE A N 1
ATOM 2390 C CA . PHE A 1 295 ? 21.084 -5.355 -30.552 1.00 96.81 295 PHE A CA 1
ATOM 2391 C C . PHE A 1 295 ? 19.682 -5.526 -31.131 1.00 96.81 295 PHE A C 1
ATOM 2393 O O . PHE A 1 295 ? 18.907 -4.578 -31.245 1.00 96.81 295 PHE A O 1
ATOM 2400 N N . ARG A 1 296 ? 19.330 -6.771 -31.470 1.00 96.75 296 ARG A N 1
ATOM 2401 C CA . ARG A 1 296 ? 17.980 -7.117 -31.916 1.00 96.75 296 ARG A CA 1
ATOM 2402 C C . ARG A 1 296 ? 17.067 -7.275 -30.699 1.00 96.75 296 ARG A C 1
ATOM 2404 O O . ARG A 1 296 ? 17.073 -8.332 -30.075 1.00 96.75 296 ARG A O 1
ATOM 2411 N N . ILE A 1 297 ? 16.286 -6.241 -30.400 1.00 97.31 297 ILE A N 1
ATOM 2412 C CA . ILE A 1 297 ? 15.268 -6.249 -29.341 1.00 97.31 297 ILE A CA 1
ATOM 2413 C C . ILE A 1 297 ? 13.878 -6.479 -29.963 1.00 97.31 297 ILE A C 1
ATOM 2415 O O . ILE A 1 297 ? 13.632 -5.999 -31.073 1.00 97.31 297 ILE A O 1
ATOM 2419 N N . PRO A 1 298 ? 12.976 -7.242 -29.315 1.00 97.12 298 PRO A N 1
ATOM 2420 C CA . PRO A 1 298 ? 11.600 -7.400 -29.779 1.00 97.12 298 PRO A CA 1
ATOM 2421 C C . PRO A 1 298 ? 10.867 -6.056 -29.949 1.00 97.12 298 PRO A C 1
ATOM 2423 O O . PRO A 1 298 ? 11.012 -5.153 -29.128 1.00 97.12 298 PRO A O 1
ATOM 2426 N N . ASN A 1 299 ? 10.069 -5.922 -31.015 1.00 95.69 299 ASN A N 1
ATOM 2427 C CA . ASN A 1 299 ? 9.374 -4.666 -31.335 1.00 95.69 299 ASN A CA 1
ATOM 2428 C C . ASN A 1 299 ? 8.357 -4.251 -30.264 1.00 95.69 299 ASN A C 1
ATOM 2430 O O . ASN A 1 299 ? 8.149 -3.061 -30.064 1.00 95.69 299 ASN A O 1
ATOM 2434 N N . ASP A 1 300 ? 7.742 -5.204 -29.565 1.00 95.94 300 ASP A N 1
ATOM 2435 C CA . ASP A 1 300 ? 6.812 -4.923 -28.470 1.00 95.94 300 ASP A CA 1
ATOM 2436 C C . ASP A 1 300 ? 7.499 -4.182 -27.314 1.00 95.94 300 ASP A C 1
ATOM 2438 O O . ASP A 1 300 ? 6.920 -3.256 -26.755 1.00 95.94 300 ASP A O 1
ATOM 2442 N N . VAL A 1 301 ? 8.760 -4.507 -27.014 1.00 96.88 301 VAL A N 1
ATOM 2443 C CA . VAL A 1 301 ? 9.560 -3.795 -26.003 1.00 96.88 301 VAL A CA 1
ATOM 2444 C C . VAL A 1 301 ? 9.836 -2.351 -26.431 1.00 96.88 301 VAL A C 1
ATOM 2446 O O . VAL A 1 301 ? 9.763 -1.444 -25.605 1.00 96.88 301 VAL A O 1
ATOM 2449 N N . ILE A 1 302 ? 10.099 -2.127 -27.723 1.00 95.25 302 ILE A N 1
ATOM 2450 C CA . ILE A 1 302 ? 10.306 -0.784 -28.291 1.00 95.25 302 ILE A CA 1
ATOM 2451 C C . ILE A 1 302 ? 9.026 0.045 -28.160 1.00 95.25 302 ILE A C 1
ATOM 2453 O O . ILE A 1 302 ? 9.075 1.180 -27.691 1.00 95.25 302 ILE A O 1
ATOM 2457 N N . THR A 1 303 ? 7.881 -0.535 -28.528 1.00 94.44 303 THR A N 1
ATOM 2458 C CA . THR A 1 303 ? 6.573 0.119 -28.413 1.00 94.44 303 THR A CA 1
ATOM 2459 C C . THR A 1 303 ? 6.242 0.484 -26.967 1.00 94.44 303 THR A C 1
ATOM 2461 O O . THR A 1 303 ? 5.743 1.580 -26.737 1.00 94.44 303 THR A O 1
ATOM 2464 N N . ILE A 1 304 ? 6.553 -0.388 -25.997 1.00 95.19 304 ILE A N 1
ATOM 2465 C CA . ILE A 1 304 ? 6.318 -0.112 -24.570 1.00 95.19 304 ILE A CA 1
ATOM 2466 C C . ILE A 1 304 ? 7.197 1.041 -24.064 1.00 95.19 304 ILE A C 1
ATOM 2468 O O . ILE A 1 304 ? 6.702 1.887 -23.331 1.00 95.19 304 ILE A O 1
ATOM 2472 N N . LEU A 1 305 ? 8.487 1.080 -24.417 1.00 94.25 305 LEU A N 1
ATOM 2473 C CA . LEU A 1 305 ? 9.414 2.084 -23.875 1.00 94.25 305 LEU A CA 1
ATOM 2474 C C . LEU A 1 305 ? 9.231 3.478 -24.485 1.00 94.25 305 LEU A C 1
ATOM 2476 O O . LEU A 1 305 ? 9.387 4.470 -23.779 1.00 94.25 305 LEU A O 1
ATOM 2480 N N . PHE A 1 306 ? 8.903 3.559 -25.777 1.00 91.12 306 PHE A N 1
ATOM 2481 C CA . PHE A 1 306 ? 8.812 4.836 -26.492 1.00 91.12 306 PHE A CA 1
ATOM 2482 C C . PHE A 1 306 ? 7.386 5.354 -26.694 1.00 91.12 306 PHE A C 1
ATOM 2484 O O . PHE A 1 306 ? 7.238 6.426 -27.277 1.00 91.12 306 PHE A O 1
ATOM 2491 N N . ASP A 1 307 ? 6.354 4.620 -26.257 1.00 82.94 307 ASP A N 1
ATOM 2492 C CA . ASP A 1 307 ? 4.940 4.973 -26.461 1.00 82.94 307 ASP A CA 1
ATOM 2493 C C . ASP A 1 307 ? 4.681 5.488 -27.887 1.00 82.94 307 ASP A C 1
ATOM 2495 O O . ASP A 1 307 ? 4.174 6.596 -28.102 1.00 82.94 307 ASP A O 1
ATOM 2499 N N . THR A 1 308 ? 5.083 4.685 -28.881 1.00 70.44 308 THR A N 1
ATOM 2500 C CA . THR A 1 308 ? 5.192 5.087 -30.298 1.00 70.44 308 THR A CA 1
ATOM 2501 C C . THR A 1 308 ? 3.893 5.605 -30.932 1.00 70.44 308 THR A C 1
ATOM 2503 O O . THR A 1 308 ? 3.919 6.102 -32.055 1.00 70.44 308 THR A O 1
ATOM 2506 N N . ASP A 1 309 ? 2.767 5.525 -30.223 1.00 65.25 309 ASP A N 1
ATOM 2507 C CA . ASP A 1 309 ? 1.469 6.056 -30.637 1.00 65.25 309 ASP A CA 1
ATOM 2508 C C . ASP A 1 309 ? 1.357 7.589 -30.481 1.00 65.25 309 ASP A C 1
ATOM 2510 O O . ASP A 1 309 ? 0.429 8.196 -31.021 1.00 65.25 309 ASP A O 1
ATOM 2514 N N . THR A 1 310 ? 2.304 8.253 -29.801 1.00 58.16 310 THR A N 1
ATOM 2515 C CA . THR A 1 310 ? 2.314 9.720 -29.640 1.00 58.16 310 THR A CA 1
ATOM 2516 C C . THR A 1 310 ? 3.445 10.374 -30.447 1.00 58.16 310 THR A C 1
ATOM 2518 O O . THR A 1 310 ? 4.628 10.231 -30.171 1.00 58.16 310 THR A O 1
ATOM 2521 N N . VAL A 1 311 ? 3.076 11.105 -31.504 1.00 56.94 311 VAL A N 1
ATOM 2522 C CA . VAL A 1 311 ? 3.966 11.534 -32.609 1.00 56.94 311 VAL A CA 1
ATOM 2523 C C . VAL A 1 311 ? 4.948 12.673 -32.248 1.00 56.94 311 VAL A C 1
ATOM 2525 O O . VAL A 1 311 ? 5.686 13.143 -33.111 1.00 56.94 311 VAL A O 1
ATOM 2528 N N . LEU A 1 312 ? 5.022 13.137 -30.995 1.00 61.31 312 LEU A N 1
ATOM 2529 C CA . LEU A 1 312 ? 5.866 14.286 -30.629 1.00 61.31 312 LEU A CA 1
ATOM 2530 C C . LEU A 1 312 ? 6.698 14.035 -29.359 1.00 61.31 312 LEU A C 1
ATOM 2532 O O . LEU A 1 312 ? 6.151 14.066 -28.256 1.00 61.31 312 LEU A O 1
ATOM 2536 N N . PRO A 1 313 ? 8.030 13.871 -29.486 1.00 53.25 313 PRO A N 1
ATOM 2537 C CA . PRO A 1 313 ? 8.940 13.761 -28.354 1.00 53.25 313 PRO A CA 1
ATOM 2538 C C . PRO A 1 313 ? 9.226 15.159 -27.790 1.00 53.25 313 PRO A C 1
ATOM 2540 O O . PRO A 1 313 ? 10.248 15.776 -28.081 1.00 53.25 313 PRO A O 1
ATOM 2543 N N . SER A 1 314 ? 8.305 15.703 -26.995 1.00 57.28 314 SER A N 1
ATOM 2544 C CA . SER A 1 314 ? 8.575 16.899 -26.191 1.00 57.28 314 SER A CA 1
ATOM 2545 C C . SER A 1 314 ? 8.971 16.476 -24.776 1.00 57.28 314 SER A C 1
ATOM 2547 O O . SER A 1 314 ? 8.077 16.195 -23.988 1.00 57.28 314 SER A O 1
ATOM 2549 N N . SER A 1 315 ? 10.283 16.376 -24.512 1.00 60.94 315 SER A N 1
ATOM 2550 C CA . SER A 1 315 ? 11.049 16.463 -23.236 1.00 60.94 315 SER A CA 1
ATOM 2551 C C . SER A 1 315 ? 10.410 16.137 -21.864 1.00 60.94 315 SER A C 1
ATOM 2553 O O . SER A 1 315 ? 10.955 16.529 -20.836 1.00 60.94 315 SER A O 1
ATOM 2555 N N . ASN A 1 316 ? 9.288 15.436 -21.804 1.00 64.88 316 ASN A N 1
ATOM 2556 C CA . ASN A 1 316 ? 8.562 15.070 -20.597 1.00 64.88 316 ASN A CA 1
ATOM 2557 C C . ASN A 1 316 ? 8.597 13.541 -20.475 1.00 64.88 316 ASN A C 1
ATOM 2559 O O . ASN A 1 316 ? 8.542 12.855 -21.492 1.00 64.88 316 ASN A O 1
ATOM 2563 N N . ALA A 1 317 ? 8.674 13.024 -19.243 1.00 74.06 317 ALA A N 1
ATOM 2564 C CA . ALA A 1 317 ? 8.690 11.588 -18.937 1.00 74.06 317 ALA A CA 1
ATOM 2565 C C . ALA A 1 317 ? 7.682 10.786 -19.785 1.00 74.06 317 ALA A C 1
ATOM 2567 O O . ALA A 1 317 ? 6.527 11.221 -19.930 1.00 74.06 317 ALA A O 1
ATOM 2568 N N . THR A 1 318 ? 8.116 9.631 -20.308 1.00 81.56 318 THR A N 1
ATOM 2569 C CA . THR A 1 318 ? 7.284 8.728 -21.126 1.00 81.56 318 THR A CA 1
ATOM 2570 C C . THR A 1 318 ? 6.050 8.273 -20.338 1.00 81.56 318 THR A C 1
ATOM 2572 O O . THR A 1 318 ? 6.039 8.308 -19.099 1.00 81.56 318 THR A O 1
ATOM 2575 N N . SER A 1 319 ? 4.970 7.876 -21.024 1.00 90.75 319 SER A N 1
ATOM 2576 C CA . SER A 1 319 ? 3.780 7.351 -20.338 1.00 90.75 319 SER A CA 1
ATOM 2577 C C . SER A 1 319 ? 4.149 6.108 -19.532 1.00 90.75 319 SER A C 1
ATOM 2579 O O . SER A 1 319 ? 3.712 5.980 -18.388 1.00 90.75 319 SER A O 1
ATOM 2581 N N . PHE A 1 320 ? 5.027 5.259 -20.075 1.00 94.31 320 PHE A N 1
ATOM 2582 C CA . PHE A 1 320 ? 5.589 4.119 -19.353 1.00 94.31 320 PHE A CA 1
ATOM 2583 C C . PHE A 1 320 ? 6.339 4.519 -18.073 1.00 94.31 320 PHE A C 1
ATOM 2585 O O . PHE A 1 320 ? 6.092 3.921 -17.029 1.00 94.31 320 PHE A O 1
ATOM 2592 N N . GLU A 1 321 ? 7.206 5.538 -18.100 1.00 94.75 321 GLU A N 1
ATOM 2593 C CA . GLU A 1 321 ? 7.932 6.004 -16.905 1.00 94.75 321 GLU A CA 1
ATOM 2594 C C . GLU A 1 321 ? 6.980 6.517 -15.819 1.00 94.75 321 GLU A C 1
ATOM 2596 O O . GLU A 1 321 ? 7.141 6.204 -14.636 1.00 94.75 321 GLU A O 1
ATOM 2601 N N . LYS A 1 322 ? 5.974 7.310 -16.209 1.00 94.44 322 LYS A N 1
ATOM 2602 C CA . LYS A 1 322 ? 4.966 7.842 -15.280 1.00 94.44 322 LYS A CA 1
ATOM 2603 C C . LYS A 1 322 ? 4.153 6.718 -14.645 1.00 94.44 322 LYS A C 1
ATOM 2605 O O . LYS A 1 322 ? 3.963 6.721 -13.429 1.00 94.44 322 LYS A O 1
ATOM 2610 N N . GLU A 1 323 ? 3.712 5.756 -15.455 1.00 95.62 323 GLU A N 1
ATOM 2611 C CA . GLU A 1 323 ? 3.015 4.559 -14.984 1.00 95.62 323 GLU A CA 1
ATOM 2612 C C . GLU A 1 323 ? 3.937 3.765 -14.039 1.00 95.62 323 GLU A C 1
ATOM 2614 O O . GLU A 1 323 ? 3.562 3.478 -12.905 1.00 95.62 323 GLU A O 1
ATOM 2619 N N . LEU A 1 324 ? 5.201 3.541 -14.406 1.00 97.06 324 LEU A N 1
ATOM 2620 C CA . LEU A 1 324 ? 6.174 2.825 -13.579 1.00 97.06 324 LEU A CA 1
ATOM 2621 C C . LEU A 1 324 ? 6.388 3.485 -12.210 1.00 97.06 324 LEU A C 1
ATOM 2623 O O . LEU A 1 324 ? 6.327 2.801 -11.188 1.00 97.06 324 LEU A O 1
ATOM 2627 N N . LYS A 1 325 ? 6.572 4.810 -12.163 1.00 96.88 325 LYS A N 1
ATOM 2628 C CA . LYS A 1 325 ? 6.704 5.570 -10.906 1.00 96.88 325 LYS A CA 1
ATOM 2629 C C . LYS A 1 325 ? 5.450 5.474 -10.040 1.00 96.88 325 LYS A C 1
ATOM 2631 O O . LYS A 1 325 ? 5.565 5.254 -8.834 1.00 96.88 325 LYS A O 1
ATOM 2636 N N . LYS A 1 326 ? 4.261 5.571 -10.644 1.00 96.50 326 LYS A N 1
ATOM 2637 C CA . LYS A 1 326 ? 2.983 5.384 -9.941 1.00 96.50 326 LYS A CA 1
ATOM 2638 C C . LYS A 1 326 ? 2.913 4.006 -9.274 1.00 96.50 326 LYS A C 1
ATOM 2640 O O . LYS A 1 326 ? 2.577 3.904 -8.097 1.00 96.50 326 LYS A O 1
ATOM 2645 N N . PHE A 1 327 ? 3.266 2.949 -10.002 1.00 97.56 327 PHE A N 1
ATOM 2646 C CA . PHE A 1 327 ? 3.247 1.582 -9.478 1.00 97.56 327 PHE A CA 1
ATOM 2647 C C . PHE A 1 327 ? 4.327 1.321 -8.416 1.00 97.56 327 PHE A C 1
ATOM 2649 O O . PHE A 1 327 ? 4.081 0.550 -7.489 1.00 97.56 327 PHE A O 1
ATOM 2656 N N . ILE A 1 328 ? 5.497 1.965 -8.508 1.00 97.81 328 ILE A N 1
ATOM 2657 C CA . ILE A 1 328 ? 6.515 1.927 -7.444 1.00 97.81 328 ILE A CA 1
ATOM 2658 C C . ILE A 1 328 ? 5.952 2.535 -6.159 1.00 97.81 328 ILE A C 1
ATOM 2660 O O . ILE A 1 328 ? 5.990 1.874 -5.122 1.00 97.81 328 ILE A O 1
ATOM 2664 N N . SER A 1 329 ? 5.362 3.730 -6.245 1.00 96.94 329 SER A N 1
ATOM 2665 C CA . SER A 1 329 ? 4.737 4.397 -5.099 1.00 96.94 329 SER A CA 1
ATOM 2666 C C . SER A 1 329 ? 3.638 3.526 -4.478 1.00 96.94 329 SER A C 1
ATOM 2668 O O . SER A 1 329 ? 3.655 3.249 -3.279 1.00 96.94 329 SER A O 1
ATOM 2670 N N . LEU A 1 330 ? 2.747 2.962 -5.300 1.00 97.06 330 LEU A N 1
ATOM 2671 C CA . LEU A 1 330 ? 1.715 2.031 -4.840 1.00 97.06 330 LEU A CA 1
ATOM 2672 C C . LEU A 1 330 ? 2.307 0.816 -4.093 1.00 97.06 330 LEU A C 1
ATOM 2674 O O . LEU A 1 330 ? 1.848 0.464 -3.004 1.00 97.06 330 LEU A O 1
ATOM 2678 N N . CYS A 1 331 ? 3.359 0.195 -4.636 1.00 97.38 331 CYS A N 1
ATOM 2679 C CA . CYS A 1 331 ? 4.075 -0.900 -3.978 1.00 97.38 331 CYS A CA 1
ATOM 2680 C C . CYS A 1 331 ? 4.666 -0.488 -2.622 1.00 97.38 331 CYS A C 1
ATOM 2682 O O . CYS A 1 331 ? 4.618 -1.278 -1.676 1.00 97.38 331 CYS A O 1
ATOM 2684 N N . GLU A 1 332 ? 5.231 0.714 -2.507 1.00 97.06 332 GLU A N 1
ATOM 2685 C CA . GLU A 1 332 ? 5.786 1.241 -1.256 1.00 97.06 332 GLU A CA 1
ATOM 2686 C C . GLU A 1 332 ? 4.711 1.381 -0.179 1.00 97.06 332 GLU A C 1
ATOM 2688 O O . GLU A 1 332 ? 4.899 0.875 0.934 1.00 97.06 332 GLU A O 1
ATOM 2693 N N . TYR A 1 333 ? 3.555 1.958 -0.518 1.00 97.00 333 TYR A N 1
ATOM 2694 C CA . TYR A 1 333 ? 2.437 2.068 0.418 1.00 97.00 333 TYR A CA 1
ATOM 2695 C C . TYR A 1 333 ? 1.893 0.699 0.834 1.00 97.00 333 TYR A C 1
ATOM 2697 O O . TYR A 1 333 ? 1.676 0.473 2.027 1.00 97.00 333 TYR A O 1
ATOM 2705 N N . ILE A 1 334 ? 1.763 -0.256 -0.095 1.00 96.31 334 ILE A N 1
ATOM 2706 C CA . ILE A 1 334 ? 1.349 -1.632 0.231 1.00 96.31 334 ILE A CA 1
ATOM 2707 C C . ILE A 1 334 ? 2.375 -2.306 1.158 1.00 96.31 334 ILE A C 1
ATOM 2709 O O . ILE A 1 334 ? 2.003 -2.919 2.160 1.00 96.31 334 ILE A O 1
ATOM 2713 N N . CYS A 1 335 ? 3.674 -2.177 0.881 1.00 95.69 335 CYS A N 1
ATOM 2714 C CA . CYS A 1 335 ? 4.734 -2.745 1.722 1.00 95.69 335 CYS A CA 1
ATOM 2715 C C . CYS A 1 335 ? 4.752 -2.120 3.128 1.00 95.69 335 CYS A C 1
ATOM 2717 O O . CYS A 1 335 ? 4.915 -2.822 4.136 1.00 95.69 335 CYS A O 1
ATOM 2719 N N . SER A 1 336 ? 4.555 -0.803 3.205 1.00 95.06 336 SER A N 1
ATOM 2720 C CA . SER A 1 336 ? 4.444 -0.059 4.459 1.00 95.06 336 SER A CA 1
ATOM 2721 C C . SER A 1 336 ? 3.215 -0.492 5.258 1.00 95.06 336 SER A C 1
ATOM 2723 O O . SER A 1 336 ? 3.310 -0.739 6.462 1.00 95.06 336 SER A O 1
ATOM 2725 N N . LEU A 1 337 ? 2.077 -0.680 4.588 1.00 94.75 337 LEU A N 1
ATOM 2726 C CA . LEU A 1 337 ? 0.851 -1.200 5.181 1.00 94.75 337 LEU A CA 1
ATOM 2727 C C . LEU A 1 337 ? 1.046 -2.610 5.753 1.00 94.75 337 LEU A C 1
ATOM 2729 O O . LEU A 1 337 ? 0.721 -2.826 6.918 1.00 94.75 337 LEU A O 1
ATOM 2733 N N . ILE A 1 338 ? 1.641 -3.545 4.999 1.00 92.38 338 ILE A N 1
ATOM 2734 C CA . ILE A 1 338 ? 1.973 -4.895 5.502 1.00 92.38 338 ILE A CA 1
ATOM 2735 C C . ILE A 1 338 ? 2.806 -4.791 6.783 1.00 92.38 338 ILE A C 1
ATOM 2737 O O . ILE A 1 338 ? 2.503 -5.442 7.784 1.00 92.38 338 ILE A O 1
ATOM 2741 N N . SER A 1 339 ? 3.827 -3.934 6.764 1.00 91.19 339 SER A N 1
ATOM 2742 C CA . SER A 1 339 ? 4.720 -3.727 7.902 1.00 91.19 339 SER A CA 1
ATOM 2743 C C . SER A 1 339 ? 3.979 -3.151 9.113 1.00 91.19 339 SER A C 1
ATOM 2745 O O . SER A 1 339 ? 4.191 -3.619 10.230 1.00 91.19 339 SER A O 1
ATOM 2747 N N . LYS A 1 340 ? 3.083 -2.173 8.915 1.00 90.44 340 LYS A N 1
ATOM 2748 C CA . LYS A 1 340 ? 2.245 -1.594 9.979 1.00 90.44 340 LYS A CA 1
ATOM 2749 C C . LYS A 1 340 ? 1.248 -2.611 10.537 1.00 90.44 340 LYS A C 1
ATOM 2751 O O . LYS A 1 340 ? 1.165 -2.755 11.750 1.00 90.44 340 LYS A O 1
ATOM 2756 N N . CYS A 1 341 ? 0.570 -3.397 9.699 1.00 86.19 341 CYS A N 1
ATOM 2757 C CA . CYS A 1 341 ? -0.350 -4.444 10.164 1.00 86.19 341 CYS A CA 1
ATOM 2758 C C . CYS A 1 341 ? 0.330 -5.496 11.057 1.00 86.19 341 CYS A C 1
ATOM 2760 O O . CYS A 1 341 ? -0.331 -6.127 11.879 1.00 86.19 341 CYS A O 1
ATOM 2762 N N . GLN A 1 342 ? 1.642 -5.695 10.908 1.00 83.56 342 GLN A N 1
ATOM 2763 C CA . GLN A 1 342 ? 2.422 -6.627 11.725 1.00 83.56 342 GLN A CA 1
ATOM 2764 C C . GLN A 1 342 ? 2.930 -6.017 13.043 1.00 83.56 342 GLN A C 1
ATOM 2766 O O . GLN A 1 342 ? 3.397 -6.755 13.916 1.00 83.56 342 GLN A O 1
ATOM 2771 N N . ARG A 1 343 ? 2.854 -4.690 13.225 1.00 84.06 343 ARG A N 1
ATOM 2772 C CA . ARG A 1 343 ? 3.312 -4.030 14.455 1.00 84.06 343 ARG A CA 1
ATOM 2773 C C . ARG A 1 343 ? 2.284 -4.209 15.578 1.00 84.06 343 ARG A C 1
ATOM 2775 O O . ARG A 1 343 ? 1.103 -3.945 15.376 1.00 84.06 343 ARG A O 1
ATOM 2782 N N . PRO A 1 344 ? 2.714 -4.575 16.800 1.00 75.38 344 PRO A N 1
ATOM 2783 C CA . PRO A 1 344 ? 1.799 -4.778 17.927 1.00 75.38 344 PRO A CA 1
ATOM 2784 C C . PRO A 1 344 ? 1.157 -3.478 18.435 1.00 75.38 344 PRO A C 1
ATOM 2786 O O . PRO A 1 344 ? 0.136 -3.529 19.113 1.00 75.38 344 PRO A O 1
ATOM 2789 N N . CYS A 1 345 ? 1.764 -2.329 18.134 1.00 82.38 345 CYS A N 1
ATOM 2790 C CA . CYS A 1 345 ? 1.323 -1.010 18.580 1.00 82.38 345 CYS A CA 1
ATOM 2791 C C . CYS A 1 345 ? 0.577 -0.210 17.510 1.00 82.38 345 CYS A C 1
ATOM 2793 O O . CYS A 1 345 ? 0.228 0.934 17.781 1.00 82.38 345 CYS A O 1
ATOM 2795 N N . SER A 1 346 ? 0.357 -0.767 16.315 1.00 85.19 346 SER A N 1
ATOM 2796 C CA . SER A 1 346 ? -0.392 -0.049 15.289 1.00 85.19 346 SER A CA 1
ATOM 2797 C C . SER A 1 346 ? -1.857 0.053 15.681 1.00 85.19 346 SER A C 1
ATOM 2799 O O . SER A 1 346 ? -2.485 -0.944 16.036 1.00 85.19 346 SER A O 1
ATOM 2801 N N . THR A 1 347 ? -2.387 1.270 15.631 1.00 86.50 347 THR A N 1
ATOM 2802 C CA . THR A 1 347 ? -3.807 1.534 15.836 1.00 86.50 347 THR A CA 1
ATOM 2803 C C . THR A 1 347 ? -4.584 1.287 14.545 1.00 86.50 347 THR A C 1
ATOM 2805 O O . THR A 1 347 ? -4.023 1.182 13.453 1.00 86.50 347 THR A O 1
ATOM 2808 N N . MET A 1 348 ? -5.906 1.166 14.668 1.00 87.00 348 MET A N 1
ATOM 2809 C CA . MET A 1 348 ? -6.789 1.040 13.512 1.00 87.00 348 MET A CA 1
ATOM 2810 C C . MET A 1 348 ? -6.672 2.282 12.622 1.00 87.00 348 MET A C 1
ATOM 2812 O O . MET A 1 348 ? -6.606 2.156 11.400 1.00 87.00 348 MET A O 1
ATOM 2816 N N . CYS A 1 349 ? -6.561 3.461 13.235 1.00 91.94 349 CYS A N 1
ATOM 2817 C CA . CYS A 1 349 ? -6.417 4.723 12.529 1.00 91.94 349 CYS A CA 1
ATOM 2818 C C . CYS A 1 349 ? -5.088 4.791 11.758 1.00 91.94 349 CYS A C 1
ATOM 2820 O O . CYS A 1 349 ? -5.103 5.215 10.608 1.00 91.94 349 CYS A O 1
ATOM 2822 N N . ASP A 1 350 ? -3.982 4.266 12.309 1.00 92.31 350 ASP A N 1
ATOM 2823 C CA . ASP A 1 350 ? -2.676 4.220 11.619 1.00 92.31 350 ASP A CA 1
ATOM 2824 C C . ASP A 1 350 ? -2.724 3.406 10.317 1.00 92.31 350 ASP A C 1
ATOM 2826 O O . ASP A 1 350 ? -1.941 3.643 9.392 1.00 92.31 350 ASP A O 1
ATOM 2830 N N . ILE A 1 351 ? -3.591 2.388 10.278 1.00 93.38 351 ILE A N 1
ATOM 2831 C CA . ILE A 1 351 ? -3.800 1.542 9.102 1.00 93.38 351 ILE A CA 1
ATOM 2832 C C . ILE A 1 351 ? -4.733 2.230 8.109 1.00 93.38 351 ILE A C 1
ATOM 2834 O O . ILE A 1 351 ? -4.440 2.231 6.917 1.00 93.38 351 ILE A O 1
ATOM 2838 N N . ILE A 1 352 ? -5.817 2.848 8.583 1.00 94.38 352 ILE A N 1
ATOM 2839 C CA . ILE A 1 352 ? -6.732 3.626 7.734 1.00 94.38 352 ILE A CA 1
ATOM 2840 C C . ILE A 1 352 ? -5.978 4.742 7.009 1.00 94.38 352 ILE A C 1
ATOM 2842 O O . ILE A 1 352 ? -6.177 4.930 5.815 1.00 94.38 352 ILE A O 1
ATOM 2846 N N . GLU A 1 353 ? -5.039 5.399 7.688 1.00 95.56 353 GLU A N 1
ATOM 2847 C CA . GLU A 1 353 ? -4.141 6.381 7.079 1.00 95.56 353 GLU A CA 1
ATOM 2848 C C . GLU A 1 353 ? -3.376 5.842 5.869 1.00 95.56 353 GLU A C 1
ATOM 2850 O O . GLU A 1 353 ? -3.176 6.579 4.908 1.00 95.56 353 GLU A O 1
ATOM 2855 N N . GLN A 1 354 ? -2.946 4.576 5.897 1.00 95.50 354 GLN A N 1
ATOM 2856 C CA . GLN A 1 354 ? -2.299 3.964 4.734 1.00 95.50 354 GLN A CA 1
ATOM 2857 C C . GLN A 1 354 ? -3.297 3.589 3.653 1.00 95.50 354 GLN A C 1
ATOM 2859 O O . GLN A 1 354 ? -2.977 3.702 2.477 1.00 95.50 354 GLN A O 1
ATOM 2864 N N . TRP A 1 355 ? -4.489 3.131 4.025 1.00 96.00 355 TRP A N 1
ATOM 2865 C CA . TRP A 1 355 ? -5.516 2.816 3.039 1.00 96.00 355 TRP A CA 1
ATOM 2866 C C . TRP A 1 355 ? -5.948 4.046 2.247 1.00 96.00 355 TRP A C 1
ATOM 2868 O O . TRP A 1 355 ? -6.114 3.928 1.040 1.00 96.00 355 TRP A O 1
ATOM 2878 N N . LEU A 1 356 ? -6.039 5.211 2.891 1.00 96.31 356 LEU A N 1
ATOM 2879 C CA . LEU A 1 356 ? -6.328 6.490 2.235 1.00 96.31 356 LEU A CA 1
ATOM 2880 C C . LEU A 1 356 ? -5.230 6.903 1.237 1.00 96.31 356 LEU A C 1
ATOM 2882 O O . LEU A 1 356 ? -5.531 7.416 0.164 1.00 96.31 356 LEU A O 1
ATOM 2886 N N . GLU A 1 357 ? -3.958 6.633 1.546 1.00 96.12 357 GLU A N 1
ATOM 2887 C CA . GLU A 1 357 ? -2.839 6.875 0.612 1.00 96.12 357 GLU A CA 1
ATOM 2888 C C . GLU A 1 357 ? -2.897 5.943 -0.597 1.00 96.12 357 GLU A C 1
ATOM 2890 O O . GLU A 1 357 ? -2.661 6.345 -1.730 1.00 96.12 357 GLU A O 1
ATOM 2895 N N . ILE A 1 358 ? -3.233 4.674 -0.368 1.00 96.75 358 ILE A N 1
ATOM 2896 C CA . ILE A 1 358 ? -3.400 3.719 -1.462 1.00 96.75 358 ILE A CA 1
ATOM 2897 C C . ILE A 1 358 ? -4.617 4.124 -2.308 1.00 96.75 358 ILE A C 1
ATOM 2899 O O . ILE A 1 358 ? -4.526 4.109 -3.534 1.00 96.75 358 ILE A O 1
ATOM 2903 N N . GLU A 1 359 ? -5.728 4.522 -1.676 1.00 96.50 359 GLU A N 1
ATOM 2904 C CA . GLU A 1 359 ? -6.945 4.998 -2.344 1.00 96.50 359 GLU A CA 1
ATOM 2905 C C . GLU A 1 359 ? -6.648 6.166 -3.290 1.00 96.50 359 GLU A C 1
ATOM 2907 O O . GLU A 1 359 ? -7.065 6.117 -4.445 1.00 96.50 359 GLU A O 1
ATOM 2912 N N . SER A 1 360 ? -5.887 7.171 -2.841 1.00 95.50 360 SER A N 1
ATOM 2913 C CA . SER A 1 360 ? -5.577 8.364 -3.642 1.00 95.50 360 SER A CA 1
ATOM 2914 C C . SER A 1 360 ? -4.788 8.046 -4.919 1.00 95.50 360 SER A C 1
ATOM 2916 O O . SER A 1 360 ? -4.957 8.721 -5.933 1.00 95.50 360 SER A O 1
ATOM 2918 N N . ILE A 1 361 ? -3.974 6.985 -4.903 1.00 96.06 361 ILE A N 1
ATOM 2919 C CA . ILE A 1 361 ? -3.197 6.532 -6.065 1.00 96.06 361 ILE A CA 1
ATOM 2920 C C . ILE A 1 361 ? -4.060 5.727 -7.040 1.00 96.06 361 ILE A C 1
ATOM 2922 O O . ILE A 1 361 ? -3.893 5.836 -8.260 1.00 96.06 361 ILE A O 1
ATOM 2926 N N . VAL A 1 362 ? -4.951 4.877 -6.524 1.00 96.56 362 VAL A N 1
ATOM 2927 C CA . VAL A 1 362 ? -5.780 3.993 -7.362 1.00 96.56 362 VAL A CA 1
ATOM 2928 C C . VAL A 1 362 ? -7.039 4.686 -7.887 1.00 96.56 362 VAL A C 1
ATOM 2930 O O . VAL A 1 362 ? -7.597 4.248 -8.894 1.00 96.56 362 VAL A O 1
ATOM 2933 N N . ALA A 1 363 ? -7.491 5.756 -7.229 1.00 94.50 363 ALA A N 1
ATOM 2934 C CA . ALA A 1 363 ? -8.679 6.500 -7.619 1.00 94.50 363 ALA A CA 1
ATOM 2935 C C . ALA A 1 363 ? -8.546 7.049 -9.050 1.00 94.50 363 ALA A C 1
ATOM 2937 O O . ALA A 1 363 ? -7.530 7.627 -9.435 1.00 94.50 363 ALA A O 1
ATOM 2938 N N . GLY A 1 364 ? -9.590 6.844 -9.857 1.00 92.12 364 GLY A N 1
ATOM 2939 C CA . GLY A 1 364 ? -9.640 7.290 -11.253 1.00 92.12 364 GLY A CA 1
ATOM 2940 C C . GLY A 1 364 ? -8.868 6.419 -12.254 1.00 92.12 364 GLY A C 1
ATOM 2941 O O . GLY A 1 364 ? -8.916 6.701 -13.450 1.00 92.12 364 GLY A O 1
ATOM 2942 N N . ASP A 1 365 ? -8.190 5.354 -11.813 1.00 93.81 365 ASP A N 1
ATOM 2943 C CA . ASP A 1 365 ? -7.507 4.419 -12.710 1.00 93.81 365 ASP A CA 1
ATOM 2944 C C . ASP A 1 365 ? -8.376 3.194 -13.021 1.00 93.81 365 ASP A C 1
ATOM 2946 O O . ASP A 1 365 ? -8.574 2.304 -12.190 1.00 93.81 365 ASP A O 1
ATOM 2950 N N . ASN A 1 366 ? -8.855 3.119 -14.263 1.00 94.50 366 ASN A N 1
ATOM 2951 C CA . ASN A 1 366 ? -9.685 2.012 -14.746 1.00 94.50 366 ASN A CA 1
ATOM 2952 C C . ASN A 1 366 ? -8.978 0.647 -14.673 1.00 94.50 366 ASN A C 1
ATOM 2954 O O . ASN A 1 366 ? -9.642 -0.383 -14.593 1.00 94.50 366 ASN A O 1
ATOM 2958 N N . SER A 1 367 ? -7.642 0.609 -14.698 1.00 92.94 367 SER A N 1
ATOM 2959 C CA . SER A 1 367 ? -6.888 -0.643 -14.559 1.00 92.94 367 SER A CA 1
ATOM 2960 C C . SER A 1 367 ? -6.846 -1.162 -13.116 1.00 92.94 367 SER A C 1
ATOM 2962 O O . SER A 1 367 ? -6.503 -2.322 -12.892 1.00 92.94 367 SER A O 1
ATOM 2964 N N . MET A 1 368 ? -7.221 -0.325 -12.141 1.00 95.81 368 MET A N 1
ATOM 2965 C CA . MET A 1 368 ? -7.162 -0.613 -10.706 1.00 95.81 368 MET A CA 1
ATOM 2966 C C . MET A 1 368 ? -8.543 -0.622 -10.033 1.00 95.81 368 MET A C 1
ATOM 2968 O O . MET A 1 368 ? -8.621 -0.632 -8.805 1.00 95.81 368 MET A O 1
ATOM 2972 N N . THR A 1 369 ? -9.641 -0.663 -10.797 1.00 96.19 369 THR A N 1
ATOM 2973 C CA . THR A 1 369 ? -11.010 -0.603 -10.253 1.00 96.19 369 THR A CA 1
ATOM 2974 C C . THR A 1 369 ? -11.296 -1.695 -9.217 1.00 96.19 369 THR A C 1
ATOM 2976 O O . THR A 1 369 ? -11.916 -1.420 -8.195 1.00 96.19 369 THR A O 1
ATOM 2979 N N . GLU A 1 370 ? -10.814 -2.925 -9.423 1.00 95.81 370 GLU A N 1
ATOM 2980 C CA . GLU A 1 370 ? -11.009 -4.015 -8.453 1.00 95.81 370 GLU A CA 1
ATOM 2981 C C . GLU A 1 370 ? -10.304 -3.741 -7.118 1.00 95.81 370 GLU A C 1
ATOM 2983 O O . GLU A 1 370 ? -10.876 -3.972 -6.055 1.00 95.81 370 GLU A O 1
ATOM 2988 N N . ILE A 1 371 ? -9.084 -3.197 -7.167 1.00 96.06 371 ILE A N 1
ATOM 2989 C CA . ILE A 1 371 ? -8.328 -2.799 -5.973 1.00 96.06 371 ILE A CA 1
ATOM 2990 C C . ILE A 1 371 ? -9.037 -1.647 -5.266 1.00 96.06 371 ILE A C 1
ATOM 2992 O O . ILE A 1 371 ? -9.216 -1.698 -4.051 1.00 96.06 371 ILE A O 1
ATOM 2996 N N . HIS A 1 372 ? -9.472 -0.637 -6.020 1.00 96.00 372 HIS A N 1
ATOM 2997 C CA . HIS A 1 372 ? -10.199 0.503 -5.477 1.00 96.00 372 HIS A CA 1
ATOM 2998 C C . HIS A 1 372 ? -11.492 0.070 -4.769 1.00 96.00 372 HIS A C 1
ATOM 3000 O O . HIS A 1 372 ? -11.720 0.466 -3.631 1.00 96.00 372 HIS A O 1
ATOM 3006 N N . ASN A 1 373 ? -12.284 -0.820 -5.374 1.00 93.69 373 ASN A N 1
ATOM 3007 C CA . ASN A 1 373 ? -13.514 -1.339 -4.768 1.00 93.69 373 ASN A CA 1
ATOM 3008 C C . ASN A 1 373 ? -13.259 -2.064 -3.438 1.00 93.69 373 ASN A C 1
ATOM 3010 O O . ASN A 1 373 ? -14.009 -1.887 -2.478 1.00 93.69 373 ASN A O 1
ATOM 3014 N N . GLU A 1 374 ? -12.197 -2.868 -3.364 1.00 93.56 374 GLU A N 1
ATOM 3015 C CA . GLU A 1 374 ? -11.812 -3.534 -2.118 1.00 93.56 374 GLU A C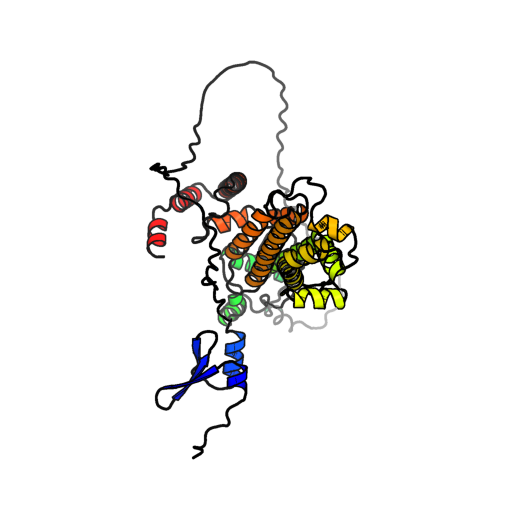A 1
ATOM 3016 C C . GLU A 1 374 ? -11.361 -2.533 -1.051 1.00 93.56 374 GLU A C 1
ATOM 3018 O O . GLU A 1 374 ? -11.731 -2.678 0.111 1.00 93.56 374 GLU A O 1
ATOM 3023 N N . ILE A 1 375 ? -10.621 -1.489 -1.432 1.00 94.19 375 ILE A N 1
ATOM 3024 C CA . ILE A 1 375 ? -10.220 -0.421 -0.508 1.00 94.19 375 ILE A CA 1
ATOM 3025 C C . ILE A 1 375 ? -11.444 0.340 0.003 1.00 94.19 375 ILE A C 1
ATOM 3027 O O . ILE A 1 375 ? -11.568 0.533 1.210 1.00 94.19 375 ILE A O 1
ATOM 3031 N N . CYS A 1 376 ? -12.390 0.699 -0.864 1.00 92.00 376 CYS A N 1
ATOM 3032 C CA . CYS A 1 376 ? -13.630 1.364 -0.464 1.00 92.00 376 CYS A CA 1
ATOM 3033 C C . CYS A 1 376 ? -14.455 0.519 0.515 1.00 92.00 376 CYS A C 1
ATOM 3035 O O . CYS A 1 376 ? -15.016 1.060 1.464 1.00 92.00 376 CYS A O 1
ATOM 3037 N N . ALA A 1 377 ? -14.476 -0.807 0.348 1.00 89.12 377 ALA A N 1
ATOM 3038 C CA . ALA A 1 377 ? -15.137 -1.707 1.292 1.00 89.12 377 ALA A CA 1
ATOM 3039 C C . ALA A 1 377 ? -14.458 -1.732 2.676 1.00 89.12 377 ALA A C 1
ATOM 3041 O O . ALA A 1 377 ? -15.128 -1.929 3.692 1.00 89.12 377 ALA A O 1
ATOM 3042 N N . ILE A 1 378 ? -13.136 -1.531 2.734 1.00 90.56 378 ILE A N 1
ATOM 3043 C CA . ILE A 1 378 ? -12.384 -1.404 3.992 1.00 90.56 378 ILE A CA 1
ATOM 3044 C C . ILE A 1 378 ? -12.638 -0.043 4.635 1.00 90.56 378 ILE A C 1
ATOM 3046 O O . ILE A 1 378 ? -12.837 0.034 5.848 1.00 90.56 378 ILE A O 1
ATOM 3050 N N . LEU A 1 379 ? -12.623 1.012 3.820 1.00 92.94 379 LEU A N 1
ATOM 3051 C CA . LEU A 1 379 ? -12.863 2.406 4.182 1.00 92.94 379 LEU A CA 1
ATOM 3052 C C . LEU A 1 379 ? -14.361 2.679 4.388 1.00 92.94 379 LEU A C 1
ATOM 3054 O O . LEU A 1 379 ? -14.932 3.608 3.828 1.00 92.94 379 LEU A O 1
ATOM 3058 N N . SER A 1 380 ? -14.987 1.855 5.224 1.00 90.75 380 SER A N 1
ATOM 3059 C CA . SER A 1 380 ? -16.355 2.028 5.709 1.00 90.75 380 SER A CA 1
ATOM 3060 C C . SER A 1 380 ? -16.537 3.349 6.481 1.00 90.75 380 SER A C 1
ATOM 3062 O O . SER A 1 380 ? -15.553 3.865 7.038 1.00 90.75 380 SER A O 1
ATOM 3064 N N . PRO A 1 381 ? -17.781 3.834 6.663 1.00 91.25 381 PRO A N 1
ATOM 3065 C CA . PRO A 1 381 ? -18.048 5.033 7.458 1.00 91.25 381 PRO A CA 1
ATOM 3066 C C . PRO A 1 381 ? -17.433 4.957 8.860 1.00 91.25 381 PRO A C 1
ATOM 3068 O O . PRO A 1 381 ? -16.824 5.907 9.339 1.00 91.25 381 PRO A O 1
ATOM 3071 N N . ILE A 1 382 ? -17.501 3.782 9.499 1.00 90.25 382 ILE A N 1
ATOM 3072 C CA . ILE A 1 382 ? -16.963 3.537 10.846 1.00 90.25 382 ILE A CA 1
ATOM 3073 C C . ILE A 1 382 ? -15.455 3.789 10.894 1.00 90.25 382 ILE A C 1
ATOM 3075 O O . ILE A 1 382 ? -14.957 4.427 11.822 1.00 90.25 382 ILE A O 1
ATOM 3079 N N . SER A 1 383 ? -14.714 3.276 9.910 1.00 91.94 383 SER A N 1
ATOM 3080 C CA . SER A 1 383 ? -13.268 3.490 9.823 1.00 91.94 383 SER A CA 1
ATOM 3081 C C . SER A 1 383 ? -12.923 4.950 9.585 1.00 91.94 383 SER A C 1
ATOM 3083 O O . SER A 1 383 ? -12.071 5.492 10.285 1.00 91.94 383 SER A O 1
ATOM 3085 N N . ILE A 1 384 ? -13.603 5.605 8.648 1.00 94.69 384 ILE A N 1
ATOM 3086 C CA . ILE A 1 384 ? -13.331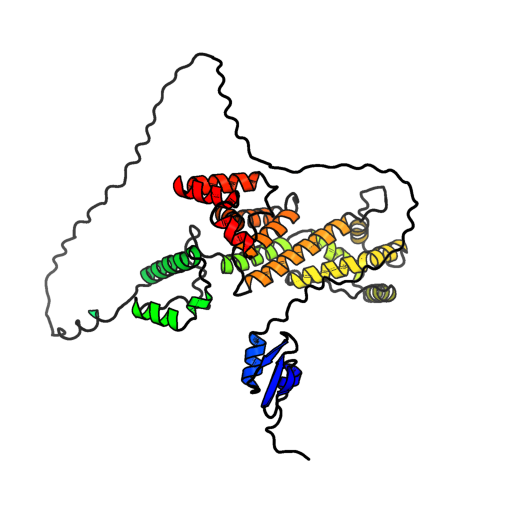 7.007 8.340 1.00 94.69 384 ILE A CA 1
ATOM 3087 C C . ILE A 1 384 ? -13.650 7.894 9.552 1.00 94.69 384 ILE A C 1
ATOM 3089 O O . ILE A 1 384 ? -12.834 8.730 9.929 1.00 94.69 384 ILE A O 1
ATOM 3093 N N . VAL A 1 385 ? -14.759 7.642 10.251 1.00 94.88 385 VAL A N 1
ATOM 3094 C CA . VAL A 1 385 ? -15.117 8.329 11.502 1.00 94.88 385 VAL A CA 1
ATOM 3095 C C . VAL A 1 385 ? -14.068 8.090 12.589 1.00 94.88 385 VAL A C 1
ATOM 3097 O O . VAL A 1 385 ? -13.663 9.030 13.266 1.00 94.88 385 VAL A O 1
ATOM 3100 N N . ALA A 1 386 ? -13.572 6.860 12.754 1.00 92.81 386 ALA A N 1
ATOM 3101 C CA . ALA A 1 386 ? -12.516 6.572 13.726 1.00 92.81 386 ALA A CA 1
ATOM 3102 C C . ALA A 1 386 ? -11.219 7.344 13.426 1.00 92.81 386 ALA A C 1
ATOM 3104 O O . ALA A 1 386 ? -10.543 7.799 14.349 1.00 92.81 386 ALA A O 1
ATOM 3105 N N . ASN A 1 387 ? -10.873 7.508 12.147 1.00 95.12 387 ASN A N 1
ATOM 3106 C CA . ASN A 1 387 ? -9.758 8.352 11.731 1.00 95.1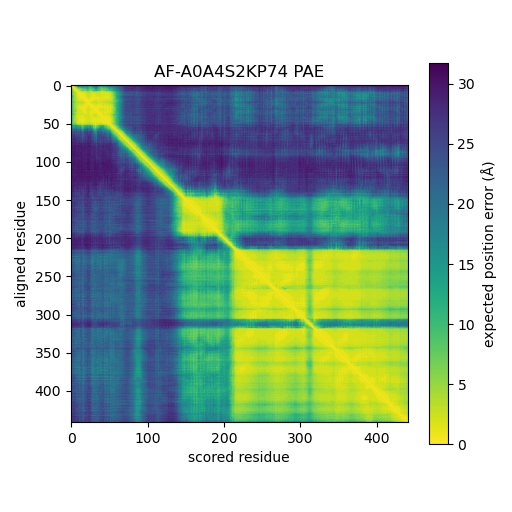2 387 ASN A CA 1
ATOM 3107 C C . ASN A 1 387 ? -10.046 9.847 11.987 1.00 95.12 387 ASN A C 1
ATOM 3109 O O . ASN A 1 387 ? -9.214 10.530 12.582 1.00 95.12 387 ASN A O 1
ATOM 3113 N N . CYS A 1 388 ? -11.242 10.323 11.630 1.00 95.19 388 CYS A N 1
ATOM 3114 C CA . CYS A 1 388 ? -11.706 11.696 11.856 1.00 95.19 388 CYS A CA 1
ATOM 3115 C C . CYS A 1 388 ? -11.679 12.093 13.341 1.00 95.19 388 CYS A C 1
ATOM 3117 O O . CYS A 1 388 ? -11.278 13.198 13.686 1.00 95.19 388 CYS A O 1
ATOM 3119 N N . LEU A 1 389 ? -12.041 11.176 14.238 1.00 93.19 389 LEU A N 1
ATOM 3120 C CA . LEU A 1 389 ? -12.019 11.396 15.687 1.00 93.19 389 LEU A CA 1
ATOM 3121 C C . LEU A 1 389 ? -10.642 11.142 16.322 1.00 93.19 389 LEU A C 1
ATOM 3123 O O . LEU A 1 389 ? -10.460 11.334 17.529 1.00 93.19 389 LEU A O 1
ATOM 3127 N N . HIS A 1 390 ? -9.653 10.692 15.545 1.00 92.25 390 HIS A N 1
ATOM 3128 C CA . HIS A 1 390 ? -8.319 10.423 16.062 1.00 92.25 390 HIS A CA 1
ATOM 3129 C C . HIS A 1 390 ? -7.604 11.744 16.394 1.00 92.25 390 HIS A C 1
ATOM 3131 O O . HIS A 1 390 ? -7.495 12.607 15.523 1.00 92.25 390 HIS A O 1
ATOM 3137 N N . PRO A 1 391 ? -7.032 11.914 17.603 1.00 86.94 391 PRO A N 1
ATOM 3138 C CA . PRO A 1 391 ? -6.474 13.194 18.053 1.00 86.94 391 PRO A CA 1
ATOM 3139 C C . PRO A 1 391 ? -5.302 13.702 17.205 1.00 86.94 391 PRO A C 1
ATOM 3141 O O . PRO A 1 391 ? -5.038 14.904 17.220 1.00 86.94 391 PRO A O 1
ATOM 3144 N N . VAL A 1 392 ? -4.618 12.805 16.487 1.00 89.69 392 VAL A N 1
ATOM 3145 C CA . VAL A 1 392 ? -3.495 13.138 15.597 1.00 89.69 392 VAL A CA 1
ATOM 3146 C C . VAL A 1 392 ? -3.939 13.312 14.143 1.00 89.69 392 VAL A C 1
ATOM 3148 O O . VAL A 1 392 ? -3.472 14.236 13.493 1.00 89.69 392 VAL A O 1
ATOM 3151 N N . TYR A 1 393 ? -4.825 12.452 13.624 1.00 94.25 393 TYR A N 1
ATOM 3152 C CA . TYR A 1 393 ? -5.116 12.411 12.180 1.00 94.25 393 TYR A CA 1
ATOM 3153 C C . TYR A 1 393 ? -6.251 13.336 11.777 1.00 94.25 393 TYR A C 1
ATOM 3155 O O . TYR A 1 393 ? -6.145 14.011 10.760 1.00 94.25 393 TYR A O 1
ATOM 3163 N N . ARG A 1 394 ? -7.320 13.385 12.581 1.00 92.19 394 ARG A N 1
ATOM 3164 C CA . ARG A 1 394 ? -8.430 14.335 12.438 1.00 92.19 394 ARG A CA 1
ATOM 3165 C C . ARG A 1 394 ? -9.064 14.393 11.044 1.00 92.19 394 ARG A C 1
ATOM 3167 O O . ARG A 1 394 ? -9.662 15.398 10.684 1.00 92.19 394 ARG A O 1
ATOM 3174 N N . GLY A 1 395 ? -8.923 13.330 10.254 1.00 94.50 395 GLY A N 1
ATOM 3175 C CA . GLY A 1 395 ? -9.427 13.273 8.885 1.00 94.50 395 GLY A CA 1
ATOM 3176 C C . GLY A 1 395 ? -8.719 14.177 7.875 1.00 94.50 395 GLY A C 1
ATOM 3177 O O . GLY A 1 395 ? -9.246 14.369 6.784 1.00 94.50 395 GLY A O 1
ATOM 3178 N N . LEU A 1 396 ? -7.524 14.696 8.184 1.00 95.00 396 LEU A N 1
ATOM 3179 C CA . LEU A 1 396 ? -6.796 15.627 7.306 1.00 95.00 396 LEU A CA 1
ATOM 3180 C C . LEU A 1 396 ? -6.583 15.074 5.884 1.00 95.00 396 LEU A C 1
ATOM 3182 O O . LEU A 1 396 ? -6.630 15.817 4.910 1.00 95.00 396 LEU A O 1
ATOM 3186 N N . LYS A 1 397 ? -6.410 13.755 5.734 1.00 94.88 397 LYS A N 1
ATOM 3187 C CA . LYS A 1 397 ? -6.194 13.115 4.425 1.00 94.88 397 LYS A CA 1
ATOM 3188 C C . LYS A 1 397 ? -7.395 13.116 3.488 1.00 94.88 397 LYS A C 1
ATOM 3190 O O . LYS A 1 397 ? -7.215 12.968 2.284 1.00 94.88 397 LYS A O 1
ATOM 3195 N N . PHE A 1 398 ? -8.603 13.251 4.017 1.00 93.75 398 PHE A N 1
ATOM 3196 C CA . PHE A 1 398 ? -9.828 13.303 3.222 1.00 93.75 398 PHE A CA 1
ATOM 3197 C C . PHE A 1 398 ? -10.610 14.594 3.467 1.00 93.75 398 PHE A C 1
ATOM 3199 O O . PHE A 1 398 ? -11.765 14.689 3.066 1.00 93.75 398 PHE A O 1
ATOM 3206 N N . GLU A 1 399 ? -9.980 15.616 4.055 1.00 94.19 399 GLU A N 1
ATOM 3207 C CA . GLU A 1 399 ? -10.610 16.914 4.313 1.00 94.19 399 GLU A CA 1
ATOM 3208 C C . GLU A 1 399 ? -11.156 17.541 3.021 1.00 94.19 399 GLU A C 1
ATOM 3210 O O . GLU A 1 399 ? -12.241 18.121 3.009 1.00 94.19 399 GLU A O 1
ATOM 3215 N N . HIS A 1 400 ? -10.452 17.342 1.905 1.00 93.19 400 HIS A N 1
ATOM 3216 C CA . HIS A 1 400 ? -10.856 17.819 0.582 1.00 93.19 400 HIS A CA 1
ATOM 3217 C C . HIS A 1 400 ? -11.764 16.849 -0.190 1.00 93.19 400 HIS A C 1
ATOM 3219 O O . HIS A 1 400 ? -12.073 17.108 -1.352 1.00 93.19 400 HIS A O 1
ATOM 3225 N N . ASN A 1 401 ? -12.196 15.741 0.419 1.00 94.06 401 ASN A N 1
ATOM 3226 C CA . ASN A 1 401 ? -13.124 14.794 -0.189 1.00 94.06 401 ASN A CA 1
ATOM 3227 C C . ASN A 1 401 ? -14.548 15.023 0.366 1.00 94.06 401 ASN A C 1
ATOM 3229 O O . ASN A 1 401 ? -14.880 14.526 1.447 1.00 94.06 401 ASN A O 1
ATOM 3233 N N . PRO A 1 402 ? -15.414 15.768 -0.352 1.00 94.12 402 PRO A N 1
ATOM 3234 C CA . PRO A 1 402 ? -16.748 16.104 0.141 1.00 94.12 402 PRO A CA 1
ATOM 3235 C C . PRO A 1 402 ? -17.649 14.875 0.309 1.00 94.12 402 PRO A C 1
ATOM 3237 O O . PRO A 1 402 ? -18.490 14.871 1.204 1.00 94.12 402 PRO A O 1
ATOM 3240 N N . GLU A 1 403 ? -17.460 13.827 -0.499 1.00 94.00 403 GLU A N 1
ATOM 3241 C CA . GLU A 1 403 ? -18.245 12.590 -0.406 1.00 94.00 403 GLU A CA 1
ATOM 3242 C C . GLU A 1 403 ? -17.956 11.860 0.909 1.00 94.00 403 GLU A C 1
ATOM 3244 O O . GLU A 1 403 ? -18.881 11.471 1.621 1.00 94.00 403 GLU A O 1
ATOM 3249 N N . ARG A 1 404 ? -16.675 11.761 1.292 1.00 94.12 404 ARG A N 1
ATOM 3250 C CA . ARG A 1 404 ? -16.272 11.176 2.581 1.00 94.12 404 ARG A CA 1
ATOM 3251 C C . ARG A 1 404 ? -16.758 12.008 3.759 1.00 94.12 404 ARG A C 1
ATOM 3253 O O . ARG A 1 404 ? -17.257 11.451 4.732 1.00 94.12 404 ARG A O 1
ATOM 3260 N N . ASN A 1 405 ? -16.660 13.332 3.672 1.00 93.69 405 ASN A N 1
ATOM 3261 C CA . ASN A 1 405 ? -17.162 14.213 4.726 1.00 93.69 405 ASN A CA 1
ATOM 3262 C C . ASN A 1 405 ? -18.678 14.060 4.925 1.00 93.69 405 ASN A C 1
ATOM 3264 O O . ASN A 1 405 ? -19.143 14.029 6.064 1.00 93.69 405 ASN A O 1
ATOM 3268 N N . LEU A 1 406 ? -19.441 13.909 3.839 1.00 95.31 406 LEU A N 1
ATOM 3269 C CA . LEU A 1 406 ? -20.876 13.643 3.914 1.00 95.31 406 LEU A CA 1
ATOM 3270 C C . LEU A 1 406 ? -21.165 12.277 4.558 1.00 95.31 406 LEU A C 1
ATOM 3272 O O . LEU A 1 406 ? -21.962 12.211 5.489 1.00 95.31 406 LEU A O 1
ATOM 3276 N N . GLU A 1 407 ? -20.466 11.218 4.138 1.00 94.69 407 GLU A N 1
ATOM 3277 C CA . GLU A 1 407 ? -20.596 9.860 4.694 1.00 94.69 407 GLU A CA 1
ATOM 3278 C C . GLU A 1 407 ? -20.331 9.826 6.214 1.00 94.69 407 GLU A C 1
ATOM 3280 O O . GLU A 1 407 ? -21.056 9.177 6.974 1.00 94.69 407 GLU A O 1
ATOM 3285 N N . ILE A 1 408 ? -19.323 10.571 6.681 1.00 94.81 408 ILE A N 1
ATOM 3286 C CA . ILE A 1 408 ? -19.006 10.733 8.109 1.00 94.81 408 ILE A CA 1
ATOM 3287 C C . ILE A 1 408 ? -20.157 11.403 8.852 1.00 94.81 408 ILE A C 1
ATOM 3289 O O . ILE A 1 408 ? -20.563 10.920 9.909 1.00 94.81 408 ILE A O 1
ATOM 3293 N N . LEU A 1 409 ? -20.661 12.523 8.327 1.00 94.69 409 LEU A N 1
ATOM 3294 C CA . LEU A 1 409 ? -21.728 13.288 8.968 1.00 94.69 409 LEU A CA 1
ATOM 3295 C C . LEU A 1 409 ? -23.020 12.474 9.043 1.00 94.69 409 LEU A C 1
ATOM 3297 O O . LEU A 1 409 ? -23.622 12.402 10.113 1.00 94.69 409 LEU A O 1
ATOM 3301 N N . GLU A 1 410 ? -23.409 11.811 7.954 1.00 96.00 410 GLU A N 1
ATOM 3302 C CA . GLU A 1 410 ? -24.569 10.917 7.929 1.00 96.00 410 GLU A CA 1
ATOM 3303 C C . GLU A 1 410 ? -24.428 9.806 8.970 1.00 96.00 410 GLU A C 1
ATOM 3305 O O . GLU A 1 410 ? -25.336 9.580 9.773 1.00 96.00 410 GLU A O 1
ATOM 3310 N N . TYR A 1 411 ? -23.262 9.156 9.027 1.00 95.38 411 TYR A N 1
ATOM 3311 C CA . TYR A 1 411 ? -23.015 8.113 10.013 1.00 95.38 411 TYR A CA 1
ATOM 3312 C C . TYR A 1 411 ? -23.087 8.649 11.450 1.00 95.38 411 TYR A C 1
ATOM 3314 O O . TYR A 1 411 ? -23.766 8.060 12.293 1.00 95.38 411 TYR A O 1
ATOM 3322 N N . LEU A 1 412 ? -22.440 9.778 11.748 1.00 94.69 412 LEU A N 1
ATOM 3323 C CA . LEU A 1 412 ? -22.459 10.377 13.085 1.00 94.69 412 LEU A CA 1
ATOM 3324 C C . LEU A 1 412 ? -23.871 10.782 13.516 1.00 94.69 412 LEU A C 1
ATOM 3326 O O . LEU A 1 412 ? -24.256 10.475 14.642 1.00 94.69 412 LEU A O 1
ATOM 3330 N N . LEU A 1 413 ? -24.664 11.380 12.623 1.00 94.88 413 LEU A N 1
ATOM 3331 C CA . LEU A 1 413 ? -26.064 11.733 12.887 1.00 94.88 413 LEU A CA 1
ATOM 3332 C C . LEU A 1 413 ? -26.933 10.506 13.183 1.00 94.88 413 LEU A C 1
ATOM 3334 O O . LEU A 1 413 ? -27.901 10.603 13.932 1.00 94.88 413 LEU A O 1
ATOM 3338 N N . THR A 1 414 ? -26.597 9.342 12.621 1.00 95.19 414 THR A N 1
ATOM 3339 C CA . THR A 1 414 ? -27.347 8.105 12.890 1.00 95.19 414 THR A CA 1
ATOM 3340 C C . THR A 1 414 ? -26.990 7.456 14.229 1.00 95.19 414 THR A C 1
ATOM 3342 O O . THR A 1 414 ? -27.815 6.742 14.802 1.00 95.19 414 THR A O 1
ATOM 3345 N N . VAL A 1 415 ? -25.766 7.666 14.730 1.00 92.81 415 VAL A N 1
ATOM 3346 C CA . VAL A 1 415 ? -25.223 6.948 15.899 1.00 92.81 415 VAL A CA 1
ATOM 3347 C C . VAL A 1 415 ? -25.189 7.802 17.167 1.00 92.81 415 VAL A C 1
ATOM 3349 O O . VAL A 1 415 ? -25.258 7.258 18.276 1.00 92.81 415 VAL A O 1
ATOM 3352 N N . LEU A 1 416 ? -25.048 9.120 17.037 1.00 93.31 416 LEU A N 1
ATOM 3353 C CA . LEU A 1 416 ? -24.976 10.046 18.163 1.00 93.31 416 LEU A CA 1
ATOM 3354 C C . LEU A 1 416 ? -26.367 10.577 18.530 1.00 93.31 416 LEU A C 1
ATOM 3356 O O . LEU A 1 416 ? -27.205 10.811 17.667 1.00 93.31 416 LEU A O 1
ATOM 3360 N N . ASP A 1 417 ? -26.604 10.759 19.829 1.00 94.81 417 ASP A N 1
ATOM 3361 C CA . ASP A 1 417 ? -27.759 11.511 20.320 1.00 94.81 417 ASP A CA 1
ATOM 3362 C C . ASP A 1 417 ? -27.447 13.018 20.336 1.00 94.81 417 ASP A C 1
ATOM 3364 O O . ASP A 1 417 ? -26.290 13.418 20.190 1.00 94.81 417 ASP A O 1
ATOM 3368 N N . ASP A 1 418 ? -28.468 13.855 20.548 1.00 93.50 418 ASP A N 1
ATOM 3369 C CA . ASP A 1 418 ? -28.335 15.321 20.532 1.00 93.50 418 ASP A CA 1
ATOM 3370 C C . ASP A 1 418 ? -27.188 15.822 21.424 1.00 93.50 418 ASP A C 1
ATOM 3372 O O . ASP A 1 418 ? -26.415 16.691 21.034 1.00 93.50 418 ASP A O 1
ATOM 3376 N N . ARG A 1 419 ? -27.017 15.218 22.607 1.00 92.69 419 ARG A N 1
ATOM 3377 C CA . ARG A 1 419 ? -25.952 15.604 23.546 1.00 92.69 419 ARG A CA 1
ATOM 3378 C C . ARG A 1 419 ? -24.563 15.272 23.010 1.00 92.69 419 ARG A C 1
ATOM 3380 O O . ARG A 1 419 ? -23.642 16.062 23.166 1.00 92.69 419 ARG A O 1
ATOM 3387 N N . ARG A 1 420 ? -24.389 14.101 22.399 1.00 92.12 420 ARG A N 1
ATOM 3388 C CA . ARG A 1 420 ? -23.100 13.698 21.820 1.00 92.12 420 ARG A CA 1
ATOM 3389 C C . ARG A 1 420 ? -22.780 14.445 20.531 1.00 92.12 420 ARG A C 1
ATOM 3391 O O . ARG A 1 420 ? -21.605 14.561 20.190 1.00 92.12 420 ARG A O 1
ATOM 3398 N N . LEU A 1 421 ? -23.791 14.931 19.814 1.00 92.88 421 LEU A N 1
ATOM 3399 C CA . LEU A 1 421 ? -23.588 15.823 18.675 1.00 92.88 421 LEU A CA 1
ATOM 3400 C C . LEU A 1 421 ? -22.998 17.163 19.125 1.00 92.88 421 LEU A C 1
ATOM 3402 O O . LEU A 1 421 ? -22.060 17.637 18.486 1.00 92.88 421 LEU A O 1
ATOM 3406 N N . ASP A 1 422 ? -23.457 17.711 20.255 1.00 93.19 422 ASP A N 1
ATOM 3407 C CA . ASP A 1 422 ? -22.842 18.900 20.861 1.00 93.19 422 ASP A CA 1
ATOM 3408 C C . ASP A 1 422 ? -21.368 18.640 21.230 1.00 93.19 422 ASP A C 1
ATOM 3410 O O . ASP A 1 422 ? -20.493 19.428 20.869 1.00 93.19 422 ASP A O 1
ATOM 3414 N N . ASP A 1 423 ? -21.062 17.495 21.858 1.00 92.81 423 ASP A N 1
ATOM 3415 C CA . ASP A 1 423 ? -19.680 17.101 22.187 1.00 92.81 423 ASP A CA 1
ATOM 3416 C C . ASP A 1 423 ? -18.798 16.964 20.927 1.00 92.81 423 ASP A C 1
ATOM 3418 O O . ASP A 1 423 ? -17.637 17.385 20.911 1.00 92.81 423 ASP A O 1
ATOM 3422 N N . PHE A 1 424 ? -19.335 16.381 19.849 1.00 92.88 424 PHE A N 1
ATOM 3423 C CA . PHE A 1 424 ? -18.639 16.270 18.564 1.00 92.88 424 PHE A CA 1
ATOM 3424 C C . PHE A 1 424 ? -18.409 17.643 17.915 1.00 92.88 424 PHE A C 1
ATOM 3426 O O . PHE A 1 424 ? -17.348 17.896 17.337 1.00 92.88 424 PHE A O 1
ATOM 3433 N N . TYR A 1 425 ? -19.369 18.557 18.038 1.00 92.94 425 TYR A N 1
ATOM 3434 C CA . TYR A 1 425 ? -19.204 19.930 17.582 1.00 92.94 425 TYR A CA 1
ATOM 3435 C C . TYR A 1 425 ? -18.108 20.652 18.378 1.00 92.94 425 TYR A C 1
ATOM 3437 O O . TYR A 1 425 ? -17.230 21.273 17.781 1.00 92.94 425 TYR A O 1
ATOM 3445 N N . GLU A 1 426 ? -18.071 20.509 19.707 1.00 93.25 426 GLU A N 1
ATOM 3446 C CA . GLU A 1 426 ? -16.972 21.047 20.518 1.00 93.25 426 GLU A CA 1
ATOM 3447 C C . GLU A 1 426 ? -15.612 20.464 20.110 1.00 93.25 426 GLU A C 1
ATOM 3449 O O . GLU A 1 426 ? -14.635 21.213 20.007 1.00 93.25 426 GLU A O 1
ATOM 3454 N N . TYR A 1 427 ? -15.553 19.157 19.833 1.00 91.69 427 TYR A N 1
ATOM 3455 C CA . TYR A 1 427 ? -14.356 18.482 19.329 1.00 91.69 427 TYR A CA 1
ATOM 3456 C C . TYR A 1 427 ? -13.887 19.055 17.987 1.00 91.69 427 TYR A C 1
ATOM 3458 O O . TYR A 1 427 ? -12.731 19.463 17.869 1.00 91.69 427 TYR A O 1
ATOM 3466 N N . SER A 1 428 ? -14.776 19.134 16.992 1.00 89.62 428 SER A N 1
ATOM 3467 C CA . SER A 1 428 ? -14.429 19.611 15.643 1.00 89.62 428 SER A CA 1
ATOM 3468 C C . SER A 1 428 ? -14.000 21.080 15.637 1.00 89.62 428 SER A C 1
ATOM 3470 O O . SER A 1 428 ? -13.084 21.459 14.912 1.00 89.62 428 SER A O 1
ATOM 3472 N N . GLN A 1 429 ? -14.592 21.897 16.511 1.00 91.94 429 GLN A N 1
ATOM 3473 C CA . GLN A 1 429 ? -14.230 23.303 16.697 1.00 91.94 429 GLN A CA 1
ATOM 3474 C C . GLN A 1 429 ? -13.021 23.510 17.623 1.00 91.94 429 GLN A C 1
ATOM 3476 O O . GLN A 1 429 ? -12.656 24.657 17.890 1.00 91.94 429 GLN A O 1
ATOM 3481 N N . LYS A 1 430 ? -12.413 22.433 18.142 1.00 91.38 430 LYS A N 1
ATOM 3482 C CA . LYS A 1 430 ? -11.295 22.474 19.101 1.00 91.38 430 LYS A CA 1
ATOM 3483 C C . LYS A 1 430 ? -11.603 23.329 20.338 1.00 91.38 430 LYS A C 1
ATOM 3485 O O . LYS A 1 430 ? -10.728 24.015 20.860 1.00 91.38 430 LYS A O 1
ATOM 3490 N N . ARG A 1 431 ? -12.851 23.323 20.812 1.00 93.75 431 ARG A N 1
ATOM 3491 C CA . ARG A 1 431 ? -13.309 24.142 21.947 1.00 93.75 431 ARG A CA 1
ATOM 3492 C C . ARG A 1 431 ? -13.226 23.379 23.271 1.00 93.75 431 ARG A C 1
ATOM 3494 O O . ARG A 1 431 ? -13.012 22.167 23.321 1.00 93.75 431 ARG A O 1
ATOM 3501 N N . GLY A 1 432 ? -13.375 24.114 24.373 1.00 92.06 432 GLY A N 1
ATOM 3502 C CA . GLY A 1 432 ? -13.585 23.543 25.703 1.00 92.06 432 GLY A CA 1
ATOM 3503 C C . GLY A 1 432 ? -12.406 22.709 26.211 1.00 92.06 432 GLY A C 1
ATOM 3504 O O . GLY A 1 432 ? -11.313 23.225 26.462 1.00 92.06 432 GLY A O 1
ATOM 3505 N N . LEU A 1 433 ? -12.643 21.414 26.440 1.00 88.50 433 LEU A N 1
ATOM 3506 C CA . LEU A 1 433 ? -11.610 20.487 26.912 1.00 88.50 433 LEU A CA 1
ATOM 3507 C C . LEU A 1 433 ? -10.554 20.206 25.831 1.00 88.50 433 LEU A C 1
ATOM 3509 O O . LEU A 1 433 ? -9.377 20.054 26.161 1.00 88.50 433 LEU A O 1
ATOM 3513 N N . PHE A 1 434 ? -10.951 20.168 24.557 1.00 86.50 434 PHE A N 1
ATOM 3514 C CA . PHE A 1 434 ? -10.069 19.774 23.457 1.00 86.50 434 PHE A CA 1
ATOM 3515 C C . PHE A 1 434 ? -9.004 20.829 23.153 1.00 86.50 434 PHE A C 1
ATOM 3517 O O . PHE A 1 434 ? -7.852 20.467 22.929 1.00 86.50 434 PHE A O 1
ATOM 3524 N N . GLU A 1 435 ? -9.336 22.115 23.299 1.00 90.81 435 GLU A N 1
ATOM 3525 C CA . GLU A 1 435 ? -8.364 23.217 23.221 1.00 90.81 435 GLU A CA 1
ATOM 3526 C C . GLU A 1 435 ? -7.209 23.030 24.222 1.00 90.81 435 GLU A C 1
ATOM 3528 O O . GLU A 1 435 ? -6.043 23.305 23.937 1.00 90.81 435 GLU A O 1
ATOM 3533 N N . LYS A 1 436 ? -7.528 22.548 25.432 1.00 89.88 436 LYS A N 1
ATOM 3534 C CA . LYS A 1 436 ? -6.538 22.334 26.496 1.00 89.88 436 LYS A CA 1
ATOM 3535 C C . LYS A 1 436 ? -5.653 21.128 26.212 1.00 89.88 436 LYS A C 1
ATOM 3537 O O . LYS A 1 436 ? -4.466 21.188 26.512 1.00 89.88 436 LYS A O 1
ATOM 3542 N N . ILE A 1 437 ? -6.229 20.057 25.665 1.00 82.62 437 ILE A N 1
ATOM 3543 C CA . ILE A 1 437 ? -5.488 18.848 25.279 1.00 82.62 437 ILE A CA 1
ATOM 3544 C C . ILE A 1 437 ? -4.520 19.173 24.139 1.00 82.62 437 ILE A C 1
ATOM 3546 O O . ILE A 1 437 ? -3.375 18.737 24.170 1.00 82.62 437 ILE A O 1
ATOM 3550 N N . GLU A 1 438 ? -4.947 19.975 23.163 1.00 82.94 438 GLU A N 1
ATOM 3551 C CA . GLU A 1 438 ? -4.103 20.361 22.030 1.00 82.94 438 GLU A CA 1
ATOM 3552 C C . GLU A 1 438 ? -2.924 21.243 22.450 1.00 82.94 438 GLU A C 1
ATOM 3554 O O . GLU A 1 438 ? -1.841 21.082 21.916 1.00 82.94 438 GLU A O 1
ATOM 3559 N N . LYS A 1 439 ? -3.090 22.108 23.457 1.00 87.06 439 LYS A N 1
ATOM 3560 C CA . LYS A 1 439 ? -1.982 22.907 24.013 1.00 87.06 439 LYS A CA 1
ATOM 3561 C C . LYS A 1 439 ? -0.964 22.096 24.828 1.00 87.06 439 LYS A C 1
ATOM 3563 O O . LYS A 1 439 ? 0.066 22.647 25.207 1.00 87.06 439 LYS A O 1
ATOM 3568 N N . GLN A 1 440 ? -1.280 20.853 25.196 1.00 81.06 440 GLN A N 1
ATOM 3569 C CA . GLN A 1 440 ? -0.417 19.999 26.024 1.00 81.06 440 GLN A CA 1
ATOM 3570 C C . GLN A 1 440 ? 0.404 18.989 25.219 1.00 81.06 440 GLN A C 1
ATOM 3572 O O . GLN A 1 440 ? 1.401 18.492 25.747 1.00 81.06 440 GLN A O 1
ATOM 3577 N N . ASN A 1 441 ? -0.027 18.679 23.996 1.00 69.25 441 ASN A N 1
ATOM 3578 C CA . ASN A 1 441 ? 0.720 17.873 23.032 1.00 69.25 441 ASN A CA 1
ATOM 3579 C C . ASN A 1 441 ? 1.579 18.783 22.157 1.00 69.25 441 ASN A C 1
ATOM 3581 O O . ASN A 1 441 ? 2.664 18.312 21.753 1.00 69.25 441 ASN A O 1
#

Organism: NCBI:txid300112

Secondary structure (DSSP, 8-state):
----PPPPPTHHHHTTEEEEEETTEEEEEETTT--EES---HHHHHHHHHH-PPP----------------------------------------------------------PPP----PPP-------------TTSHHHHTTS----HHHHHHHHHHHHHHHHHTT--GGGGG-HHHHHHHHHH-TT--PPPTT---TT-S-TTS---HHHHHHHHHHHHHHHHHT-HHHHHHHHHHHHT-SHHHHHHHHHTT-----PPPTT--HHHHHHHHHHHHHHHHHHHHHHHHT-S---HHHHHHHHTTTS----SS--HHHHHHHHHHHHHHHHHHHHHHHT-TT--HHHHHHHHHHHHHHHTT-GGGHHHHHHHHHHS-HHHHHHHHT-TTTTTGGGTT-HHHHHHHHHHHHHH--HHHHHHHHHHHTT-THHHHHHTT-

Sequence (441 aa):
MNRGGRPLHKYWEEGKYEKRYEGKKQFAYCMICKKTIRHTAESRLRDHRRSCQEPLIDDEEFEEVIINVNRDESDTNTTIHSDLDSIMLNVTNEENLENTDASATSSSNAIQIQLPKRSVLRPIDNNGQNKKALSSKKRKQIDEFIDKISCAEKVAIDNSFITFLCGCNIPFDILNSTHFKKFVKLLRPAYEHPSKNDDLCMSTNRDNNPWFFKCQATVTMKIVSLFKTIPFISKVRSVLNGFQTPRLKEEIINRGGVEFEVVTDEASIFSIKDMFINCLKNQLIFEQILTEHVFRIPNDVITILFDTDTVLPSSNATSFEKELKKFISLCEYICSLISKCQRPCSTMCDIIEQWLEIESIVAGDNSMTEIHNEICAILSPISIVANCLHPVYRGLKFEHNPERNLEILEYLLTVLDDRRLDDFYEYSQKRGLFEKIEKQN

Radius of gyration: 32.88 Å; Cα contacts (8 Å, |Δi|>4): 286; chains: 1; bounding box: 103×92×78 Å

Solvent-accessible surface area (backbone atoms only — not comparable to full-atom values): 28221 Å² total; per-residue (Å²): 136,87,74,92,65,80,83,80,67,72,58,42,66,80,65,45,42,46,84,44,70,63,90,94,47,65,31,33,32,33,71,65,70,70,47,78,36,75,61,74,51,68,68,53,50,53,54,48,50,77,72,53,61,71,66,77,72,78,79,83,79,71,78,84,78,80,75,90,71,92,73,85,90,78,92,77,92,77,92,76,89,77,90,86,79,78,93,69,89,78,84,76,86,78,88,77,89,80,90,84,83,88,82,90,78,90,79,87,80,80,80,76,83,76,77,83,78,83,79,82,82,77,84,82,87,80,88,78,85,86,86,84,91,78,91,72,92,81,64,72,76,59,63,78,71,54,69,78,71,52,73,70,55,46,54,52,52,50,53,54,50,46,40,49,33,56,77,65,70,50,63,72,69,49,65,73,32,70,66,49,48,49,52,49,36,70,76,38,68,60,59,76,76,81,52,99,80,52,78,75,84,77,79,74,74,95,80,74,86,66,58,59,58,72,45,45,48,52,49,50,53,48,44,51,55,55,57,70,68,34,66,63,61,57,51,56,47,48,43,51,58,60,44,61,49,71,69,47,46,53,52,40,45,75,73,72,38,70,86,80,66,83,76,63,93,85,50,52,70,67,54,52,34,51,38,49,52,41,49,60,72,29,42,69,58,54,52,50,51,60,74,68,60,80,59,94,60,58,66,68,40,52,43,54,67,63,47,71,88,58,94,67,94,69,98,58,84,45,71,51,54,54,49,50,53,52,53,40,53,50,39,50,48,52,53,48,42,56,55,44,60,70,41,90,81,58,50,74,45,65,51,50,57,44,51,53,56,48,43,67,69,32,59,94,38,82,87,33,48,72,53,41,54,54,48,52,67,65,61,32,54,69,51,50,40,51,25,37,69,30,94,86,55,52,34,63,93,46,66,89,35,66,69,60,52,48,46,33,50,56,50,47,66,74,73,45,54,78,70,53,46,52,52,50,50,34,52,78,69,44,36,81,70,45,42,56,54,60,76,71,109